Protein 6EFN (pdb70)

Secondary structure (DSSP, 8-state):
--EEEEEETTEEEEEETTT--EEEEPHHHHHHHHHHHHH--HHHHHHHHHHHH-----HHHHHHHHTTSHHHHHTTTTTT-S--EEEE-SSS---SEEEEE--SB-S---TT-TT--BSPPSS---HHHHHHHHHHHHHTT--EEEEESSSGGGSTTHHHHHHHHHHHSSEEEEEE-S-S--HHHHHHHHHH-SEEEEEE--SSHHHHHHHHT-TTHHHHHHHHHHHHHHTT--EEEEEEE-TTTGGGHHHHHHHHHHHT-SEEEEEEPPSSGGGGTT-----HHHHHHHHHHHHHHHHHHTTTSEEPPP----PPBTTTEEEE-TTSEEESSTT----SEETTTS-HHHHT-HHHHHHHHHH-SS-SSGGG--PPPPB-S--

Foldseek 3Di:
DQWAWADEQQFIKIADLQVLDIDTAFQVRVQLLQVCLPPVDLQVSQVVCCVPVVDHGGSVNSQVVLVPDVVSNCSNVCPSPHDYHYAYDSFFFAAQEEEEAQWLAAPFQFLLDQSSGHHTDPDFDALVRVLVLLVVNLVRNRAEYEQHHRQRCVGPCNLVNVLSVLVRHQAYEYEHCQPDDDPVNLVSQLVSPRYAYEHEAAAPQPLRCVRRVHRCSNVNNLVSLLSNQVSVHAYEYEYEDDPSHLQGLLVVLVSNLVSQHAEYEYAYRACHHSCVVVHDGHDPVSVVSNQVSLVVNCVPRVVRYHYDHYDVSDQQFLNHYWYAHRRQFIGRDPSWPPGLGGSPPDDSRSSRHPVVLVVCLVVTDGPPRSVVDDDDGRRYHPD

Radius of gyration: 22.37 Å; Cα contacts (8 Å, |Δi|>4): 843; chains: 1; bounding box: 73×42×47 Å

Solvent-accessible surface area: 17292 Å² total; per-residue (Å²): 92,78,13,3,0,0,35,2,29,12,0,0,0,0,4,15,28,103,67,17,62,16,37,84,2,53,4,83,12,0,18,0,0,36,36,6,9,171,48,110,59,28,132,128,0,2,134,64,4,44,95,96,83,171,67,109,7,48,14,81,104,0,106,92,64,6,49,91,73,106,31,14,68,20,5,31,131,30,47,4,70,62,128,23,88,83,14,27,26,92,115,7,6,11,0,0,14,1,27,0,2,0,6,5,20,27,85,13,81,13,87,38,24,63,17,52,5,21,100,73,53,150,100,41,11,45,10,120,63,0,38,116,3,0,96,80,0,24,90,61,5,0,1,27,0,24,0,11,4,21,10,0,24,79,20,113,20,12,68,110,0,0,55,32,0,12,82,63,8,22,36,3,20,0,46,4,14,0,4,80,29,147,112,69,15,15,96,43,2,34,137,47,61,43,3,27,0,19,0,13,0,0,0,46,52,128,26,3,22,123,25,25,66,75,201,36,2,9,144,67,1,21,71,5,0,36,82,0,21,134,24,136,5,51,0,22,0,7,2,37,1,31,75,61,0,0,95,32,0,41,72,0,0,67,57,0,16,105,14,43,4,116,32,0,88,6,30,84,31,86,48,15,29,74,8,72,161,77,78,126,66,28,56,116,103,50,28,83,66,0,45,98,22,2,132,55,3,72,95,104,51,35,112,73,6,76,8,60,107,27,128,88,101,102,19,26,8,0,5,2,20,2,10,0,42,0,40,0,90,0,0,3,25,74,29,6,99,41,45,11,12,13,2,75,131,51,56,8,56,101,0,0,33,51,76,60,0,97,94,0,46,115,87,20,119,49,5,161,60,0,45,84,33,94,73,53,107,98,65,55,10,128,199

Sequence (383 aa):
PELAVHLQQPHGAVMMIDRKSMFFYFFRLSGRGAQLAFLLSSKNKNLLHKKTARIWEIMMMKKEEEMSADDQLKEEELSAHPFTEAWTEGLLDQPLHVSGSSLDSSYLPISSSCCTLQLTNACNNLSSCSFCYASSGKKPYPEELSSEQWILVMQKLAAHGVADIITLTGGEAKKLIKKGFKKEELVVVASSLFTNVNVFFSNGLNWRDEEVELLLSSHLGNVSSVQQISIDGMDNTHDQLRGRKGGFKESMNTIKKLSSEANIPVIIVAMTINESNADEVSSDVVEQCANAGAFIFRAGKTLSVGRATEEGFKALDIDFEEMVQQIQLREARHKWGDRLNIIDWETDFCTTPGYLAWYIRADGYVTPCQLEDDLLPLGHILEDSSMMADIGSPARLLQLKCCEEAKNCKCIGKIELSEPDLPFQ

Organism: Bacillus subtilis (strain 168) (NCBI:txid224308)

InterPro domains:
  IPR000385 MoaA/NifB/PqqE, iron-sulphur binding, conserved site [PS01305] (113-124)
  IPR006638 Elp3/MiaA/NifB-like, radical SAM core domain [SM00729] (107-311)
  IPR007197 Radical SAM [PF04055] (112-265)
  IPR007197 Radical SAM [PS51918] (103-314)
  IPR007197 Radical SAM [SFLDS00029] (1-410)
  IPR013785 Aldolase-type TIM barrel [G3DSA:3.20.20.70] (107-382)
  IPR023885 4Fe4S-binding SPASM domain [PF13186] (333-379)
  IPR030915 Sporulation killing factor system, radical SAM maturase SkfB [SFLDF00515] (1-410)
  IPR030915 Sporulation killing factor system, radical SAM maturase SkfB [TIGR04403] (4-405)
  IPR050377 Radical SAM PqqA peptide cyclase/Mycofactocin maturase MftC-like [PTHR11228] (100-387)
  IPR058240 Radical SAM superfamily [SSF102114] (106-372)

Structure (mmCIF, N/CA/C/O backbone):
data_6EFN
#
_entry.id   6EFN
#
_cell.length_a   76.462
_cell.length_b   83.110
_cell.length_c   61.299
_cell.angle_alpha   90.00
_cell.angle_beta   94.38
_cell.angle_gamma   90.00
#
_symmetry.space_group_name_H-M   'C 1 2 1'
#
loop_
_entity.id
_entity.type
_entity.pdbx_description
1 polymer 'Sporulation killing factor maturation protein SkfB'
2 non-polymer S-ADENOSYLMETHIONINE
3 non-polymer 'IRON/SULFUR CLUSTER'
4 non-polymer 'FE2/S2 (INORGANIC) CLUSTER'
5 non-polymer 'MAGNESIUM ION'
6 water water
#
loop_
_atom_site.group_PDB
_atom_site.id
_atom_site.type_symbol
_atom_si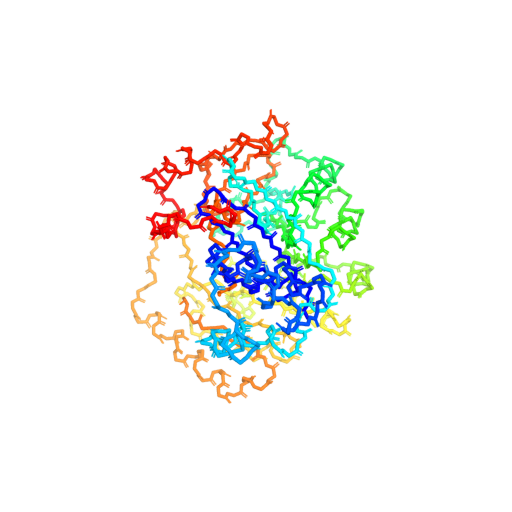te.label_atom_id
_atom_site.label_alt_id
_atom_site.label_comp_id
_atom_site.label_asym_id
_atom_site.label_entity_id
_atom_site.label_seq_id
_atom_site.pdbx_PDB_ins_code
_atom_site.Cartn_x
_atom_site.Cartn_y
_atom_site.Cartn_z
_atom_site.occupancy
_atom_site.B_iso_or_equiv
_atom_site.auth_seq_id
_atom_site.auth_comp_id
_atom_site.auth_asym_id
_atom_site.auth_atom_id
_atom_site.pdbx_PDB_model_num
ATOM 1 N N . PRO A 1 14 ? 0.974 25.963 21.812 1.00 34.55 12 PRO A N 1
ATOM 2 C CA . PRO A 1 14 ? 0.980 27.434 21.746 1.00 33.10 12 PRO A CA 1
ATOM 3 C C . PRO A 1 14 ? 0.501 28.107 23.033 1.00 30.98 12 PRO A C 1
ATOM 4 O O . PRO A 1 14 ? -0.225 27.520 23.840 1.00 32.37 12 PRO A O 1
ATOM 8 N N . GLU A 1 15 ? 0.914 29.358 23.203 1.00 26.49 13 GLU A N 1
ATOM 9 C CA . GLU A 1 15 ? 0.540 30.195 24.338 1.00 22.88 13 GLU A CA 1
ATOM 10 C C . GLU A 1 15 ? -0.186 31.373 23.703 1.00 19.74 13 GLU A C 1
ATOM 11 O O . GLU A 1 15 ? 0.444 32.322 23.229 1.00 19.27 13 GLU A O 1
ATOM 17 N N . LEU A 1 16 ? -1.506 31.318 23.663 1.00 19.35 14 LEU A N 1
ATOM 18 C CA . LEU A 1 16 ? -2.242 32.233 22.806 1.00 18.59 14 LEU A CA 1
ATOM 19 C C . LEU A 1 16 ? -2.681 33.484 23.552 1.00 17.32 14 LEU A C 1
ATOM 20 O O . LEU A 1 16 ? -2.981 33.463 24.750 1.00 18.19 14 LEU A O 1
ATOM 25 N N . ALA A 1 17 ? -2.735 34.583 22.814 1.00 15.82 15 ALA A N 1
ATOM 26 C CA . ALA A 1 17 ? -3.177 35.851 23.358 1.00 16.34 15 ALA A CA 1
ATOM 27 C C . ALA A 1 17 ? -3.972 36.581 22.293 1.00 14.80 15 ALA A C 1
ATOM 28 O O . ALA A 1 17 ? -3.753 36.388 21.096 1.00 15.00 15 ALA A O 1
ATOM 30 N N . VAL A 1 18 ? -4.904 37.414 22.731 1.00 15.09 16 VAL A N 1
ATOM 31 C CA . VAL A 1 18 ? -5.628 38.312 21.838 1.00 14.43 16 VAL A CA 1
ATOM 32 C C . VAL A 1 18 ? -5.216 39.727 22.202 1.00 14.76 16 VAL A C 1
ATOM 33 O O . VAL A 1 18 ? -5.349 40.140 23.364 1.00 15.94 16 VAL A O 1
ATOM 37 N N . HIS A 1 19 ? -4.710 40.465 21.219 1.00 13.43 17 HIS A N 1
ATOM 38 C CA . HIS A 1 19 ? -4.218 41.819 21.424 1.00 12.93 17 HIS A CA 1
ATOM 39 C C . HIS A 1 19 ? -5.117 42.780 20.662 1.00 13.28 17 HIS A C 1
ATOM 40 O O . HIS A 1 19 ? -5.197 42.717 19.429 1.00 14.12 17 HIS A O 1
ATOM 47 N N . LEU A 1 20 ? -5.788 43.658 21.393 1.00 13.87 18 LEU A N 1
ATOM 48 C CA . LEU A 1 20 ? -6.688 44.635 20.790 1.00 13.36 18 LEU A CA 1
ATOM 49 C C . LEU A 1 20 ? -5.918 45.825 20.239 1.00 13.35 18 LEU A C 1
ATOM 50 O O . LEU A 1 20 ? -4.951 46.290 20.847 1.00 13.20 18 LEU A O 1
ATOM 55 N N A GLN A 1 21 ? -6.365 46.320 19.091 0.54 13.38 19 GLN A N 1
ATOM 56 N N B GLN A 1 21 ? -6.378 46.352 19.114 0.46 13.37 19 GLN A N 1
ATOM 57 C CA A GLN A 1 21 ? -5.834 47.511 18.443 0.54 13.90 19 GLN A CA 1
ATOM 58 C CA B GLN A 1 21 ? -5.784 47.534 18.510 0.46 13.87 19 GLN A CA 1
ATOM 59 C C A GLN A 1 21 ? -6.976 48.443 18.096 0.54 14.17 19 GLN A C 1
ATOM 60 C C B GLN A 1 21 ? -6.889 48.376 17.893 0.46 13.73 19 GLN A C 1
ATOM 61 O O A GLN A 1 21 ? -8.148 48.051 18.112 0.54 14.43 19 GLN A O 1
ATOM 62 O O B GLN A 1 21 ? -7.960 47.855 17.559 0.46 12.95 19 GLN A O 1
ATOM 73 N N . PRO A 1 22 ? -6.668 49.694 17.748 1.00 14.76 20 PRO A N 1
ATOM 74 C CA . PRO A 1 22 ? -7.748 50.592 17.302 1.00 16.23 20 PRO A CA 1
ATOM 75 C C . PRO A 1 22 ? -8.534 50.139 16.078 1.00 17.63 20 PRO A C 1
ATOM 76 O O . PRO A 1 22 ? -9.711 50.497 15.969 1.00 19.42 20 PRO A O 1
ATOM 80 N N . HIS A 1 23 ? -7.954 49.364 15.164 1.00 17.95 21 HIS A N 1
ATOM 81 C CA . HIS A 1 23 ? -8.689 48.964 13.969 1.00 19.19 21 HIS A CA 1
ATOM 82 C C . HIS A 1 23 ? -9.046 47.486 13.935 1.00 19.11 21 HIS A C 1
ATOM 83 O O . HIS A 1 23 ? -9.653 47.033 12.960 1.00 19.68 21 HIS A O 1
ATOM 90 N N . GLY A 1 24 ? -8.722 46.733 14.973 1.00 18.22 22 GLY A N 1
ATOM 91 C CA . GLY A 1 24 ? -9.022 45.315 15.000 1.00 18.28 22 GLY A CA 1
ATOM 92 C C . GLY A 1 24 ? -8.084 44.601 15.943 1.00 18.69 22 GLY A C 1
ATOM 93 O O . GLY A 1 24 ? -7.137 45.170 16.474 1.00 20.89 22 GLY A O 1
ATOM 94 N N . ALA A 1 25 ? -8.354 43.330 16.139 1.00 17.20 23 ALA A N 1
ATOM 95 C CA . ALA A 1 25 ? -7.583 42.536 17.072 1.00 16.91 23 ALA A CA 1
ATOM 96 C C . ALA A 1 25 ? -6.713 41.541 16.315 1.00 17.51 23 ALA A C 1
ATOM 97 O O . ALA A 1 25 ? -7.001 41.169 15.173 1.00 18.44 23 ALA A O 1
ATOM 99 N N . VAL A 1 26 ? -5.625 41.122 16.962 1.00 17.38 24 VAL A N 1
ATOM 100 C CA . VAL A 1 26 ? -4.793 40.054 16.426 1.00 17.47 24 VAL A CA 1
ATOM 101 C C . VAL A 1 26 ? -4.730 38.935 17.450 1.00 15.90 24 VAL A C 1
ATOM 102 O O . VAL A 1 26 ? -4.736 39.178 18.663 1.00 16.16 24 VAL A O 1
ATOM 106 N N A MET A 1 27 ? -4.760 37.695 16.976 0.67 15.97 25 MET A N 1
ATOM 107 N N B MET A 1 27 ? -4.587 37.715 16.935 0.33 15.95 25 MET A N 1
ATOM 108 C CA A MET A 1 27 ? -4.420 36.571 17.836 0.67 15.53 25 MET A CA 1
ATOM 109 C CA B MET A 1 27 ? -4.412 36.492 17.706 0.33 15.45 25 MET A CA 1
ATOM 110 C C A MET A 1 27 ? -2.951 36.245 17.623 0.67 14.97 25 MET A C 1
ATOM 111 C C B MET A 1 27 ? -2.950 36.071 17.594 0.33 14.79 25 MET A C 1
ATOM 112 O O A MET A 1 27 ? -2.479 36.214 16.484 0.67 15.48 25 MET A O 1
ATOM 113 O O B MET A 1 27 ? -2.482 35.761 16.494 0.33 14.79 25 MET A O 1
ATOM 122 N N . ILE A 1 28 ? -2.233 36.041 18.721 1.00 14.43 26 ILE A N 1
ATOM 123 C CA . ILE A 1 28 ? -0.792 35.797 18.724 1.00 14.63 26 ILE A CA 1
ATOM 124 C C . ILE A 1 28 ? -0.517 34.471 19.410 1.00 14.65 26 ILE A C 1
ATOM 125 O O . ILE A 1 28 ? -1.067 34.195 20.479 1.00 16.74 26 ILE A O 1
ATOM 130 N N . ASP A 1 29 ? 0.354 33.663 18.816 1.00 12.92 27 ASP A N 1
ATOM 131 C CA . ASP A 1 29 ? 0.998 32.584 19.550 1.00 14.37 27 ASP A CA 1
ATOM 132 C C . ASP A 1 29 ? 2.256 33.193 20.141 1.00 14.73 27 ASP A C 1
ATOM 133 O O . ASP A 1 29 ? 3.197 33.496 19.404 1.00 14.72 27 ASP A O 1
ATOM 138 N N . ARG A 1 30 ? 2.258 33.411 21.460 1.00 14.05 28 ARG A N 1
ATOM 139 C CA . ARG A 1 30 ? 3.380 34.104 22.086 1.00 14.07 28 ARG A CA 1
ATOM 140 C C . ARG A 1 30 ? 4.681 33.321 21.968 1.00 14.96 28 ARG A C 1
ATOM 141 O O . ARG A 1 30 ? 5.762 33.912 22.015 1.00 16.34 28 ARG A O 1
ATOM 149 N N . LYS A 1 31 ? 4.608 32.002 21.827 1.00 15.71 29 LYS A N 1
ATOM 150 C CA . LYS A 1 31 ? 5.830 31.212 21.724 1.00 18.08 29 LYS A CA 1
ATOM 151 C C . LYS A 1 31 ? 6.499 31.394 20.364 1.00 18.39 29 LYS A C 1
ATOM 152 O O . LYS A 1 31 ? 7.686 31.732 20.289 1.00 20.43 29 LYS A O 1
ATOM 157 N N . SER A 1 32 ? 5.757 31.183 19.275 1.00 17.44 30 SER A N 1
ATOM 158 C CA . SER A 1 32 ? 6.344 31.305 17.942 1.00 17.31 30 SER A CA 1
ATOM 159 C C . SER A 1 32 ? 6.319 32.729 17.406 1.00 16.90 30 SER A C 1
ATOM 160 O O . SER A 1 32 ? 7.017 33.022 16.424 1.00 18.28 30 SER A O 1
ATOM 163 N N . MET A 1 33 ? 5.515 33.603 18.008 1.00 15.67 31 MET A N 1
ATOM 164 C CA . MET A 1 33 ? 5.292 34.980 17.567 1.00 15.24 31 MET A CA 1
ATOM 165 C C . MET A 1 33 ? 4.587 35.068 16.223 1.00 16.21 31 MET A C 1
ATOM 166 O O . MET A 1 33 ? 4.577 36.126 15.589 1.00 17.84 31 MET A O 1
ATOM 171 N N A PHE A 1 34 ? 3.983 33.957 15.799 0.51 15.67 32 PHE A N 1
ATOM 172 N N B PHE A 1 34 ? 3.973 33.992 15.762 0.49 16.00 32 PHE A N 1
ATOM 173 C CA A PHE A 1 34 ? 3.011 33.976 14.719 0.51 16.66 32 PHE A CA 1
ATOM 174 C CA B PHE A 1 34 ? 3.134 34.107 14.586 0.49 17.21 32 PHE A CA 1
ATOM 175 C C A PHE A 1 34 ? 1.807 34.781 15.168 0.51 14.94 32 PHE A C 1
ATOM 176 C C B PHE A 1 34 ? 1.763 34.605 15.011 0.49 15.73 32 PHE A C 1
ATOM 177 O O A PHE A 1 34 ? 1.387 34.704 16.327 0.51 14.31 32 PHE A O 1
ATOM 178 O O B PHE A 1 34 ? 1.211 34.175 16.028 0.49 15.46 32 PHE A O 1
ATOM 193 N N . TYR A 1 35 ? 1.234 35.551 14.251 1.00 15.67 33 TYR A N 1
ATOM 194 C CA . TYR A 1 35 ? -0.015 36.199 14.588 1.00 17.68 33 TYR A CA 1
ATOM 195 C C . TYR A 1 35 ? -0.884 36.286 13.358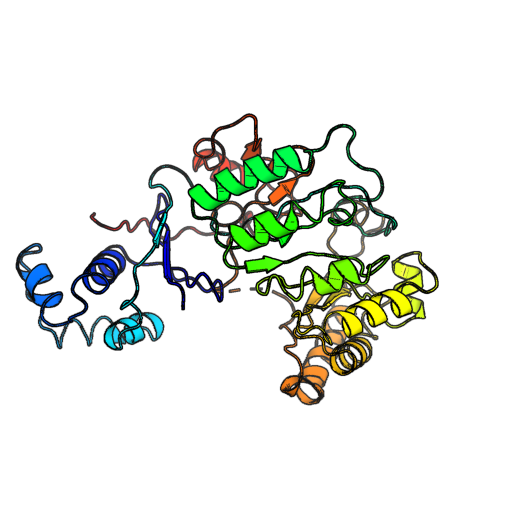 1.00 20.04 33 TYR A C 1
ATOM 196 O O . TYR A 1 35 ? -0.422 36.146 12.228 1.00 19.18 33 TYR A O 1
ATOM 205 N N A PHE A 1 36 ? -2.152 36.642 13.610 0.63 21.27 34 PHE A N 1
ATOM 206 N N B PHE A 1 36 ? -2.167 36.441 13.578 0.37 21.80 34 PHE A N 1
ATOM 207 C CA A PHE A 1 36 ? -3.275 36.427 12.700 0.63 22.50 34 PHE A CA 1
ATOM 208 C CA B PHE A 1 36 ? -2.982 36.757 12.439 0.37 23.54 34 PHE A CA 1
ATOM 209 C C A PHE A 1 36 ? -4.289 37.543 12.935 0.63 21.59 34 PHE A C 1
ATOM 210 C C B PHE A 1 36 ? -4.066 37.702 12.888 0.37 22.63 34 PHE A C 1
ATOM 211 O O A PHE A 1 36 ? -4.755 37.697 14.069 0.63 20.44 34 PHE A O 1
ATOM 212 O O B PHE A 1 36 ? -4.357 37.865 14.076 0.37 22.02 34 PHE A O 1
ATOM 227 N N . ARG A 1 37 ? -4.628 38.329 11.893 1.00 22.65 35 ARG A N 1
ATOM 228 C CA . ARG A 1 37 ? -5.606 39.388 12.052 1.00 23.18 35 ARG A CA 1
ATOM 229 C C . ARG A 1 37 ? -6.973 38.743 12.205 1.00 20.53 35 ARG A C 1
ATOM 230 O O . ARG A 1 37 ? -7.405 37.981 11.332 1.00 21.30 35 ARG A O 1
ATOM 238 N N . LEU A 1 38 ? -7.633 39.019 13.320 1.00 17.68 36 LEU A N 1
ATOM 239 C CA . LEU A 1 38 ? -8.943 38.448 13.591 1.00 16.30 36 LEU A CA 1
ATOM 240 C C . LEU A 1 38 ? -10.010 39.348 13.003 1.00 16.72 36 LEU A C 1
ATOM 241 O O . LEU A 1 38 ? -9.938 40.574 13.131 1.00 17.81 36 LEU A O 1
ATOM 246 N N . SER A 1 39 ? -11.000 38.741 12.363 1.00 16.17 37 SER A N 1
ATOM 247 C CA . SER A 1 39 ? -12.209 39.495 12.112 1.00 16.61 37 SER A CA 1
ATOM 248 C C . SER A 1 39 ? -12.925 39.707 13.443 1.00 15.75 37 SER A C 1
ATOM 249 O O . SER A 1 39 ? -12.687 38.991 14.426 1.00 14.70 37 SER A O 1
ATOM 252 N N . GLY A 1 40 ? -13.811 40.704 13.481 1.00 16.34 38 GLY A N 1
ATOM 253 C CA . GLY A 1 40 ? -14.549 40.946 14.711 1.00 16.84 38 GLY A CA 1
ATOM 254 C C . GLY A 1 40 ? -15.355 39.731 15.136 1.00 16.17 38 GLY A C 1
ATOM 255 O O . GLY A 1 40 ? -15.376 39.354 16.315 1.00 16.49 38 GLY A O 1
ATOM 256 N N . ARG A 1 41 ? -15.997 39.081 14.169 1.00 16.05 39 ARG A N 1
ATOM 257 C CA . ARG A 1 41 ? -16.746 37.865 14.433 1.00 15.55 39 ARG A CA 1
ATOM 258 C C . ARG A 1 41 ? -15.820 36.752 14.911 1.00 14.23 39 ARG A C 1
ATOM 259 O O . ARG A 1 41 ? -16.108 36.061 15.900 1.00 14.23 39 ARG A O 1
ATOM 267 N N . GLY A 1 42 ? -14.688 36.569 14.228 1.00 13.96 40 GLY A N 1
ATOM 268 C CA . GLY A 1 42 ? -13.771 35.512 14.620 1.00 13.71 40 GLY A CA 1
ATOM 269 C C . GLY A 1 42 ? -13.239 35.696 16.027 1.00 12.93 40 GLY A C 1
ATOM 270 O O . GLY A 1 42 ? -13.073 34.727 16.771 1.00 12.51 40 GLY A O 1
ATOM 271 N N . ALA A 1 43 ? -12.938 36.942 16.404 1.00 12.32 41 ALA A N 1
ATOM 272 C CA . ALA A 1 43 ? -12.481 37.219 17.761 1.00 12.01 41 ALA A CA 1
ATOM 273 C C . ALA A 1 43 ? -13.534 36.818 18.783 1.00 11.77 41 ALA A C 1
ATOM 274 O O . ALA A 1 43 ? -13.224 36.178 19.800 1.00 11.17 41 ALA A O 1
ATOM 276 N N . GLN A 1 44 ? -14.792 37.164 18.519 1.00 11.51 42 GLN A N 1
ATOM 277 C CA . GLN A 1 44 ? -15.854 36.797 19.450 1.00 11.84 42 GLN A CA 1
ATOM 278 C C . GLN A 1 44 ? -15.975 35.290 19.594 1.00 11.00 42 GLN A C 1
ATOM 279 O O . GLN A 1 44 ? -16.146 34.776 20.709 1.00 10.86 42 GLN A O 1
ATOM 285 N N . LEU A 1 45 ? -15.898 34.564 18.474 1.00 10.99 43 LEU A N 1
ATOM 286 C CA . LEU A 1 45 ? -16.002 33.115 18.529 1.00 11.42 43 LEU A CA 1
ATOM 287 C C . LEU A 1 45 ? -14.809 32.491 19.240 1.00 11.68 43 LEU A C 1
ATOM 288 O O . LEU A 1 45 ? -14.966 31.515 19.987 1.00 12.12 43 LEU A O 1
ATOM 293 N N . ALA A 1 46 ? -13.614 33.036 19.020 1.00 11.79 44 ALA A N 1
ATOM 294 C CA . ALA A 1 46 ? -12.427 32.550 19.716 1.00 11.66 44 ALA A CA 1
ATOM 295 C C . ALA A 1 46 ? -12.573 32.684 21.224 1.00 10.72 44 ALA A C 1
ATOM 296 O O . ALA A 1 46 ? -12.255 31.749 21.975 1.00 10.42 44 ALA A O 1
ATOM 298 N N . PHE A 1 47 ? -13.002 33.860 21.700 1.00 11.31 45 PHE A N 1
ATOM 299 C CA . PHE A 1 47 ? -13.169 34.023 23.139 1.00 11.32 45 PHE A CA 1
ATOM 300 C C . PHE A 1 47 ? -14.171 33.011 23.677 1.00 10.70 45 PHE A C 1
ATOM 301 O O . PHE A 1 47 ? -13.938 32.384 24.717 1.00 10.85 45 PHE A O 1
ATOM 309 N N . LEU A 1 48 ? -15.314 32.856 22.994 1.00 10.57 46 LEU A N 1
ATOM 310 C CA . LEU A 1 48 ? -16.321 31.896 23.445 1.00 11.05 46 LEU A CA 1
ATOM 311 C C . LEU A 1 48 ? -15.744 30.491 23.510 1.00 10.62 46 LEU A C 1
ATOM 312 O O . LEU A 1 48 ? -15.911 29.786 24.513 1.00 11.30 46 LEU A O 1
ATOM 317 N N . LEU A 1 49 ? -15.068 30.059 22.441 1.00 10.99 47 LEU A N 1
ATOM 318 C CA . LEU A 1 49 ? -14.516 28.710 22.443 1.00 11.69 47 LEU A CA 1
ATOM 319 C C . LEU A 1 49 ? -13.484 28.535 23.549 1.00 11.77 47 LEU A C 1
ATOM 320 O O . LEU A 1 49 ? -13.384 27.455 24.132 1.00 12.59 47 LEU A O 1
ATOM 325 N N A SER A 1 50 ? -12.707 29.577 23.856 0.81 11.66 48 SER A N 1
ATOM 326 N N B SER A 1 50 ? -12.722 29.581 23.864 0.19 11.41 48 SER A N 1
ATOM 327 C CA A SER A 1 50 ? -11.723 29.449 24.925 0.81 12.65 48 SER A CA 1
ATOM 328 C CA B SER A 1 50 ? -11.722 29.454 24.914 0.19 11.30 48 SER A CA 1
ATOM 329 C C A SER A 1 50 ? -12.377 29.286 26.287 0.81 12.66 48 SER A C 1
ATOM 330 C C B SER A 1 50 ? -12.342 29.382 26.303 0.19 11.41 48 SER A C 1
ATOM 331 O O A SER A 1 50 ? -11.745 28.755 27.209 0.81 14.25 48 SER A O 1
ATOM 332 O O B SER A 1 50 ? -11.649 29.020 27.260 0.19 11.68 48 SER A O 1
ATOM 337 N N . LYS A 1 51 ? -13.622 29.728 26.436 1.00 11.19 49 LYS A N 1
ATOM 338 C CA . LYS A 1 51 ? -14.303 29.654 27.725 1.00 10.85 49 LYS A CA 1
ATOM 339 C C . LYS A 1 51 ? -15.086 28.353 27.844 1.00 11.26 49 LYS A C 1
ATOM 340 O O . LYS A 1 51 ? -14.726 27.486 28.644 1.00 12.81 49 LYS A O 1
ATOM 346 N N . ASN A 1 52 ? -16.123 28.172 27.030 1.00 11.33 50 ASN A N 1
ATOM 347 C CA . ASN A 1 52 ? -16.943 26.975 27.166 1.00 12.20 50 ASN A CA 1
ATOM 348 C C . ASN A 1 52 ? -16.346 25.759 26.471 1.00 12.63 50 ASN A C 1
ATOM 349 O O . ASN A 1 52 ? -16.782 24.631 26.744 1.00 13.34 50 ASN A O 1
ATOM 354 N N . LYS A 1 53 ? -15.361 25.961 25.596 1.00 12.05 51 LYS A N 1
ATOM 355 C CA . LYS A 1 53 ? -14.592 24.860 25.015 1.00 13.52 51 LYS A CA 1
ATOM 356 C C . LYS A 1 53 ? -15.462 23.843 24.288 1.00 13.94 51 LYS A C 1
ATOM 357 O O . LYS A 1 53 ? -15.122 22.662 24.207 1.00 15.78 51 LYS A O 1
ATOM 363 N N . ASN A 1 54 ? -16.572 24.284 23.714 1.00 12.27 52 ASN A N 1
ATOM 364 C CA . ASN A 1 54 ? -17.506 23.345 23.115 1.00 13.28 52 ASN A CA 1
ATOM 365 C C . ASN A 1 54 ? -18.201 24.009 21.938 1.00 13.63 52 ASN A C 1
ATOM 366 O O . ASN A 1 54 ? -18.847 25.048 22.100 1.00 12.08 52 ASN A O 1
ATOM 371 N N A LEU A 1 55 ? -18.088 23.392 20.760 0.50 15.11 53 LEU A N 1
ATOM 372 N N B LEU A 1 55 ? -18.075 23.403 20.754 0.50 14.91 53 LEU A N 1
ATOM 373 C CA A LEU A 1 55 ? -18.646 23.985 19.548 0.50 16.09 53 LEU A CA 1
ATOM 374 C CA B LEU A 1 55 ? -18.649 23.998 19.551 0.50 15.64 53 LEU A CA 1
ATOM 375 C C A LEU A 1 55 ? -20.161 24.096 19.633 0.50 14.82 53 LEU A C 1
ATOM 376 C C B LEU A 1 55 ? -20.163 24.109 19.654 0.50 14.75 53 LEU A C 1
ATOM 377 O O A LEU A 1 55 ? -20.745 25.086 19.174 0.50 14.08 53 LEU A O 1
ATOM 378 O O B LEU A 1 55 ? -20.748 25.115 19.231 0.50 14.29 53 LEU A O 1
ATOM 387 N N . HIS A 1 56 ? -20.817 23.083 20.209 1.00 14.19 54 HIS A N 1
ATOM 388 C CA . HIS A 1 56 ? -22.269 23.122 20.344 1.00 13.35 54 HIS A CA 1
ATOM 389 C C . HIS A 1 56 ? -22.713 24.241 21.284 1.00 13.07 54 HIS A C 1
ATOM 390 O O . HIS A 1 56 ? -23.679 24.961 20.993 1.00 12.93 54 HIS A O 1
ATOM 397 N N A LYS A 1 57 ? -22.026 24.393 22.420 0.57 12.37 55 LYS A N 1
ATOM 398 N N B LYS A 1 57 ? -22.030 24.404 22.419 0.43 12.76 55 LYS A N 1
ATOM 399 C CA A LYS A 1 57 ? -22.362 25.463 23.355 0.57 12.00 55 LYS A CA 1
ATOM 400 C CA B LYS A 1 57 ? -22.409 25.481 23.330 0.43 12.68 55 LYS A CA 1
ATOM 401 C C A LYS A 1 57 ? -22.126 26.825 22.720 0.57 11.36 55 LYS A C 1
ATOM 402 C C B LYS A 1 57 ? -22.129 26.843 22.718 0.43 11.80 55 LYS A C 1
ATOM 403 O O A LYS A 1 57 ? -22.968 27.724 22.819 0.57 11.04 55 LYS A O 1
ATOM 404 O O B LYS A 1 57 ? -22.945 27.763 22.840 0.43 11.58 55 LYS A O 1
ATOM 415 N N . THR A 1 58 ? -20.972 26.999 22.071 1.00 11.09 56 THR A N 1
ATOM 416 C CA . THR A 1 58 ? -20.651 28.283 21.452 1.00 11.37 56 THR A CA 1
ATOM 417 C C . THR A 1 58 ? -21.655 28.637 20.367 1.00 11.68 56 THR A C 1
ATOM 418 O O . THR A 1 58 ? -22.128 29.777 20.304 1.00 11.54 56 THR A O 1
ATOM 422 N N . ALA A 1 59 ? -22.023 27.666 19.526 1.00 11.46 57 ALA A N 1
ATOM 423 C CA . ALA A 1 59 ? -23.021 27.934 18.494 1.00 12.43 57 ALA A CA 1
ATOM 424 C C . ALA A 1 59 ? -24.363 28.348 19.099 1.00 12.90 57 ALA A C 1
ATOM 425 O O . ALA A 1 59 ? -25.038 29.254 18.589 1.00 13.18 57 ALA A O 1
ATOM 427 N N . ARG A 1 60 ? -24.778 27.683 20.175 1.00 12.62 58 ARG A N 1
ATOM 428 C CA . ARG A 1 60 ? -26.062 28.006 20.777 1.00 12.75 58 ARG A CA 1
ATOM 429 C C . ARG A 1 60 ? -26.036 29.385 21.434 1.00 12.73 58 ARG A C 1
ATOM 430 O O . ARG A 1 60 ? -27.004 30.152 21.319 1.00 13.11 58 ARG A O 1
ATOM 438 N N . ILE A 1 61 ? -24.940 29.721 22.123 1.00 12.34 59 ILE A N 1
ATOM 439 C CA . ILE A 1 61 ? -24.774 31.073 22.652 1.00 11.94 59 ILE A CA 1
ATOM 440 C C . ILE A 1 61 ? -24.908 32.093 21.532 1.00 13.05 59 ILE A C 1
ATOM 441 O O . ILE A 1 61 ? -25.607 33.107 21.663 1.00 13.13 59 ILE A O 1
ATOM 446 N N . TRP A 1 62 ? -24.229 31.841 20.411 1.00 12.62 60 TRP A N 1
ATOM 447 C CA . TRP A 1 62 ? -24.320 32.746 19.272 1.00 14.09 60 TRP A CA 1
ATOM 448 C C . TRP A 1 62 ? -25.770 32.922 18.826 1.00 14.95 60 TRP A C 1
ATOM 449 O O . TRP A 1 62 ? -26.227 34.046 18.592 1.00 16.01 60 TRP A O 1
ATOM 460 N N . GLU A 1 63 ? -26.513 31.820 18.718 1.00 15.07 61 GLU A N 1
ATOM 461 C CA . GLU A 1 63 ? -27.914 31.911 18.314 1.00 15.92 61 GLU A CA 1
ATOM 462 C C . GLU A 1 63 ? -28.706 32.812 19.252 1.00 16.50 61 GLU A C 1
ATOM 463 O O . GLU A 1 63 ? -29.495 33.656 18.803 1.00 17.08 61 GLU A O 1
ATOM 469 N N . ILE A 1 64 ? -28.514 32.641 20.564 1.00 15.26 62 ILE A N 1
ATOM 470 C CA . ILE A 1 64 ? -29.282 33.407 21.547 1.00 16.68 62 ILE A CA 1
ATOM 471 C C . ILE A 1 64 ? -28.931 34.890 21.496 1.00 17.96 62 ILE A C 1
ATOM 472 O O . ILE A 1 64 ? -29.812 35.756 21.462 1.00 18.80 62 ILE A O 1
ATOM 477 N N A MET A 1 65 ? -27.634 35.198 21.509 0.32 16.52 63 MET A N 1
ATOM 478 N N B MET A 1 65 ? -27.636 35.210 21.501 0.35 18.66 63 MET A N 1
ATOM 479 N N C MET A 1 65 ? -27.647 35.219 21.491 0.33 18.94 63 MET A N 1
ATOM 480 C CA A MET A 1 65 ? -27.202 36.588 21.580 0.32 16.15 63 MET A CA 1
ATOM 481 C CA B MET A 1 65 ? -27.239 36.612 21.590 0.35 20.52 63 MET A CA 1
ATOM 482 C CA C MET A 1 65 ? -27.316 36.634 21.601 0.33 20.88 63 MET A CA 1
ATOM 483 C C A MET A 1 65 ? -27.431 37.309 20.260 0.32 18.04 63 MET A C 1
ATOM 484 C C B MET A 1 65 ? -27.394 37.337 20.258 0.35 19.95 63 MET A C 1
ATOM 485 C C C MET A 1 65 ? -27.307 37.367 20.265 0.33 20.17 63 MET A C 1
ATOM 486 O O A MET A 1 65 ? -27.913 38.449 20.240 0.32 18.43 63 MET A O 1
ATOM 487 O O B MET A 1 65 ? -27.793 38.508 20.228 0.35 19.96 63 MET A O 1
ATOM 488 O O C MET A 1 65 ? -27.509 38.588 20.242 0.33 20.16 63 MET A O 1
ATOM 501 N N . LYS A 1 66 ? -27.089 36.665 19.152 1.00 18.87 64 LYS A N 1
ATOM 502 C CA . LYS A 1 66 ? -27.088 37.300 17.842 1.00 20.34 64 LYS A CA 1
ATOM 503 C C . LYS A 1 66 ? -28.397 37.143 17.089 1.00 21.75 64 LYS A C 1
ATOM 504 O O . LYS A 1 66 ? -28.584 37.814 16.066 1.00 22.85 64 LYS A O 1
ATOM 510 N N . LYS A 1 67 ? -29.295 36.274 17.549 1.00 22.61 65 LYS A N 1
ATOM 511 C CA . LYS A 1 67 ? -30.568 36.051 16.865 1.00 26.28 65 LYS A CA 1
ATOM 512 C C . LYS A 1 67 ? -30.353 35.609 15.416 1.00 28.62 65 LYS A C 1
ATOM 513 O O . LYS A 1 67 ? -31.061 36.042 14.499 1.00 29.19 65 LYS A O 1
ATOM 519 N N . GLU A 1 68 ? -29.363 34.735 15.223 1.00 30.07 66 GLU A N 1
ATOM 520 C CA . GLU A 1 68 ? -28.944 34.200 13.934 1.00 32.16 66 GLU A CA 1
ATOM 521 C C . GLU A 1 68 ? -28.738 32.704 14.113 1.00 28.47 66 GLU A C 1
ATOM 522 O O . GLU A 1 68 ? -28.174 32.277 15.119 1.00 28.07 66 GLU A O 1
ATOM 528 N N A GLU A 1 69 ? -29.206 31.909 13.151 0.82 26.04 67 GLU A N 1
ATOM 529 N N B GLU A 1 69 ? -29.183 31.918 13.137 0.18 27.00 67 GLU A N 1
ATOM 530 C CA A GLU A 1 69 ? -29.053 30.463 13.262 0.82 26.70 67 GLU A CA 1
ATOM 531 C CA B GLU A 1 69 ? -29.043 30.470 13.227 0.18 26.21 67 GLU A CA 1
ATOM 532 C C A GLU A 1 69 ? -27.593 30.057 13.090 0.82 24.49 67 GLU A C 1
ATOM 533 C C B GLU A 1 69 ? -27.580 30.060 13.082 0.18 23.82 67 GLU A C 1
ATOM 534 O O A GLU A 1 69 ? -26.881 30.584 12.232 0.82 25.62 67 GLU A O 1
ATOM 535 O O B GLU A 1 69 ? -26.855 30.581 12.230 0.18 24.04 67 GLU A O 1
ATOM 540 N N . MET A 1 70 ? -27.142 29.122 13.925 1.00 21.33 68 MET A N 1
ATOM 541 C CA . MET A 1 70 ? -25.774 28.608 13.836 1.00 19.02 68 MET A CA 1
ATOM 542 C C . MET A 1 70 ? -25.730 27.249 14.510 1.00 18.54 68 MET A C 1
ATOM 543 O O . MET A 1 70 ? -25.955 27.157 15.716 1.00 18.19 68 MET A O 1
ATOM 548 N N . SER A 1 71 ? -25.428 26.209 13.749 1.00 18.36 69 SER A N 1
ATOM 549 C CA . SER A 1 71 ? -25.249 24.875 14.296 1.00 18.80 69 SER A CA 1
ATOM 550 C C . SER A 1 71 ? -23.765 24.616 14.507 1.00 18.76 69 SER A C 1
ATOM 551 O O . SER A 1 71 ? -22.905 25.332 13.985 1.00 18.11 69 SER A O 1
ATOM 554 N N . ALA A 1 72 ? -23.467 23.567 15.274 1.00 18.89 70 ALA A N 1
ATOM 555 C CA . ALA A 1 72 ? -22.077 23.162 15.449 1.00 19.74 70 ALA A CA 1
ATOM 556 C C . ALA A 1 72 ? -21.422 22.845 14.111 1.00 21.21 70 ALA A C 1
ATOM 557 O O . ALA A 1 72 ? -20.241 23.136 13.910 1.00 21.25 70 ALA A O 1
ATOM 559 N N A ASP A 1 73 ? -22.170 22.262 13.173 0.61 22.90 71 ASP A N 1
ATOM 560 N N B ASP A 1 73 ? -22.171 22.226 13.196 0.39 21.67 71 ASP A N 1
ATOM 561 C CA A ASP A 1 73 ? -21.576 21.967 11.870 0.61 25.67 71 ASP A CA 1
ATOM 562 C CA B ASP A 1 73 ? -21.653 21.964 11.856 0.39 22.74 71 ASP A CA 1
ATOM 563 C C A ASP A 1 73 ? -21.291 23.244 11.083 0.61 23.19 71 ASP A C 1
ATOM 564 C C B ASP A 1 73 ? -21.272 23.262 11.160 0.39 21.82 71 ASP A C 1
ATOM 565 O O A ASP A 1 73 ? -20.256 23.345 10.413 0.61 23.72 71 ASP A O 1
ATOM 566 O O B ASP A 1 73 ? -20.161 23.397 10.632 0.39 22.30 71 ASP A O 1
ATOM 571 N N . GLN A 1 74 ? -22.186 24.235 11.160 1.00 20.59 72 GLN A N 1
ATOM 572 C CA . GLN A 1 74 ? -21.935 25.502 10.482 1.00 19.94 72 GLN A CA 1
ATOM 573 C C . GLN A 1 74 ? -20.750 26.233 11.096 1.00 18.59 72 GLN A C 1
ATOM 574 O O . GLN A 1 74 ? -19.925 26.810 10.373 1.00 19.91 72 GLN A O 1
ATOM 580 N N . LEU A 1 75 ? -20.650 26.219 12.428 1.00 17.38 73 LEU A N 1
ATOM 581 C CA . LEU A 1 75 ? -19.510 26.831 13.099 1.00 17.59 73 LEU A CA 1
ATOM 582 C C . LEU A 1 75 ? -18.217 26.125 12.714 1.00 18.56 73 LEU A C 1
ATOM 583 O O . LEU A 1 75 ? -17.223 26.770 12.358 1.00 19.84 73 LEU A O 1
ATOM 588 N N . LYS A 1 76 ? -18.227 24.791 12.742 1.00 20.07 74 LYS A N 1
ATOM 589 C CA . LYS A 1 76 ? -17.047 24.035 12.342 1.00 21.69 74 LYS A CA 1
ATOM 590 C C . LYS A 1 76 ? -16.648 24.352 10.902 1.00 23.13 74 LYS A C 1
ATOM 591 O O . LYS A 1 76 ? -15.470 24.598 10.612 1.00 23.80 74 LYS A O 1
ATOM 597 N N A GLU A 1 77 ? -17.623 24.353 9.985 0.56 24.17 75 GLU A N 1
ATOM 598 N N B GLU A 1 77 ? -17.620 24.365 9.987 0.44 23.87 75 GLU A N 1
ATOM 599 C CA A GLU A 1 77 ? -17.325 24.659 8.587 0.56 25.99 75 GLU A CA 1
ATOM 600 C CA B GLU A 1 77 ? -17.305 24.654 8.591 0.44 25.17 75 GLU A CA 1
ATOM 601 C C A GLU A 1 77 ? -16.787 26.077 8.431 0.56 24.48 75 GLU A C 1
ATOM 602 C C B GLU A 1 77 ? -16.801 26.083 8.413 0.44 24.23 75 GLU A C 1
ATOM 603 O O A GLU A 1 77 ? -15.846 26.312 7.662 0.56 24.87 75 GLU A O 1
ATOM 604 O O B GLU A 1 77 ? -15.893 26.329 7.608 0.44 24.71 75 GLU A O 1
ATOM 609 N N . GLU A 1 78 ? -17.365 27.037 9.157 1.00 23.33 76 GLU A N 1
ATOM 610 C CA . GLU A 1 78 ? -16.868 28.410 9.096 1.00 22.97 76 GLU A CA 1
ATOM 611 C C . GLU A 1 78 ? -15.407 28.488 9.540 1.00 22.59 76 GLU A C 1
ATOM 612 O O . GLU A 1 78 ? -14.558 29.072 8.852 1.00 22.83 76 GLU A O 1
ATOM 618 N N . LEU A 1 79 ? -15.091 27.900 10.689 1.00 22.28 77 LEU A N 1
ATOM 619 C CA . LEU A 1 79 ? -13.717 27.949 11.175 1.00 24.06 77 LEU A CA 1
ATOM 620 C C . LEU A 1 79 ? -12.772 27.094 10.337 1.00 25.36 77 LEU A C 1
ATOM 621 O O . LEU A 1 79 ? -11.564 27.348 10.326 1.00 25.04 77 LEU A O 1
ATOM 626 N N . SER A 1 80 ? -13.285 26.089 9.629 1.00 28.79 78 SER A N 1
ATOM 627 C CA . SER A 1 80 ? -12.418 25.300 8.759 1.00 32.42 78 SER A CA 1
ATOM 628 C C . SER A 1 80 ? -11.947 26.067 7.525 1.00 34.86 78 SER A C 1
ATOM 629 O O . SER A 1 80 ? -11.161 25.515 6.743 1.00 35.67 78 SER A O 1
ATOM 632 N N . ALA A 1 81 ? -12.376 27.324 7.356 1.00 36.52 79 ALA A N 1
ATOM 633 C CA . ALA A 1 81 ? -12.035 28.112 6.173 1.00 38.28 79 ALA A CA 1
ATOM 634 C C . ALA A 1 81 ? -10.568 28.523 6.130 1.00 39.05 79 ALA A C 1
ATOM 635 O O . ALA A 1 81 ? -10.079 28.909 5.061 1.00 40.17 79 ALA A O 1
ATOM 637 N N . HIS A 1 82 ? -9.860 28.466 7.259 1.00 38.26 80 HIS A N 1
ATOM 638 C CA . HIS A 1 82 ? -8.451 28.823 7.338 1.00 37.84 80 HIS A CA 1
ATOM 639 C C . HIS A 1 82 ? -7.790 27.812 8.266 1.00 36.09 80 HIS A C 1
ATOM 640 O O . HIS A 1 82 ? -8.378 27.440 9.292 1.00 34.13 80 HIS A O 1
ATOM 647 N N . PRO A 1 83 ? -6.578 27.349 7.939 1.00 35.36 81 PRO A N 1
ATOM 648 C CA . PRO A 1 83 ? -5.947 26.307 8.774 1.00 35.11 81 PRO A CA 1
ATOM 649 C C . PRO A 1 83 ? -5.731 26.713 10.227 1.00 34.30 81 PRO A C 1
ATOM 650 O O . PRO A 1 83 ? -5.763 25.851 11.117 1.00 34.20 81 PRO A O 1
ATOM 654 N N . PHE A 1 84 ? -5.527 27.999 10.507 1.00 32.88 82 PHE A N 1
ATOM 655 C CA . PHE A 1 84 ? -5.330 28.382 11.900 1.00 31.77 82 PHE A CA 1
ATOM 656 C C . PHE A 1 84 ? -6.642 28.370 12.671 1.00 29.37 82 PHE A C 1
ATOM 657 O O . PHE A 1 84 ? -6.711 27.821 13.779 1.00 29.94 82 PHE A O 1
ATOM 665 N N . THR A 1 85 ? -7.694 28.979 12.115 1.00 25.46 83 THR A N 1
ATOM 666 C CA . THR A 1 85 ? -8.985 28.884 12.787 1.00 24.00 83 THR A CA 1
ATOM 667 C C . THR A 1 85 ? -9.491 27.448 12.814 1.00 23.26 83 THR A C 1
ATOM 668 O O . THR A 1 85 ? -10.254 27.084 13.712 1.00 22.70 83 THR A O 1
ATOM 672 N N . GLU A 1 86 ? -9.072 26.615 11.857 1.00 23.63 84 GLU A N 1
ATOM 673 C CA . GLU A 1 86 ? -9.491 25.218 11.875 1.00 24.13 84 GLU A CA 1
ATOM 674 C C . GLU A 1 86 ? -9.035 24.531 13.156 1.00 25.10 84 GLU A C 1
ATOM 675 O O . GLU A 1 86 ? -9.777 23.733 13.741 1.00 25.80 84 GLU A O 1
ATOM 681 N N . ALA A 1 87 ? -7.832 24.860 13.631 1.00 24.55 85 ALA A N 1
ATOM 682 C CA . ALA A 1 87 ? -7.345 24.295 14.884 1.00 24.14 85 ALA A CA 1
ATOM 683 C C . ALA A 1 87 ? -8.228 24.661 16.077 1.00 23.33 85 ALA A C 1
ATOM 684 O O . ALA A 1 87 ? -8.211 23.948 17.089 1.00 23.25 85 ALA A O 1
ATOM 686 N N . TRP A 1 88 ? -9.004 25.748 15.988 1.00 22.65 86 TRP A N 1
ATOM 687 C CA . TRP A 1 88 ? -9.891 26.097 17.092 1.00 22.74 86 TRP A CA 1
ATOM 688 C C . TRP A 1 88 ? -10.999 25.072 17.269 1.00 24.17 86 TRP A C 1
ATOM 689 O O . TRP A 1 88 ? -11.635 25.036 18.331 1.00 24.75 86 TRP A O 1
ATOM 700 N N . THR A 1 89 ? -11.271 24.266 16.246 1.00 25.31 87 THR A N 1
ATOM 701 C CA . THR A 1 89 ? -12.194 23.142 16.369 1.00 27.12 87 THR A CA 1
ATOM 702 C C . THR A 1 89 ? -11.506 21.877 16.871 1.00 29.02 87 THR A C 1
ATOM 703 O O . THR A 1 89 ? -12.167 20.843 17.021 1.00 31.27 87 THR A O 1
ATOM 707 N N . GLU A 1 90 ? -10.200 21.936 17.130 1.00 29.09 88 GLU A N 1
ATOM 708 C CA . GLU A 1 90 ? -9.431 20.797 17.617 1.00 29.88 88 GLU A CA 1
ATOM 709 C C . GLU A 1 90 ? -8.843 21.053 18.999 1.00 30.38 88 GLU A C 1
ATOM 710 O O . GLU A 1 90 ? -7.933 20.327 19.419 1.00 32.02 88 GLU A O 1
ATOM 716 N N . GLY A 1 91 ? -9.318 22.081 19.703 1.00 29.06 89 GLY A N 1
ATOM 717 C CA . GLY A 1 91 ? -8.876 22.354 21.054 1.00 28.22 89 GLY A CA 1
ATOM 718 C C . GLY A 1 91 ? -7.692 23.289 21.202 1.00 26.53 89 GLY A C 1
ATOM 719 O O . GLY A 1 91 ? -7.119 23.359 22.295 1.00 26.83 89 GLY A O 1
ATOM 720 N N . LEU A 1 92 ? -7.302 24.009 20.149 1.00 24.76 90 LEU A N 1
ATOM 721 C CA . LEU A 1 92 ? -6.190 24.948 20.284 1.00 23.28 90 LEU A CA 1
ATOM 722 C C . LEU A 1 92 ? -6.452 25.979 21.383 1.00 22.65 90 LEU A C 1
ATOM 723 O O . LEU A 1 92 ? -5.527 26.405 22.083 1.00 22.25 90 LEU A O 1
ATOM 728 N N . LEU A 1 93 ? -7.704 26.404 21.536 1.00 21.06 91 LEU A N 1
ATOM 729 C CA . LEU A 1 93 ? -8.079 27.461 22.462 1.00 19.72 91 LEU A CA 1
ATOM 730 C C . LEU A 1 93 ? -8.434 26.937 23.856 1.00 21.45 91 LEU A C 1
ATOM 731 O O . LEU A 1 93 ? -9.078 27.650 24.630 1.00 21.35 91 LEU A O 1
ATOM 736 N N . ASP A 1 94 ? -8.011 25.720 24.203 1.00 23.50 92 ASP A N 1
ATOM 737 C CA . ASP A 1 94 ? -8.406 25.104 25.472 1.00 26.84 92 ASP A CA 1
ATOM 738 C C . ASP A 1 94 ? -7.673 25.644 26.704 1.00 28.42 92 ASP A C 1
ATOM 739 O O . ASP A 1 94 ? -8.083 25.316 27.823 1.00 30.97 92 ASP A O 1
ATOM 744 N N . GLN A 1 95 ? -6.592 26.415 26.552 1.00 26.12 93 GLN A N 1
ATOM 745 C CA . GLN A 1 95 ? -5.917 27.058 27.679 1.00 25.66 93 GLN A CA 1
ATOM 746 C C . GLN A 1 95 ? -6.382 28.509 27.790 1.00 25.33 93 GLN A C 1
ATOM 747 O O . GLN A 1 95 ? -6.977 29.045 26.852 1.00 26.03 93 GLN A O 1
ATOM 749 N N . PRO A 1 96 ? -6.158 29.178 28.928 1.00 24.47 94 PRO A N 1
ATOM 750 C CA . PRO A 1 96 ? -6.622 30.567 29.054 1.00 24.48 94 PRO A CA 1
ATOM 751 C C . PRO A 1 96 ? -5.979 31.477 28.016 1.00 24.92 94 PRO A C 1
ATOM 752 O O . PRO A 1 96 ? -4.782 31.389 27.737 1.00 26.27 94 PRO A O 1
ATOM 756 N N . LEU A 1 97 ? -6.795 32.368 27.463 1.00 24.11 95 LEU A N 1
ATOM 757 C CA . LEU A 1 97 ? -6.409 33.266 26.381 1.00 24.53 95 LEU A CA 1
ATOM 758 C C . LEU A 1 97 ? -6.091 34.636 26.987 1.00 25.63 95 LEU A C 1
ATOM 759 O O . LEU A 1 97 ? -6.982 35.301 27.512 1.00 29.72 95 LEU A O 1
ATOM 764 N N . HIS A 1 98 ? -4.823 35.052 26.920 0.72 22.71 96 HIS A N 1
ATOM 765 C CA . HIS A 1 98 ? -4.387 36.307 27.531 0.72 21.44 96 HIS A CA 1
ATOM 766 C C . HIS A 1 98 ? -4.910 37.492 26.719 0.72 21.55 96 HIS A C 1
ATOM 767 O O . HIS A 1 98 ? -4.816 37.495 25.494 0.72 23.46 96 HIS A O 1
ATOM 774 N N . VAL A 1 99 ? -5.466 38.500 27.391 1.00 20.56 97 VAL A N 1
ATOM 775 C CA . VAL A 1 99 ? -6.024 39.680 26.723 1.00 19.47 97 VAL A CA 1
ATOM 776 C C . VAL A 1 99 ? -5.160 40.898 27.014 1.00 18.55 97 VAL A C 1
ATOM 777 O O . VAL A 1 99 ? -4.798 41.148 28.172 1.00 19.43 97 VAL A O 1
ATOM 781 N N . SER A 1 100 ? -4.845 41.664 25.966 1.00 15.99 98 SER A N 1
ATOM 782 C CA . SER A 1 100 ? -4.052 42.876 26.121 1.00 15.20 98 SER A CA 1
ATOM 783 C C . SER A 1 100 ? -4.426 43.869 25.030 1.00 14.13 98 SER A C 1
ATOM 784 O O . SER A 1 100 ? -5.226 43.574 24.136 1.00 14.52 98 SER A O 1
ATOM 787 N N . GLY A 1 101 ? -3.817 45.051 25.100 1.00 13.47 99 GLY A N 1
ATOM 788 C CA . GLY A 1 101 ? -3.968 46.039 24.052 1.00 13.38 99 GLY A CA 1
ATOM 789 C C . GLY A 1 101 ? -4.942 47.142 24.417 1.00 13.87 99 GLY A C 1
ATOM 790 O O . GLY A 1 101 ? -5.345 47.318 25.571 1.00 15.89 99 GLY A O 1
ATOM 791 N N A SER A 1 102 ? -5.342 47.885 23.388 0.85 12.42 100 SER A N 1
ATOM 792 N N B SER A 1 102 ? -5.303 47.923 23.400 0.15 13.71 100 SER A N 1
ATOM 793 C CA A SER A 1 102 ? -6.145 49.081 23.582 0.85 12.58 100 SER A CA 1
ATOM 794 C CA B SER A 1 102 ? -6.147 49.092 23.601 0.15 13.85 100 SER A CA 1
ATOM 795 C C A SER A 1 102 ? -6.907 49.382 22.304 0.85 13.30 100 SER A C 1
ATOM 796 C C B SER A 1 102 ? -6.897 49.404 22.317 0.15 13.84 100 SER A C 1
ATOM 797 O O A SER A 1 102 ? -6.385 49.185 21.200 0.85 12.67 100 SER A O 1
ATOM 798 O O B SER A 1 102 ? -6.360 49.235 21.219 0.15 13.65 100 SER A O 1
ATOM 803 N N . LEU A 1 103 ? -8.140 49.865 22.466 1.00 13.89 101 LEU A N 1
ATOM 804 C CA . LEU A 1 103 ? -8.910 50.339 21.330 1.00 14.24 101 LEU A CA 1
ATOM 805 C C . LEU A 1 103 ? -8.551 51.770 20.954 1.00 14.75 101 LEU A C 1
ATOM 806 O O . LEU A 1 103 ? -9.022 52.269 19.923 1.00 16.98 101 LEU A O 1
ATOM 811 N N . ASP A 1 104 ? -7.742 52.448 21.766 1.00 14.20 102 ASP A N 1
ATOM 812 C CA . ASP A 1 104 ? -7.472 53.860 21.565 1.00 16.55 102 ASP A CA 1
ATOM 813 C C . ASP A 1 104 ? -6.045 54.164 21.157 1.00 15.48 102 ASP A C 1
ATOM 814 O O . ASP A 1 104 ? -5.789 55.251 20.642 1.00 18.27 102 ASP A O 1
ATOM 819 N N . SER A 1 105 ? -5.122 53.236 21.366 1.00 12.86 103 SER A N 1
ATOM 820 C CA A SER A 1 105 ? -3.718 53.436 21.045 0.41 13.23 103 SER A CA 1
ATOM 821 C CA B SER A 1 105 ? -3.748 53.456 20.963 0.59 13.23 103 SER A CA 1
ATOM 822 C C . SER A 1 105 ? -3.148 52.134 20.511 1.00 12.58 103 SER A C 1
ATOM 823 O O . SER A 1 105 ? -3.663 51.054 20.812 1.00 12.88 103 SER A O 1
ATOM 828 N N . TYR A 1 106 ? -2.053 52.243 19.748 1.00 12.35 104 TYR A N 1
ATOM 829 C CA . TYR A 1 106 ? -1.337 51.073 19.254 1.00 12.14 104 TYR A CA 1
ATOM 830 C C . TYR A 1 106 ? -0.261 50.719 20.267 1.00 12.58 104 TYR A C 1
ATOM 831 O O . TYR A 1 106 ? 0.697 51.475 20.449 1.00 14.27 104 TYR A O 1
ATOM 840 N N . LEU A 1 107 ? -0.431 49.587 20.935 1.00 11.86 105 LEU A N 1
ATOM 841 C CA . LEU A 1 107 ? 0.528 49.064 21.886 1.00 11.38 105 LEU A CA 1
ATOM 842 C C . LEU A 1 107 ? 1.240 47.865 21.265 1.00 11.08 105 LEU A C 1
ATOM 843 O O . LEU A 1 107 ? 0.616 47.085 20.533 1.00 11.55 105 LEU A O 1
ATOM 848 N N . PRO A 1 108 ? 2.539 47.715 21.494 1.00 10.70 106 PRO A N 1
ATOM 849 C CA . PRO A 1 108 ? 3.303 46.702 20.764 1.00 10.89 106 PRO A CA 1
ATOM 850 C C . PRO A 1 108 ? 3.157 45.323 21.391 1.00 10.73 106 PRO A C 1
ATOM 851 O O . PRO A 1 108 ? 2.843 45.173 22.573 1.00 11.69 106 PRO A O 1
ATOM 855 N N . ILE A 1 109 ? 3.409 44.296 20.570 1.00 11.33 107 ILE A N 1
ATOM 856 C CA . ILE A 1 109 ? 3.536 42.928 21.077 1.00 11.08 107 ILE A CA 1
ATOM 857 C C . ILE A 1 109 ? 4.997 42.481 21.161 1.00 10.58 107 ILE A C 1
ATOM 858 O O . ILE A 1 109 ? 5.296 41.471 21.825 1.00 11.09 107 ILE A O 1
ATOM 863 N N A SER A 1 110 ? 5.910 43.238 20.567 0.62 9.87 108 SER A N 1
ATOM 864 N N B SER A 1 110 ? 5.902 43.145 20.455 0.22 11.25 108 SER A N 1
ATOM 865 N N C SER A 1 110 ? 5.912 43.205 20.521 0.16 10.71 108 SER A N 1
ATOM 866 C CA A SER A 1 110 ? 7.324 42.936 20.570 0.62 10.79 108 SER A CA 1
ATOM 867 C CA B SER A 1 110 ? 7.317 42.831 20.547 0.22 12.30 108 SER A CA 1
ATOM 868 C CA C SER A 1 110 ? 7.339 42.932 20.622 0.16 11.08 108 SER A CA 1
ATOM 869 C C A SER A 1 110 ? 8.058 44.250 20.730 0.62 9.89 108 SER A C 1
ATOM 870 C C B SER A 1 110 ? 8.073 44.139 20.652 0.22 13.22 108 SER A C 1
ATOM 871 C C C SER A 1 110 ? 8.097 44.200 20.992 0.16 11.14 108 SER A C 1
ATOM 872 O O A SER A 1 110 ? 7.659 45.254 20.135 0.62 10.26 108 SER A O 1
ATOM 873 O O B SER A 1 110 ? 7.609 45.177 20.174 0.22 13.35 108 SER A O 1
ATOM 874 O O C SER A 1 110 ? 7.869 45.261 20.413 0.16 11.33 108 SER A O 1
ATOM 881 N N A CYS A 1 111 ? 9.113 44.253 21.546 0.67 9.22 109 CYS A N 1
ATOM 882 N N B CYS A 1 111 ? 9.235 44.090 21.293 0.33 14.29 109 CYS A N 1
ATOM 883 C CA A CYS A 1 111 ? 9.971 45.421 21.662 0.67 8.99 109 CYS A CA 1
ATOM 884 C CA B CYS A 1 111 ? 9.958 45.320 21.564 0.33 15.11 109 CYS A CA 1
ATOM 885 C C A CYS A 1 111 ? 11.428 45.002 21.538 0.67 10.05 109 CYS A C 1
ATOM 886 C C B CYS A 1 111 ? 11.450 45.038 21.632 0.33 12.35 109 CYS A C 1
ATOM 887 O O A CYS A 1 111 ? 11.804 43.870 21.861 0.67 10.50 109 CYS A O 1
ATOM 888 O O B CYS A 1 111 ? 11.877 44.036 22.214 0.33 11.73 109 CYS A O 1
ATOM 893 N N . THR A 1 112 ? 12.232 45.937 21.043 1.00 9.64 110 THR A N 1
ATOM 894 C CA . THR A 1 112 ? 13.678 45.812 20.987 1.00 10.27 110 THR A CA 1
ATOM 895 C C . THR A 1 112 ? 14.241 46.931 21.846 1.00 10.54 110 THR A C 1
ATOM 896 O O . THR A 1 112 ? 13.931 48.107 21.621 1.00 11.64 110 THR A O 1
ATOM 900 N N . LEU A 1 113 ? 15.032 46.565 22.845 1.00 9.90 111 LEU A N 1
ATOM 901 C CA . LEU A 1 113 ? 15.583 47.510 23.812 1.00 9.79 111 LEU A CA 1
ATOM 902 C C . LEU A 1 113 ? 17.071 47.676 23.544 1.00 9.15 111 LEU A C 1
ATOM 903 O O . LEU A 1 113 ? 17.836 46.711 23.659 1.00 10.41 111 LEU A O 1
ATOM 908 N N . GLN A 1 114 ? 17.477 48.891 23.188 1.00 9.87 112 GLN A N 1
ATOM 909 C CA . GLN A 1 114 ? 18.889 49.227 23.017 1.00 10.14 112 GLN A CA 1
ATOM 910 C C . GLN A 1 114 ? 19.449 49.575 24.391 1.00 10.74 112 GLN A C 1
ATOM 911 O O . GLN A 1 114 ? 19.299 50.700 24.873 1.00 11.77 112 GLN A O 1
ATOM 917 N N . LEU A 1 115 ? 20.080 48.601 25.050 1.00 10.65 113 LEU A N 1
ATOM 918 C CA . LEU A 1 115 ? 20.413 48.795 26.458 1.00 11.65 113 LEU A CA 1
ATOM 919 C C . LEU A 1 115 ? 21.499 49.840 26.632 1.00 13.03 113 LEU A C 1
ATOM 920 O O . LEU A 1 115 ? 21.488 50.589 27.613 1.00 15.54 113 LEU A O 1
ATOM 925 N N . THR A 1 116 ? 22.444 49.890 25.697 1.00 11.65 114 THR A N 1
ATOM 926 C CA . THR A 1 116 ? 23.525 50.862 25.707 1.00 12.11 114 THR A CA 1
ATOM 927 C C . THR A 1 116 ? 23.986 51.046 24.270 1.00 11.90 114 THR A C 1
ATOM 928 O O . THR A 1 116 ? 23.836 50.139 23.442 1.00 12.22 114 THR A O 1
ATOM 932 N N . ASN A 1 117 ? 24.560 52.214 23.971 1.00 11.85 115 ASN A N 1
ATOM 933 C CA . ASN A 1 117 ? 25.254 52.365 22.697 1.00 11.85 115 ASN A CA 1
ATOM 934 C C . ASN A 1 117 ? 26.745 52.080 22.811 1.00 12.13 115 ASN A C 1
ATOM 935 O O . ASN A 1 117 ? 27.452 52.144 21.800 1.00 13.06 115 ASN A O 1
ATOM 940 N N . ALA A 1 118 ? 27.231 51.757 24.006 1.00 12.26 116 ALA A N 1
ATOM 941 C CA . ALA A 1 118 ? 28.622 51.350 24.164 1.00 12.56 116 ALA A CA 1
ATOM 942 C C . ALA A 1 118 ? 28.875 50.046 23.419 1.00 12.54 116 ALA A C 1
ATOM 943 O O . ALA A 1 118 ? 28.008 49.172 23.344 1.00 12.68 116 ALA A O 1
ATOM 945 N N . CYS A 1 119 ? 30.093 49.901 22.900 1.00 12.72 117 CYS A N 1
ATOM 946 C CA . CYS A 1 119 ? 30.496 48.660 22.255 1.00 13.10 117 CYS A CA 1
ATOM 947 C C . CYS A 1 119 ? 32.013 48.590 22.313 1.00 14.20 117 CYS A C 1
ATOM 948 O O . CYS A 1 119 ? 32.687 49.625 22.344 1.00 14.83 117 CYS A O 1
ATOM 951 N N A ASN A 1 120 ? 32.558 47.372 22.341 0.47 14.00 118 ASN A N 1
ATOM 952 N N B ASN A 1 120 ? 32.531 47.357 22.325 0.53 14.50 118 ASN A N 1
ATOM 953 C CA A ASN A 1 120 ? 34.007 47.226 22.266 0.47 15.49 118 ASN A CA 1
ATOM 954 C CA B ASN A 1 120 ? 33.968 47.135 22.269 0.53 16.46 118 ASN A CA 1
ATOM 955 C C A ASN A 1 120 ? 34.533 47.218 20.835 0.47 15.39 118 ASN A C 1
ATOM 956 C C B ASN A 1 120 ? 34.517 47.229 20.849 0.53 15.95 118 ASN A C 1
ATOM 957 O O A ASN A 1 120 ? 35.756 47.250 20.633 0.47 16.81 118 ASN A O 1
ATOM 958 O O B ASN A 1 120 ? 35.736 47.361 20.669 0.53 17.60 118 ASN A O 1
ATOM 967 N N . LEU A 1 121 ? 33.652 47.183 19.843 1.00 14.24 119 LEU A N 1
ATOM 968 C CA . LEU A 1 121 ? 34.033 47.397 18.458 1.00 13.47 119 LEU A CA 1
ATOM 969 C C . LEU A 1 121 ? 33.535 48.773 18.009 1.00 14.69 119 LEU A C 1
ATOM 970 O O . LEU A 1 121 ? 32.878 49.512 18.751 1.00 16.45 119 LEU A O 1
ATOM 975 N N A SER A 1 122 ? 33.844 49.118 16.767 0.64 15.61 120 SER A N 1
ATOM 976 N N B SER A 1 122 ? 33.890 49.131 16.784 0.36 15.65 120 SER A N 1
ATOM 977 C CA A SER A 1 122 ? 33.363 50.375 16.196 0.64 16.70 120 SER A CA 1
ATOM 978 C CA B SER A 1 122 ? 33.415 50.365 16.177 0.36 16.58 120 SER A CA 1
ATOM 979 C C A SER A 1 122 ? 33.260 50.207 14.682 0.64 16.13 120 SER A C 1
ATOM 980 C C B SER A 1 122 ? 33.350 50.131 14.671 0.36 16.17 120 SER A C 1
ATOM 981 O O A SER A 1 122 ? 33.839 50.965 13.900 0.64 17.03 120 SER A O 1
ATOM 982 O O B SER A 1 122 ? 34.057 50.754 13.879 0.36 17.22 120 SER A O 1
ATOM 987 N N . CYS A 1 123 ? 32.487 49.197 14.274 1.00 14.41 121 CYS A N 1
ATOM 988 C CA . CYS A 1 123 ? 32.398 48.812 12.869 1.00 15.14 121 CYS A CA 1
ATOM 989 C C . CYS A 1 123 ? 32.017 50.002 12.002 1.00 14.80 121 CYS A C 1
ATOM 990 O O . CYS A 1 123 ? 31.135 50.799 12.352 1.00 14.70 121 CYS A O 1
ATOM 993 N N . SER A 1 124 ? 32.693 50.119 10.854 1.00 15.08 122 SER A N 1
ATOM 994 C CA . SER A 1 124 ? 32.507 51.291 10.006 1.00 15.87 122 SER A CA 1
ATOM 995 C C . SER A 1 124 ? 31.124 51.354 9.365 1.00 15.97 122 SER A C 1
ATOM 996 O O . SER A 1 124 ? 30.769 52.399 8.802 1.00 16.20 122 SER A O 1
ATOM 999 N N . PHE A 1 125 ? 30.345 50.276 9.435 1.00 15.72 123 PHE A N 1
ATOM 1000 C CA . PHE A 1 125 ? 29.012 50.218 8.849 1.00 14.87 123 PHE A CA 1
ATOM 1001 C C . PHE A 1 125 ? 27.902 50.392 9.879 1.00 14.50 123 PHE A C 1
ATOM 1002 O O . PHE A 1 125 ? 26.731 50.434 9.494 1.00 14.60 123 PHE A O 1
ATOM 1010 N N . CYS A 1 126 ? 28.235 50.498 11.169 1.00 13.39 124 CYS A N 1
ATOM 1011 C CA . CYS A 1 126 ? 27.248 50.326 12.238 1.00 13.24 124 CYS A CA 1
ATOM 1012 C C . CYS A 1 126 ? 26.086 51.310 12.124 1.00 13.56 124 CYS A C 1
ATOM 1013 O O . CYS A 1 126 ? 26.289 52.526 12.206 1.00 14.21 124 CYS A O 1
ATOM 1016 N N . TYR A 1 127 ? 24.860 50.784 11.970 1.00 13.53 125 TYR A N 1
ATOM 1017 C CA . TYR A 1 127 ? 23.703 51.664 11.822 1.00 14.19 125 TYR A CA 1
ATOM 1018 C C . TYR A 1 127 ? 23.461 52.487 13.076 1.00 15.05 125 TYR A C 1
ATOM 1019 O O . TYR A 1 127 ? 22.840 53.554 12.994 1.00 15.66 125 TYR A O 1
ATOM 1028 N N . ALA A 1 128 ? 23.913 52.002 14.233 1.00 13.73 126 ALA A N 1
ATOM 1029 C CA . ALA A 1 128 ? 23.694 52.667 15.508 1.00 14.60 126 ALA A CA 1
ATOM 1030 C C . ALA A 1 128 ? 24.851 53.570 15.886 1.00 14.52 126 ALA A C 1
ATOM 1031 O O . ALA A 1 128 ? 24.791 54.237 16.928 1.00 14.81 126 ALA A O 1
ATOM 1033 N N . SER A 1 129 ? 25.891 53.616 15.056 1.00 13.66 127 SER A N 1
ATOM 1034 C CA . SER A 1 129 ? 27.086 54.401 15.348 1.00 14.82 127 SER A CA 1
ATOM 1035 C C . SER A 1 129 ? 27.619 54.092 16.745 1.00 14.89 127 SER A C 1
ATOM 1036 O O . SER A 1 129 ? 28.011 54.988 17.495 1.00 15.81 127 SER A O 1
ATOM 1039 N N . SER A 1 130 ? 27.638 52.806 17.092 1.00 13.18 128 SER A N 1
ATOM 1040 C CA . SER A 1 130 ? 27.940 52.393 18.453 1.00 13.51 128 SER A CA 1
ATOM 1041 C C . SER A 1 130 ? 29.438 52.454 18.740 1.00 13.74 128 SER A C 1
ATOM 1042 O O . SER A 1 130 ? 30.278 52.586 17.844 1.00 14.37 128 SER A O 1
ATOM 1045 N N . GLY A 1 131 ? 29.765 52.329 20.028 1.00 13.18 129 GLY A N 1
ATOM 1046 C CA . GLY A 1 131 ? 31.126 52.378 20.520 1.00 15.11 129 GLY A CA 1
ATOM 1047 C C . GLY A 1 131 ? 31.138 53.170 21.810 1.00 16.39 129 GLY A C 1
ATOM 1048 O O . GLY A 1 131 ? 31.455 52.639 22.879 1.00 15.94 129 GLY A O 1
ATOM 1049 N N A LYS A 1 132 ? 30.779 54.452 21.726 0.76 16.28 130 LYS A N 1
ATOM 1050 N N B LYS A 1 132 ? 30.807 54.451 21.719 0.24 18.14 130 LYS A N 1
ATOM 1051 C CA A LYS A 1 132 ? 30.659 55.256 22.929 0.76 16.84 130 LYS A CA 1
ATOM 1052 C CA B LYS A 1 132 ? 30.674 55.160 22.976 0.24 20.17 130 LYS A CA 1
ATOM 1053 C C A LYS A 1 132 ? 29.205 55.283 23.394 0.76 16.40 130 LYS A C 1
ATOM 1054 C C B LYS A 1 132 ? 29.208 55.214 23.391 0.24 17.94 130 LYS A C 1
ATOM 1055 O O A LYS A 1 132 ? 28.291 55.389 22.570 0.76 16.43 130 LYS A O 1
ATOM 1056 O O B LYS A 1 132 ? 28.313 55.263 22.541 0.24 17.79 130 LYS A O 1
ATOM 1061 N N . PRO A 1 133 ? 28.929 55.176 24.689 1.00 15.90 131 PRO A N 1
ATOM 1062 C CA . PRO A 1 133 ? 27.545 55.299 25.145 1.00 15.67 131 PRO A CA 1
ATOM 1063 C C . PRO A 1 133 ? 27.058 56.723 24.949 1.00 15.51 131 PRO A C 1
ATOM 1064 O O . PRO A 1 133 ? 27.839 57.676 24.863 1.00 16.11 131 PRO A O 1
ATOM 1068 N N . TYR A 1 134 ? 25.743 56.868 24.872 1.00 14.91 132 TYR A N 1
ATOM 1069 C CA . TYR A 1 134 ? 25.180 58.203 24.935 1.00 15.22 132 TYR A CA 1
ATOM 1070 C C . TYR A 1 134 ? 25.520 58.811 26.295 1.00 16.15 132 TYR A C 1
ATOM 1071 O O . TYR A 1 134 ? 25.720 58.089 27.273 1.00 16.37 132 TYR A O 1
ATOM 1080 N N . PRO A 1 135 ? 25.581 60.137 26.397 1.00 17.06 133 PRO A N 1
ATOM 1081 C CA . PRO A 1 135 ? 25.949 60.740 27.691 1.00 18.05 133 PRO A CA 1
ATOM 1082 C C . PRO A 1 135 ? 25.011 60.385 28.818 1.00 18.58 133 PRO A C 1
ATOM 1083 O O . PRO A 1 135 ? 25.450 60.288 29.970 1.00 20.73 133 PRO A O 1
ATOM 1087 N N . GLU A 1 136 ? 23.734 60.179 28.525 1.00 17.39 134 GLU A N 1
ATOM 1088 C CA . GLU A 1 136 ? 22.762 59.726 29.509 1.00 17.54 134 GLU A CA 1
ATOM 1089 C C . GLU A 1 136 ? 22.016 58.560 28.887 1.00 17.37 134 GLU A C 1
ATOM 1090 O O . GLU A 1 136 ? 21.392 58.714 27.832 1.00 18.84 134 GLU A O 1
ATOM 1093 N N . GLU A 1 137 ? 22.110 57.399 29.517 1.00 14.27 135 GLU A N 1
ATOM 1094 C CA . GLU A 1 137 ? 21.405 56.205 29.083 1.00 12.71 135 GLU A CA 1
ATOM 1095 C C . GLU A 1 137 ? 20.611 55.677 30.263 1.00 13.73 135 GLU A C 1
ATOM 1096 O O . GLU A 1 137 ? 20.956 55.933 31.422 1.00 16.03 135 GLU A O 1
ATOM 1102 N N . LEU A 1 138 ? 19.543 54.944 29.963 1.00 13.04 136 LEU A N 1
ATOM 1103 C CA . LEU A 1 138 ? 18.798 54.276 31.020 1.00 13.21 136 LEU A CA 1
ATOM 1104 C C . LEU A 1 138 ? 19.709 53.306 31.764 1.00 13.28 136 LEU A C 1
ATOM 1105 O O . LEU A 1 138 ? 20.474 52.551 31.148 1.00 14.71 136 LEU A O 1
ATOM 1110 N N . SER A 1 139 ? 19.627 53.334 33.093 1.00 13.64 137 SER A N 1
ATOM 1111 C CA . SER A 1 139 ? 20.323 52.346 33.902 1.00 13.87 137 SER A CA 1
ATOM 1112 C C . SER A 1 139 ? 19.595 51.007 33.824 1.00 14.10 137 SER A C 1
ATOM 1113 O O . SER A 1 139 ? 18.442 50.917 33.395 1.00 12.62 137 SER A O 1
ATOM 1116 N N . SER A 1 140 ? 20.269 49.949 34.275 1.00 13.39 138 SER A N 1
ATOM 1117 C CA . SER A 1 140 ? 19.600 48.653 34.308 1.00 14.56 138 SER A CA 1
ATOM 1118 C C . SER A 1 140 ? 18.365 48.702 35.201 1.00 14.00 138 SER A C 1
ATOM 1119 O O . SER A 1 140 ? 17.344 48.082 34.886 1.00 12.88 138 SER A O 1
ATOM 1122 N N . GLU A 1 141 ? 18.418 49.478 36.285 1.00 14.59 139 GLU A N 1
ATOM 1123 C CA . GLU A 1 141 ? 17.246 49.615 37.140 1.00 15.27 139 GLU A CA 1
ATOM 1124 C C . GLU A 1 141 ? 16.083 50.250 36.382 1.00 13.45 139 GLU A C 1
ATOM 1125 O O . GLU A 1 141 ? 14.934 49.809 36.501 1.00 13.25 139 GLU A O 1
ATOM 1131 N N . GLN A 1 142 ? 16.365 51.282 35.583 1.00 13.46 140 GLN A N 1
ATOM 1132 C CA . GLN A 1 142 ? 15.314 51.888 34.773 1.00 12.82 140 GLN A CA 1
ATOM 1133 C C . GLN A 1 142 ? 14.790 50.921 33.722 1.00 11.29 140 GLN A C 1
ATOM 1134 O O . GLN A 1 142 ? 13.581 50.877 33.469 1.00 11.65 140 GLN A O 1
ATOM 1140 N N . TRP A 1 143 ? 15.675 50.142 33.091 1.00 10.87 141 TRP A N 1
ATOM 1141 C CA . TRP A 1 143 ? 15.194 49.158 32.122 1.00 11.14 141 TRP A CA 1
ATOM 1142 C C . TRP A 1 143 ? 14.293 48.123 32.782 1.00 10.98 141 TRP A C 1
ATOM 1143 O O . TRP A 1 143 ? 13.334 47.642 32.168 1.00 10.37 141 TRP A O 1
ATOM 1154 N N . ILE A 1 144 ? 14.581 47.775 34.036 1.00 11.62 142 ILE A N 1
ATOM 1155 C CA . ILE A 1 144 ? 13.731 46.842 34.761 1.00 11.60 142 ILE A CA 1
ATOM 1156 C C . ILE A 1 144 ? 12.354 47.458 35.030 1.00 12.36 142 ILE A C 1
ATOM 1157 O O . ILE A 1 144 ? 11.322 46.776 34.929 1.00 12.67 142 ILE A O 1
ATOM 1162 N N . LEU A 1 145 ? 12.308 48.759 35.349 1.00 12.33 143 LEU A N 1
ATOM 1163 C CA . LEU A 1 145 ? 11.014 49.450 35.436 1.00 13.63 143 LEU A CA 1
ATOM 1164 C C . LEU A 1 145 ? 10.274 49.376 34.103 1.00 12.64 143 LEU A C 1
ATOM 1165 O O . LEU A 1 145 ? 9.077 49.056 34.047 1.00 12.88 143 LEU A O 1
ATOM 1170 N N . VAL A 1 146 ? 10.994 49.645 33.014 1.00 11.23 144 VAL A N 1
ATOM 1171 C CA . VAL A 1 146 ? 10.398 49.634 31.682 1.00 11.13 144 VAL A CA 1
ATOM 1172 C C . VAL A 1 146 ? 9.827 48.262 31.369 1.00 10.53 144 VAL A C 1
ATOM 1173 O O . VAL A 1 146 ? 8.702 48.131 30.869 1.00 10.79 144 VAL A O 1
ATOM 1177 N N . MET A 1 147 ? 10.596 47.213 31.658 1.00 10.24 145 MET A N 1
ATOM 1178 C CA . MET A 1 147 ? 10.141 45.877 31.302 1.00 9.87 145 MET A CA 1
ATOM 1179 C C . MET A 1 147 ? 8.873 45.503 32.053 1.00 9.81 145 MET A C 1
ATOM 1180 O O . MET A 1 147 ? 7.998 44.835 31.499 1.00 10.22 145 MET A O 1
ATOM 1185 N N . GLN A 1 148 ? 8.750 45.918 33.315 1.00 10.37 146 GLN A N 1
ATOM 1186 C CA . GLN A 1 148 ? 7.515 45.643 34.043 1.00 10.97 146 GLN A CA 1
ATOM 1187 C C . GLN A 1 148 ? 6.322 46.324 33.382 1.00 11.40 146 GLN A C 1
ATOM 1188 O O . GLN A 1 148 ? 5.240 45.734 33.273 1.00 11.81 146 GLN A O 1
ATOM 1194 N N . LYS A 1 149 ? 6.502 47.562 32.933 1.00 11.08 147 LYS A N 1
ATOM 1195 C CA . LYS A 1 149 ? 5.442 48.258 32.216 1.00 11.69 147 LYS A CA 1
ATOM 1196 C C . LYS A 1 149 ? 5.100 47.562 30.897 1.00 10.67 147 LYS A C 1
ATOM 1197 O O . LYS A 1 149 ? 3.922 47.346 30.584 1.00 11.79 147 LYS A O 1
ATOM 1203 N N . LEU A 1 150 ? 6.113 47.176 30.120 1.00 9.79 148 LEU A N 1
ATOM 1204 C CA . LEU A 1 150 ? 5.842 46.525 28.840 1.00 9.57 148 LEU A CA 1
ATOM 1205 C C . LEU A 1 150 ? 5.120 45.198 29.043 1.00 9.47 148 LEU A C 1
ATOM 1206 O O . LEU A 1 150 ? 4.151 44.891 28.343 1.00 10.56 148 LEU A O 1
ATOM 1211 N N . ALA A 1 151 ? 5.598 44.376 29.980 1.00 9.71 149 ALA A N 1
ATOM 1212 C CA . ALA A 1 151 ? 4.968 43.075 30.182 1.00 10.67 149 ALA A CA 1
ATOM 1213 C C . ALA A 1 151 ? 3.531 43.229 30.654 1.00 12.02 149 ALA A C 1
ATOM 1214 O O . ALA A 1 151 ? 2.644 42.480 30.222 1.00 12.49 149 ALA A O 1
ATOM 1216 N N . ALA A 1 152 ? 3.270 44.209 31.534 1.00 11.52 150 ALA A N 1
ATOM 1217 C CA . ALA A 1 152 ? 1.911 44.437 32.012 1.00 12.78 150 ALA A CA 1
ATOM 1218 C C . ALA A 1 152 ? 0.996 44.925 30.901 1.00 13.00 150 ALA A C 1
ATOM 1219 O O . ALA A 1 152 ? -0.231 44.855 31.050 1.00 15.83 150 ALA A O 1
ATOM 1221 N N . HIS A 1 153 ? 1.563 45.419 29.803 1.00 11.12 151 HIS A N 1
ATOM 1222 C CA . HIS A 1 153 ? 0.791 45.839 28.646 1.00 11.84 151 HIS A CA 1
ATOM 1223 C C . HIS A 1 153 ? 0.732 44.776 27.558 1.00 12.78 151 HIS A C 1
ATOM 1224 O O . HIS A 1 153 ? 0.214 45.049 26.479 1.00 14.13 151 HIS A O 1
ATOM 1231 N N . GLY A 1 154 ? 1.211 43.566 27.824 1.00 12.80 152 GLY A N 1
ATOM 1232 C CA . GLY A 1 154 ? 1.060 42.497 26.863 1.00 14.24 152 GLY A CA 1
ATOM 1233 C C . GLY A 1 154 ? 2.204 42.297 25.891 1.00 12.74 152 GLY A C 1
ATOM 1234 O O . GLY A 1 154 ? 2.087 41.451 25.001 1.00 14.38 152 GLY A O 1
ATOM 1235 N N . VAL A 1 155 ? 3.308 43.031 26.028 1.00 11.68 153 VAL A N 1
ATOM 1236 C CA . VAL A 1 155 ? 4.477 42.722 25.211 1.00 10.61 153 VAL A CA 1
ATOM 1237 C C . VAL A 1 155 ? 4.940 41.310 25.536 1.00 10.57 153 VAL A C 1
ATOM 1238 O O . VAL A 1 155 ? 5.164 40.972 26.701 1.00 11.58 153 VAL A O 1
ATOM 1242 N N . ALA A 1 156 ? 5.092 40.475 24.504 1.00 10.40 154 ALA A N 1
ATOM 1243 C CA . ALA A 1 156 ? 5.393 39.059 24.693 1.00 11.25 154 ALA A CA 1
ATOM 1244 C C . ALA A 1 156 ? 6.838 38.702 24.387 1.00 10.32 154 ALA A C 1
ATOM 1245 O O . ALA A 1 156 ? 7.328 37.663 24.862 1.00 11.42 154 ALA A O 1
ATOM 1247 N N . ASP A 1 157 ? 7.519 39.532 23.604 1.00 10.05 155 ASP A N 1
ATOM 1248 C CA . ASP A 1 157 ? 8.788 39.173 22.992 1.00 10.51 155 ASP A CA 1
ATOM 1249 C C . ASP A 1 157 ? 9.719 40.358 23.128 1.00 10.60 155 ASP A C 1
ATOM 1250 O O . ASP A 1 157 ? 9.343 41.479 22.779 1.00 11.31 155 ASP A O 1
ATOM 1255 N N A ILE A 1 158 ? 10.932 40.112 23.631 0.72 9.58 156 ILE A N 1
ATOM 1256 N N B ILE A 1 158 ? 10.934 40.110 23.599 0.28 12.13 156 ILE A N 1
ATOM 1257 C CA A ILE A 1 158 ? 11.901 41.172 23.870 0.72 10.52 156 ILE A CA 1
ATOM 1258 C CA B ILE A 1 158 ? 11.887 41.176 23.857 0.28 14.17 156 ILE A CA 1
ATOM 1259 C C A ILE A 1 158 ? 13.228 40.814 23.222 0.72 9.73 156 ILE A C 1
ATOM 1260 C C B ILE A 1 158 ? 13.221 40.818 23.219 0.28 12.02 156 ILE A C 1
ATOM 1261 O O A ILE A 1 158 ? 13.692 39.671 23.315 0.72 10.42 156 ILE A O 1
ATOM 1262 O O B ILE A 1 158 ? 13.653 39.660 23.256 0.28 12.16 156 ILE A O 1
ATOM 1271 N N . THR A 1 159 ? 13.852 41.808 22.595 1.00 10.20 157 THR A N 1
ATOM 1272 C CA . THR A 1 159 ? 15.211 41.691 22.103 1.00 10.60 157 THR A CA 1
ATOM 1273 C C . THR A 1 159 ? 16.061 42.718 22.832 1.00 9.83 157 THR A C 1
ATOM 1274 O O . THR A 1 159 ? 15.651 43.874 22.976 1.00 11.52 157 THR A O 1
ATOM 1278 N N . LEU A 1 160 ? 17.226 42.288 23.314 1.00 9.64 158 LEU A N 1
ATOM 1279 C CA . LEU A 1 160 ? 18.173 43.154 24.002 1.00 9.11 158 LEU A CA 1
ATOM 1280 C C . LEU A 1 160 ? 19.353 43.394 23.067 1.00 9.37 158 LEU A C 1
ATOM 1281 O O . LEU A 1 160 ? 20.047 42.447 22.676 1.00 10.51 158 LEU A O 1
ATOM 1286 N N . THR A 1 161 ? 19.565 44.656 22.695 1.00 8.94 159 THR A N 1
ATOM 1287 C CA . THR A 1 161 ? 20.575 45.004 21.699 1.00 9.03 159 THR A CA 1
ATOM 1288 C C . THR A 1 161 ? 21.362 46.237 22.165 1.00 9.69 159 THR A C 1
ATOM 1289 O O . THR A 1 161 ? 21.326 46.636 23.336 1.00 10.37 159 THR A O 1
ATOM 1293 N N . GLY A 1 162 ? 22.118 46.817 21.251 1.00 10.07 160 GLY A N 1
ATOM 1294 C CA . GLY A 1 162 ? 22.977 47.946 21.573 1.00 11.18 160 GLY A CA 1
ATOM 1295 C C . GLY A 1 162 ? 23.461 48.632 20.314 1.00 12.09 160 GLY A C 1
ATOM 1296 O O . GLY A 1 162 ? 22.634 48.962 19.465 1.00 13.76 160 GLY A O 1
ATOM 1297 N N . GLY A 1 163 ? 24.765 48.849 20.137 1.00 11.60 161 GLY A N 1
ATOM 1298 C CA . GLY A 1 163 ? 25.790 48.524 21.108 1.00 11.13 161 GLY A CA 1
ATOM 1299 C C . GLY A 1 163 ? 25.924 47.042 21.380 1.00 10.69 161 GLY A C 1
ATOM 1300 O O . GLY A 1 163 ? 25.279 46.204 20.730 1.00 11.00 161 GLY A O 1
ATOM 1301 N N . GLU A 1 164 ? 26.755 46.722 22.361 1.00 11.43 162 GLU A N 1
ATOM 1302 C CA . GLU A 1 164 ? 26.852 45.371 22.906 1.00 10.83 162 GLU A CA 1
ATOM 1303 C C . GLU A 1 164 ? 26.053 45.369 24.210 1.00 11.98 162 GLU A C 1
ATOM 1304 O O . GLU A 1 164 ? 26.510 45.884 25.234 1.00 12.53 162 GLU A O 1
ATOM 1310 N N . ALA A 1 165 ? 24.835 44.828 24.139 1.00 11.96 163 ALA A N 1
ATOM 1311 C CA . ALA A 1 165 ? 23.882 44.898 25.241 1.00 12.79 163 ALA A CA 1
ATOM 1312 C C . ALA A 1 165 ? 24.490 44.451 26.561 1.00 13.35 163 ALA A C 1
ATOM 1313 O O . ALA A 1 165 ? 24.278 45.090 27.601 1.00 14.46 163 ALA A O 1
ATOM 1315 N N A LYS A 1 166 ? 25.254 43.357 26.546 0.48 12.99 164 LYS A N 1
ATOM 1316 N N B LYS A 1 166 ? 25.253 43.358 26.544 0.52 12.73 164 LYS A N 1
ATOM 1317 C CA A LYS A 1 166 ? 25.708 42.786 27.806 0.48 14.38 164 LYS A CA 1
ATOM 1318 C CA B LYS A 1 166 ? 25.709 42.782 27.800 0.52 14.03 164 LYS A CA 1
ATOM 1319 C C A LYS A 1 166 ? 26.744 43.645 28.520 0.48 13.78 164 LYS A C 1
ATOM 1320 C C B LYS A 1 166 ? 26.830 43.576 28.458 0.52 13.63 164 LYS A C 1
ATOM 1321 O O A LYS A 1 166 ? 27.076 43.346 29.671 0.48 14.32 164 LYS A O 1
ATOM 1322 O O B LYS A 1 166 ? 27.328 43.141 29.503 0.52 14.45 164 LYS A O 1
ATOM 1333 N N . LEU A 1 167 ? 27.232 44.717 27.888 1.00 12.86 165 LEU A N 1
ATOM 1334 C CA . LEU A 1 167 ? 28.145 45.629 28.570 1.00 14.08 165 LEU A CA 1
ATOM 1335 C C . LEU A 1 167 ? 27.450 46.447 29.645 1.00 14.74 165 LEU A C 1
ATOM 1336 O O . LEU A 1 167 ? 28.136 47.009 30.501 1.00 16.90 165 LEU A O 1
ATOM 1341 N N . ILE A 1 168 ? 26.113 46.537 29.625 1.00 13.83 166 ILE A N 1
ATOM 1342 C CA . ILE A 1 168 ? 25.442 47.382 30.603 1.00 14.19 166 ILE A CA 1
ATOM 1343 C C . ILE A 1 168 ? 25.712 46.858 32.007 1.00 14.20 166 ILE A C 1
ATOM 1344 O O . ILE A 1 168 ? 25.659 45.649 32.261 1.00 15.50 166 ILE A O 1
ATOM 1349 N N A LYS A 1 169 ? 26.030 47.767 32.924 0.60 14.89 167 LYS A N 1
ATOM 1350 N N B LYS A 1 169 ? 25.994 47.771 32.934 0.40 14.86 167 LYS A N 1
ATOM 1351 C CA A LYS A 1 169 ? 26.145 47.368 34.318 0.60 15.76 167 LYS A CA 1
ATOM 1352 C CA B LYS A 1 169 ? 26.145 47.382 34.331 0.40 15.63 167 LYS A CA 1
ATOM 1353 C C A LYS A 1 169 ? 24.808 46.809 34.789 0.60 15.10 167 LYS A C 1
ATOM 1354 C C B LYS A 1 169 ? 24.819 46.856 34.868 0.40 15.39 167 LYS A C 1
ATOM 1355 O O A LYS A 1 169 ? 23.745 47.379 34.512 0.60 15.43 167 LYS A O 1
ATOM 1356 O O B LYS A 1 169 ? 23.777 47.507 34.734 0.40 15.87 167 LYS A O 1
ATOM 1361 N N . GLY A 1 170 ? 24.856 45.674 35.479 1.00 15.48 168 GLY A N 1
ATOM 1362 C CA . GLY A 1 170 ? 23.640 45.019 35.932 1.00 14.73 168 GLY A CA 1
ATOM 1363 C C . GLY A 1 170 ? 22.982 44.136 34.896 1.00 14.36 168 GLY A C 1
ATOM 1364 O O . GLY A 1 170 ? 21.799 43.792 35.042 1.00 14.57 168 GLY A O 1
ATOM 1365 N N . PHE A 1 171 ? 23.720 43.734 33.859 1.00 13.85 169 PHE A N 1
ATOM 1366 C CA . PHE A 1 171 ? 23.138 42.919 32.800 1.00 14.03 169 PHE A CA 1
ATOM 1367 C C . PHE A 1 171 ? 22.524 41.618 33.312 1.00 13.81 169 PHE A C 1
ATOM 1368 O O . PHE A 1 171 ? 21.443 41.233 32.863 1.00 13.59 169 PHE A O 1
ATOM 1376 N N A LYS A 1 172 ? 23.194 40.926 34.239 0.60 14.57 170 LYS A N 1
ATOM 1377 N N B LYS A 1 172 ? 23.200 40.913 34.223 0.40 15.19 170 LYS A N 1
ATOM 1378 C CA A LYS A 1 172 ? 22.690 39.627 34.682 0.60 15.12 170 LYS A CA 1
ATOM 1379 C CA B LYS A 1 172 ? 22.666 39.627 34.672 0.40 16.41 170 LYS A CA 1
ATOM 1380 C C A LYS A 1 172 ? 21.308 39.757 35.303 0.60 13.22 170 LYS A C 1
ATOM 1381 C C B LYS A 1 172 ? 21.335 39.802 35.391 0.40 16.44 170 LYS A C 1
ATOM 1382 O O A LYS A 1 172 ? 20.391 39.000 34.963 0.60 12.06 170 LYS A O 1
ATOM 1383 O O B LYS A 1 172 ? 20.400 39.019 35.181 0.40 16.34 170 LYS A O 1
ATOM 1392 N N A GLU A 1 173 ? 21.141 40.714 36.217 0.60 12.61 171 GLU A N 1
ATOM 1393 N N B GLU A 1 173 ? 21.238 40.820 36.246 0.40 17.10 171 GLU A N 1
ATOM 1394 C CA A GLU A 1 173 ? 19.829 40.931 36.813 0.60 13.03 171 GLU A CA 1
ATOM 1395 C CA B GLU A 1 173 ? 19.971 41.180 36.874 0.40 18.16 171 GLU A CA 1
ATOM 1396 C C A GLU A 1 173 ? 18.823 41.328 35.744 0.60 11.93 171 GLU A C 1
ATOM 1397 C C B GLU A 1 173 ? 18.895 41.399 35.819 0.40 14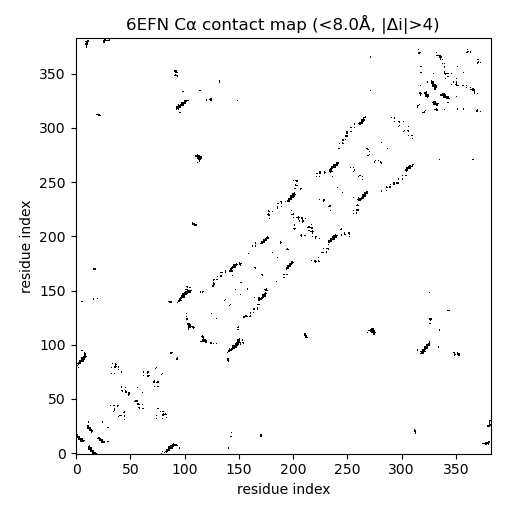.83 171 GLU A C 1
ATOM 1398 O O A GLU A 1 173 ? 17.678 40.856 35.747 0.60 11.17 171 GLU A O 1
ATOM 1399 O O B GLU A 1 173 ? 17.781 40.871 35.911 0.40 14.72 171 GLU A O 1
ATOM 1410 N N . LEU A 1 174 ? 19.246 42.156 34.786 1.00 11.87 172 LEU A N 1
ATOM 1411 C CA . LEU A 1 174 ? 18.312 42.599 33.756 1.00 11.83 172 LEU A CA 1
ATOM 1412 C C . LEU A 1 174 ? 17.836 41.442 32.886 1.00 11.10 172 LEU A C 1
ATOM 1413 O O . LEU A 1 174 ? 16.639 41.332 32.589 1.00 11.50 172 LEU A O 1
ATOM 1418 N N . VAL A 1 175 ? 18.757 40.584 32.440 1.00 10.58 173 VAL A N 1
ATOM 1419 C CA . VAL A 1 175 ? 18.344 39.486 31.576 1.00 11.09 173 VAL A CA 1
ATOM 1420 C C . VAL A 1 175 ? 17.484 38.476 32.333 1.00 10.46 173 VAL A C 1
ATOM 1421 O O . VAL A 1 175 ? 16.589 37.856 31.742 1.00 10.47 173 VAL A O 1
ATOM 1425 N N . VAL A 1 176 ? 17.700 38.319 33.647 1.00 10.52 174 VAL A N 1
ATOM 1426 C CA . VAL A 1 176 ? 16.802 37.480 34.438 1.00 10.79 174 VAL A CA 1
ATOM 1427 C C . VAL A 1 176 ? 15.401 38.076 34.475 1.00 9.89 174 VAL A C 1
ATOM 1428 O O . VAL A 1 176 ? 14.409 37.362 34.317 1.00 10.34 174 VAL A O 1
ATOM 1432 N N . VAL A 1 177 ? 15.289 39.391 34.673 1.00 10.39 175 VAL A N 1
ATOM 1433 C CA . VAL A 1 177 ? 13.971 40.023 34.626 1.00 10.05 175 VAL A CA 1
ATOM 1434 C C . VAL A 1 177 ? 13.327 39.821 33.264 1.00 9.79 175 VAL A C 1
ATOM 1435 O O . VAL A 1 177 ? 12.139 39.492 33.168 1.00 9.40 175 VAL A O 1
ATOM 1439 N N . ALA A 1 178 ? 14.099 40.008 32.195 1.00 9.60 176 ALA A N 1
ATOM 1440 C CA . ALA A 1 178 ? 13.554 39.822 30.860 1.00 9.28 176 ALA A CA 1
ATOM 1441 C C . ALA A 1 178 ? 13.036 38.397 30.682 1.00 8.96 176 ALA A C 1
ATOM 1442 O O . ALA A 1 178 ? 11.910 38.179 30.209 1.00 9.28 176 ALA A O 1
ATOM 1444 N N . SER A 1 179 ? 13.844 37.405 31.054 1.00 8.57 177 SER A N 1
ATOM 1445 C CA . SER A 1 179 ? 13.395 36.021 30.941 1.00 9.31 177 SER A CA 1
ATOM 1446 C C . SER A 1 179 ? 12.131 35.792 31.752 1.00 9.38 177 SER A C 1
ATOM 1447 O O . SER A 1 179 ? 11.216 35.085 31.312 1.00 9.51 177 SER A O 1
ATOM 1450 N N . SER A 1 180 ? 12.072 36.381 32.946 1.00 9.67 178 SER A N 1
ATOM 1451 C CA . SER A 1 180 ? 10.967 36.142 33.860 1.00 10.96 178 SER A CA 1
ATOM 1452 C C . SER A 1 180 ? 9.670 36.774 33.389 1.00 11.01 178 SER A C 1
ATOM 1453 O O . SER A 1 180 ? 8.595 36.237 33.667 1.00 12.03 178 SER A O 1
ATOM 1456 N N . LEU A 1 181 ? 9.741 37.911 32.694 1.00 9.77 179 LEU A N 1
ATOM 1457 C CA . LEU A 1 181 ? 8.546 38.668 32.368 1.00 10.19 179 LEU A CA 1
ATOM 1458 C C . LEU A 1 181 ? 8.035 38.457 30.951 1.00 9.83 179 LEU A C 1
ATOM 1459 O O . LEU A 1 181 ? 6.920 38.905 30.653 1.00 11.05 179 LEU A O 1
ATOM 1464 N N . PHE A 1 182 ? 8.818 37.833 30.069 1.00 9.70 180 PHE A N 1
ATOM 1465 C CA . PHE A 1 182 ? 8.452 37.713 28.663 1.00 10.00 180 PHE A CA 1
ATOM 1466 C C . PHE A 1 182 ? 8.496 36.260 28.235 1.00 10.37 180 PHE A C 1
ATOM 1467 O O . PHE A 1 182 ? 9.210 35.440 28.818 1.00 10.33 180 PHE A O 1
ATOM 1475 N N . THR A 1 183 ? 7.726 35.939 27.194 1.00 10.13 181 THR A N 1
ATOM 1476 C CA . THR A 1 183 ? 7.731 34.558 26.719 1.00 9.93 181 THR A CA 1
ATOM 1477 C C . THR A 1 183 ? 9.064 34.221 26.077 1.00 9.25 181 THR A C 1
ATOM 1478 O O . THR A 1 183 ? 9.625 33.146 26.327 1.00 10.48 181 THR A O 1
ATOM 1482 N N . ASN A 1 184 ? 9.600 35.142 25.268 1.00 9.74 182 ASN A N 1
ATOM 1483 C CA . ASN A 1 184 ? 10.882 34.948 24.596 1.00 10.47 182 ASN A CA 1
ATOM 1484 C C . ASN A 1 184 ? 11.769 36.157 24.798 1.00 9.38 182 ASN A C 1
ATOM 1485 O O . ASN A 1 184 ? 11.300 37.300 24.730 1.00 10.55 182 ASN A O 1
ATOM 1490 N N . VAL A 1 185 ? 13.065 35.889 24.965 1.00 9.03 183 VAL A N 1
ATOM 1491 C CA . VAL A 1 185 ? 14.089 36.920 25.018 1.00 9.46 183 VAL A CA 1
ATOM 1492 C C . VAL A 1 185 ? 15.162 36.558 24.005 1.00 9.55 183 VAL A C 1
ATOM 1493 O O . VAL A 1 185 ? 15.541 35.387 23.879 1.00 9.92 183 VAL A O 1
ATOM 1497 N N . ASN A 1 186 ? 15.657 37.560 23.295 0.93 8.75 184 ASN A N 1
ATOM 1498 C CA . ASN A 1 186 ? 16.814 37.392 22.448 0.93 10.46 184 ASN A CA 1
ATOM 1499 C C . ASN A 1 186 ? 17.862 38.426 22.836 0.93 10.60 184 ASN A C 1
ATOM 1500 O O . ASN A 1 186 ? 17.537 39.598 23.045 0.93 11.63 184 ASN A O 1
ATOM 1505 N N . VAL A 1 187 ? 19.119 37.994 22.941 1.00 10.02 185 VAL A N 1
ATOM 1506 C CA . VAL A 1 187 ? 20.248 38.882 23.220 1.00 9.43 185 VAL A CA 1
ATOM 1507 C C . VAL A 1 187 ? 21.094 38.978 21.953 1.00 9.16 185 VAL A C 1
ATOM 1508 O O . VAL A 1 187 ? 21.565 37.960 21.445 1.00 10.26 185 VAL A O 1
ATOM 1512 N N A PHE A 1 188 ? 21.286 40.189 21.435 0.76 9.04 186 PHE A N 1
ATOM 1513 N N B PHE A 1 188 ? 21.317 40.209 21.476 0.24 9.87 186 PHE A N 1
ATOM 1514 C CA A PHE A 1 188 ? 22.141 40.374 20.270 0.76 9.72 186 PHE A CA 1
ATOM 1515 C CA B PHE A 1 188 ? 22.151 40.482 20.306 0.24 10.77 186 PHE A CA 1
ATOM 1516 C C A PHE A 1 188 ? 23.554 40.655 20.764 0.76 10.01 186 PHE A C 1
ATOM 1517 C C B PHE A 1 188 ? 23.590 40.732 20.742 0.24 10.16 186 PHE A C 1
ATOM 1518 O O A PHE A 1 188 ? 23.742 41.445 21.688 0.76 11.55 186 PHE A O 1
ATOM 1519 O O B PHE A 1 188 ? 23.845 41.629 21.551 0.24 10.30 186 PHE A O 1
ATOM 1534 N N . SER A 1 189 ? 24.538 39.989 20.166 1.00 9.76 187 SER A N 1
ATOM 1535 C CA . SER A 1 189 ? 25.927 40.139 20.580 1.00 9.12 187 SER A CA 1
ATOM 1536 C C . SER A 1 189 ? 26.877 40.004 19.396 1.00 9.32 187 SER A C 1
ATOM 1537 O O . SER A 1 189 ? 26.651 39.214 18.468 1.00 10.41 187 SER A O 1
ATOM 1540 N N . ASN A 1 190 ? 27.977 40.758 19.464 1.00 10.14 188 ASN A N 1
ATOM 1541 C CA . ASN A 1 190 ? 29.074 40.515 18.540 1.00 10.51 188 ASN A CA 1
ATOM 1542 C C . ASN A 1 190 ? 29.830 39.218 18.853 1.00 10.94 188 ASN A C 1
ATOM 1543 O O . ASN A 1 190 ? 30.714 38.851 18.074 1.00 11.42 188 ASN A O 1
ATOM 1548 N N . GLY A 1 191 ? 29.494 38.517 19.946 1.00 10.46 189 GLY A N 1
ATOM 1549 C CA . GLY A 1 191 ? 30.121 37.256 20.300 1.00 10.84 189 GLY A CA 1
ATOM 1550 C C . GLY A 1 191 ? 31.444 37.372 21.034 1.00 11.70 189 GLY A C 1
ATOM 1551 O O . GLY A 1 191 ? 32.082 36.338 21.306 1.00 12.54 189 GLY A O 1
ATOM 1552 N N . LEU A 1 192 ? 31.876 38.581 21.374 1.00 12.10 190 LEU A N 1
ATOM 1553 C CA . LEU A 1 192 ? 33.136 38.770 22.072 1.00 12.64 190 LEU A CA 1
ATOM 1554 C C . LEU A 1 192 ? 32.902 38.846 23.575 1.00 12.46 190 LEU A C 1
ATOM 1555 O O . LEU A 1 192 ? 31.840 39.274 24.034 1.00 13.27 190 LEU A O 1
ATOM 1560 N N . ASN A 1 193 ? 33.920 38.424 24.341 0.91 11.56 191 ASN A N 1
ATOM 1561 C CA . ASN A 1 193 ? 33.957 38.645 25.789 0.91 12.81 191 ASN A CA 1
ATOM 1562 C C . ASN A 1 193 ? 32.789 37.985 26.518 0.91 13.96 191 ASN A C 1
ATOM 1563 O O . ASN A 1 193 ? 32.170 38.587 27.398 0.91 15.45 191 ASN A O 1
ATOM 1568 N N . TRP A 1 194 ? 32.499 36.727 26.168 1.00 13.59 192 TRP A N 1
ATOM 1569 C CA . TRP A 1 194 ? 31.480 35.939 26.857 1.00 14.70 192 TRP A CA 1
ATOM 1570 C C . TRP A 1 194 ? 32.097 35.149 28.003 1.00 18.15 192 TRP A C 1
ATOM 1571 O O . TRP A 1 194 ? 33.098 34.457 27.816 1.00 21.92 192 TRP A O 1
ATOM 1582 N N . ARG A 1 195 ? 31.495 35.259 29.185 1.00 18.70 193 ARG A N 1
ATOM 1583 C CA . ARG A 1 195 ? 31.938 34.549 30.378 1.00 20.91 193 ARG A CA 1
ATOM 1584 C C . ARG A 1 195 ? 31.153 33.253 30.568 1.00 19.06 193 ARG A C 1
ATOM 1585 O O . ARG A 1 195 ? 29.971 33.157 30.218 1.00 17.47 193 ARG A O 1
ATOM 1593 N N . ASP A 1 196 ? 31.819 32.263 31.175 1.00 18.77 194 ASP A N 1
ATOM 1594 C CA . ASP A 1 196 ? 31.198 30.961 31.392 1.00 18.91 194 ASP A CA 1
ATOM 1595 C C . ASP A 1 196 ? 29.895 31.091 32.160 1.00 17.57 194 ASP A C 1
ATOM 1596 O O . ASP A 1 196 ? 28.904 30.430 31.830 1.00 16.67 194 ASP A O 1
ATOM 1601 N N . GLU A 1 197 ? 29.868 31.935 33.188 1.00 17.84 195 GLU A N 1
ATOM 1602 C CA . GLU A 1 197 ? 28.649 32.014 33.980 1.00 19.06 195 GLU A CA 1
ATOM 1603 C C . GLU A 1 197 ? 27.535 32.751 33.244 1.00 16.75 195 GLU A C 1
ATOM 1604 O O . GLU A 1 197 ? 26.364 32.535 33.564 1.00 16.60 195 GLU A O 1
ATOM 1610 N N . GLU A 1 198 ? 27.872 33.583 32.248 1.00 16.08 196 GLU A N 1
ATOM 1611 C CA . GLU A 1 198 ? 26.856 34.182 31.388 1.00 15.87 196 GLU A CA 1
ATOM 1612 C C . GLU A 1 198 ? 26.201 33.122 30.513 1.00 13.98 196 GLU A C 1
ATOM 1613 O O . GLU A 1 198 ? 24.978 33.099 30.348 1.00 13.28 196 GLU A O 1
ATOM 1619 N N . VAL A 1 199 ? 27.011 32.250 29.920 1.00 13.44 197 VAL A N 1
ATOM 1620 C CA . VAL A 1 199 ? 26.467 31.141 29.146 1.00 13.45 197 VAL A CA 1
ATOM 1621 C C . VAL A 1 199 ? 25.584 30.279 30.034 1.00 12.65 197 VAL A C 1
ATOM 1622 O O . VAL A 1 199 ? 24.448 29.939 29.673 1.00 12.34 197 VAL A O 1
ATOM 1626 N N . GLU A 1 200 ? 26.092 29.922 31.221 1.00 13.83 198 GLU A N 1
ATOM 1627 C CA . GLU A 1 200 ? 25.327 29.079 32.134 1.00 13.39 198 GLU A CA 1
ATOM 1628 C C . GLU A 1 200 ? 24.006 29.730 32.512 1.00 12.33 198 GLU A C 1
ATOM 1629 O O . GLU A 1 200 ? 22.950 29.076 32.508 1.00 11.95 198 GLU A O 1
ATOM 1635 N N . LEU A 1 201 ? 24.044 31.029 32.820 1.00 11.96 199 LEU A N 1
ATOM 1636 C CA . LEU A 1 201 ? 22.833 31.741 33.214 1.00 11.49 199 LEU A CA 1
ATOM 1637 C C . LEU A 1 201 ? 21.773 31.674 32.123 1.00 11.43 199 LEU A C 1
ATOM 1638 O O . LEU A 1 201 ? 20.615 31.319 32.383 1.00 11.19 199 LEU A O 1
ATOM 1643 N N A LEU A 1 202 ? 22.151 32.010 30.886 0.69 10.97 200 LEU A N 1
ATOM 1644 N N B LEU A 1 202 ? 22.145 32.023 30.888 0.31 11.00 200 LEU A N 1
ATOM 1645 C CA A LEU A 1 202 ? 21.176 31.996 29.804 0.69 11.71 200 LEU A CA 1
ATOM 1646 C CA B LEU A 1 202 ? 21.168 32.009 29.805 0.31 10.97 200 LEU A CA 1
ATOM 1647 C C A LEU A 1 202 ? 20.678 30.588 29.525 0.69 12.21 200 LEU A C 1
ATOM 1648 C C B LEU A 1 202 ? 20.648 30.604 29.535 0.31 11.61 200 LEU A C 1
ATOM 1649 O O A LEU A 1 202 ? 19.501 30.401 29.192 0.69 12.60 200 LEU A O 1
ATOM 1650 O O B LEU A 1 202 ? 19.468 30.434 29.208 0.31 11.72 200 LEU A O 1
ATOM 1659 N N A SER A 1 203 ? 21.549 29.593 29.675 0.69 12.19 201 SER A N 1
ATOM 1660 N N B SER A 1 203 ? 21.503 29.588 29.682 0.31 12.12 201 SER A N 1
ATOM 1661 C CA A SER A 1 203 ? 21.129 28.210 29.487 0.69 12.82 201 SER A CA 1
ATOM 1662 C CA B SER A 1 203 ? 21.061 28.215 29.452 0.31 13.00 201 SER A CA 1
ATOM 1663 C C A SER A 1 203 ? 20.013 27.845 30.458 0.69 12.35 201 SER A C 1
ATOM 1664 C C B SER A 1 203 ? 20.007 27.795 30.469 0.31 12.42 201 SER A C 1
ATOM 1665 O O A SER A 1 203 ? 18.967 27.320 30.055 0.69 13.26 201 SER A O 1
ATOM 1666 O O B SER A 1 203 ? 19.011 27.154 30.110 0.31 12.73 201 SER A O 1
ATOM 1671 N N . HIS A 1 204 ? 20.210 28.135 31.744 1.00 11.81 202 HIS A N 1
ATOM 1672 C CA . HIS A 1 204 ? 19.219 27.770 32.754 1.00 11.69 202 HIS A CA 1
ATOM 1673 C C . HIS A 1 204 ? 17.934 28.569 32.614 1.00 10.30 202 HIS A C 1
ATOM 1674 O O . HIS A 1 204 ? 16.852 28.037 32.875 1.00 10.74 202 HIS A O 1
ATOM 1681 N N . LEU A 1 205 ? 18.024 29.833 32.199 1.00 10.31 203 LEU A N 1
ATOM 1682 C CA . LEU A 1 205 ? 16.815 30.633 32.072 1.00 10.15 203 LEU A CA 1
ATOM 1683 C C . LEU A 1 205 ? 15.857 30.002 31.075 1.00 10.53 203 LEU A C 1
ATOM 1684 O O . LEU A 1 205 ? 14.635 30.024 31.267 1.00 10.74 203 LEU A O 1
ATOM 1689 N N . GLY A 1 206 ? 16.389 29.435 29.997 1.00 10.26 204 GLY A N 1
ATOM 1690 C CA . GLY A 1 206 ? 15.635 28.528 29.160 1.00 11.32 204 GLY A CA 1
ATOM 1691 C C . GLY A 1 206 ? 14.872 29.158 28.018 1.00 11.07 204 GLY A C 1
ATOM 1692 O O . GLY A 1 206 ? 14.602 28.469 27.031 1.00 13.73 204 GLY A O 1
ATOM 1693 N N . ASN A 1 207 ? 14.507 30.437 28.118 1.00 10.43 205 ASN A N 1
ATOM 1694 C CA . ASN A 1 207 ? 13.744 31.103 27.064 1.00 10.14 205 ASN A CA 1
ATOM 1695 C C . ASN A 1 207 ? 14.540 32.244 26.440 1.00 9.85 205 ASN A C 1
ATOM 1696 O O . ASN A 1 207 ? 13.965 33.211 25.917 1.00 10.70 205 ASN A O 1
ATOM 1701 N N . VAL A 1 208 ? 15.867 32.138 26.481 1.00 9.90 206 VAL A N 1
ATOM 1702 C CA . VAL A 1 208 ? 16.744 33.165 25.929 1.00 10.43 206 VAL A CA 1
ATOM 1703 C C . VAL A 1 208 ? 17.507 32.590 24.744 1.00 10.88 206 VAL A C 1
ATOM 1704 O O . VAL A 1 208 ? 18.195 31.572 24.876 1.00 13.11 206 VAL A O 1
ATOM 1708 N N . SER A 1 209 ? 17.394 33.246 23.599 1.00 9.91 207 SER A N 1
ATOM 1709 C CA A SER A 1 209 ? 18.208 32.948 22.435 0.57 10.75 207 SER A CA 1
ATOM 1710 C CA B SER A 1 209 ? 18.221 32.941 22.445 0.43 10.08 207 SER A CA 1
ATOM 1711 C C . SER A 1 209 ? 19.279 34.025 22.296 1.00 10.36 207 SER A C 1
ATOM 1712 O O . SER A 1 209 ? 19.194 35.096 22.904 1.00 11.16 207 SER A O 1
ATOM 1717 N N . VAL A 1 210 ? 20.291 33.741 21.480 1.00 10.34 208 VAL A N 1
ATOM 1718 C CA . VAL A 1 210 ? 21.363 34.702 21.244 1.00 10.72 208 VAL A CA 1
ATOM 1719 C C . VAL A 1 210 ? 21.576 34.840 19.745 1.00 9.99 208 VAL A C 1
ATOM 1720 O O . VAL A 1 210 ? 21.655 33.837 19.028 1.00 10.90 208 VAL A O 1
ATOM 1724 N N A GLN A 1 211 ? 21.663 36.080 19.274 0.71 10.15 209 GLN A N 1
ATOM 1725 N N B GLN A 1 211 ? 21.635 36.082 19.266 0.29 9.40 209 GLN A N 1
ATOM 1726 C CA A GLN A 1 211 ? 21.979 36.377 17.888 0.71 10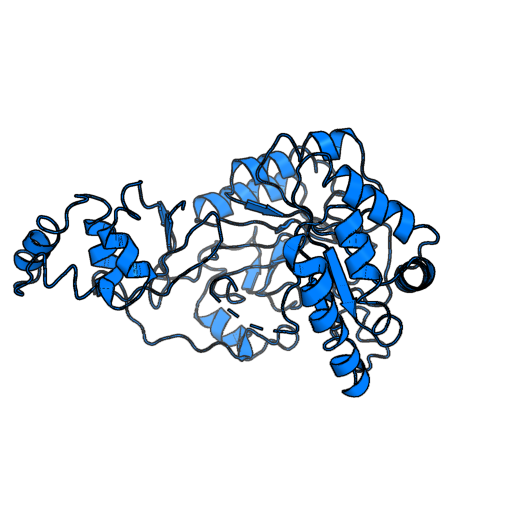.53 209 GLN A CA 1
ATOM 1727 C CA B GLN A 1 211 ? 21.990 36.375 17.884 0.29 8.93 209 GLN A CA 1
ATOM 1728 C C A GLN A 1 211 ? 23.413 36.886 17.836 0.71 10.55 209 GLN A C 1
ATOM 1729 C C B GLN A 1 211 ? 23.424 36.880 17.843 0.29 9.94 209 GLN A C 1
ATOM 1730 O O A GLN A 1 211 ? 23.754 37.831 18.555 0.71 12.06 209 GLN A O 1
ATOM 1731 O O B GLN A 1 211 ? 23.767 37.836 18.545 0.29 10.76 209 GLN A O 1
ATOM 1739 N N . ILE A 1 212 ? 24.254 36.233 17.028 1.00 10.51 210 ILE A N 1
ATOM 1740 C CA . ILE A 1 212 ? 25.677 36.554 16.909 1.00 11.22 210 ILE A CA 1
ATOM 1741 C C . ILE A 1 212 ? 25.955 37.000 15.480 1.00 10.30 210 ILE A C 1
ATOM 1742 O O . ILE A 1 212 ? 25.527 36.337 14.524 1.00 11.28 210 ILE A O 1
ATOM 1747 N N . SER A 1 213 ? 26.693 38.101 15.323 1.00 10.20 211 SER A N 1
ATOM 1748 C CA . SER A 1 213 ? 27.043 38.583 13.988 1.00 11.12 211 SER A CA 1
ATOM 1749 C C . SER A 1 213 ? 28.343 37.959 13.484 1.00 11.48 211 SER A C 1
ATOM 1750 O O . SER A 1 213 ? 29.396 38.075 14.127 1.00 11.89 211 SER A O 1
ATOM 1753 N N . ILE A 1 214 ? 28.268 37.320 12.320 1.00 11.68 212 ILE A N 1
ATOM 1754 C CA . ILE A 1 214 ? 29.430 36.775 11.631 1.00 11.26 212 ILE A CA 1
ATOM 1755 C C . ILE A 1 214 ? 29.388 37.318 10.206 1.00 11.74 212 ILE A C 1
ATOM 1756 O O . ILE A 1 214 ? 28.408 37.092 9.484 1.00 12.66 212 ILE A O 1
ATOM 1761 N N . ASP A 1 215 ? 30.435 38.044 9.806 1.00 11.89 213 ASP A N 1
ATOM 1762 C CA . ASP A 1 215 ? 30.408 38.823 8.572 1.00 12.34 213 ASP A CA 1
ATOM 1763 C C . ASP A 1 215 ? 31.368 38.302 7.507 1.00 13.30 213 ASP A C 1
ATOM 1764 O O . ASP A 1 215 ? 31.712 39.030 6.569 1.00 13.68 213 ASP A O 1
ATOM 1769 N N . GLY A 1 216 ? 31.790 37.058 7.623 1.00 12.96 214 GLY A N 1
ATOM 1770 C CA . GLY A 1 216 ? 32.683 36.465 6.647 1.00 14.08 214 GLY A CA 1
ATOM 1771 C C . GLY A 1 216 ? 33.431 35.334 7.312 1.00 14.03 214 GLY A C 1
ATOM 1772 O O . GLY A 1 216 ? 33.231 35.045 8.497 1.00 13.90 214 GLY A O 1
ATOM 1773 N N . MET A 1 217 ? 34.279 34.675 6.521 1.00 15.79 215 MET A N 1
ATOM 1774 C CA . MET A 1 217 ? 35.298 33.816 7.117 1.00 16.50 215 MET A CA 1
ATOM 1775 C C . MET A 1 217 ? 36.338 34.680 7.842 1.00 16.32 215 MET A C 1
ATOM 1776 O O . MET A 1 217 ? 36.247 35.913 7.879 1.00 16.85 215 MET A O 1
ATOM 1781 N N . ASP A 1 218 ? 37.339 34.015 8.424 0.85 15.13 216 ASP A N 1
ATOM 1782 C CA . ASP A 1 218 ? 38.209 34.637 9.420 0.85 16.56 216 ASP A CA 1
ATOM 1783 C C . ASP A 1 218 ? 38.716 36.007 8.977 0.85 14.95 216 ASP A C 1
ATOM 1784 O O . ASP A 1 218 ? 38.497 37.014 9.650 0.85 15.63 216 ASP A O 1
ATOM 1789 N N . ASN A 1 219 ? 39.409 36.071 7.849 1.00 15.96 217 ASN A N 1
ATOM 1790 C CA . ASN A 1 219 ? 40.113 37.306 7.526 1.00 16.99 217 ASN A CA 1
ATOM 1791 C C . ASN A 1 219 ? 39.157 38.411 7.096 1.00 16.50 217 ASN A C 1
ATOM 1792 O O . ASN A 1 219 ? 39.330 39.572 7.494 1.00 16.41 217 ASN A O 1
ATOM 1797 N N . THR A 1 220 ? 38.128 38.077 6.312 1.00 15.20 218 THR A N 1
ATOM 1798 C CA . THR A 1 220 ? 37.164 39.096 5.892 1.00 15.46 218 THR A CA 1
ATOM 1799 C C . THR A 1 220 ? 36.371 39.628 7.081 1.00 14.51 218 THR A C 1
ATOM 1800 O O . THR A 1 220 ? 36.200 40.844 7.235 1.00 15.43 218 THR A O 1
ATOM 1804 N N . HIS A 1 221 ? 35.871 38.727 7.927 1.00 14.12 219 HIS A N 1
ATOM 1805 C CA . HIS A 1 221 ? 35.166 39.144 9.134 1.00 14.23 219 HIS A CA 1
ATOM 1806 C C . HIS A 1 221 ? 36.045 40.050 9.987 1.00 13.71 219 HIS A C 1
ATOM 1807 O O . HIS A 1 221 ? 35.611 41.126 10.428 1.00 13.67 219 HIS A O 1
ATOM 1814 N N . ASP A 1 222 ? 37.292 39.630 10.230 1.00 13.08 220 ASP A N 1
ATOM 1815 C CA . ASP A 1 222 ? 38.167 40.392 11.117 1.00 13.89 220 ASP A CA 1
ATOM 1816 C C . ASP A 1 222 ? 38.452 41.782 10.561 1.00 14.45 220 ASP A C 1
ATOM 1817 O O . ASP A 1 222 ? 38.523 42.757 11.321 1.00 15.23 220 ASP A O 1
ATOM 1822 N N . GLN A 1 223 ? 38.607 41.893 9.237 1.00 14.32 221 GLN A N 1
ATOM 1823 C CA . GLN A 1 223 ? 38.811 43.196 8.618 1.00 15.60 221 GLN A CA 1
ATOM 1824 C C . GLN A 1 223 ? 37.571 44.066 8.752 1.00 15.38 221 GLN A C 1
ATOM 1825 O O . GLN A 1 223 ? 37.668 45.243 9.115 1.00 16.64 221 GLN A O 1
ATOM 1831 N N . LEU A 1 224 ? 36.400 43.516 8.417 1.00 14.10 222 LEU A N 1
ATOM 1832 C CA . LEU A 1 224 ? 35.170 44.302 8.461 1.00 14.00 222 LEU A CA 1
ATOM 1833 C C . LEU A 1 224 ? 34.865 44.782 9.873 1.00 14.32 222 LEU A C 1
ATOM 1834 O O . LEU A 1 224 ? 34.363 45.896 10.058 1.00 15.97 222 LEU A O 1
ATOM 1839 N N . ARG A 1 225 ? 35.132 43.945 10.878 1.00 13.94 223 ARG A N 1
ATOM 1840 C CA . ARG A 1 225 ? 34.834 44.249 12.273 1.00 14.46 223 ARG A CA 1
ATOM 1841 C C . ARG A 1 225 ? 35.989 44.930 12.995 1.00 15.33 223 ARG A C 1
ATOM 1842 O O . ARG A 1 225 ? 35.834 45.313 14.162 1.00 16.21 223 ARG A O 1
ATOM 1850 N N . GLY A 1 226 ? 37.140 45.085 12.346 1.00 15.26 224 GLY A N 1
ATOM 1851 C CA . GLY A 1 226 ? 38.270 45.735 12.985 1.00 17.00 224 GLY A CA 1
ATOM 1852 C C . GLY A 1 226 ? 38.817 44.997 14.182 1.00 17.33 224 GLY A C 1
ATOM 1853 O O . GLY A 1 226 ? 39.269 45.635 15.139 1.00 18.26 224 GLY A O 1
ATOM 1854 N N . ARG A 1 227 ? 38.797 43.668 14.162 1.00 16.24 225 ARG A N 1
ATOM 1855 C CA . ARG A 1 227 ? 39.236 42.889 15.324 1.00 16.78 225 ARG A CA 1
ATOM 1856 C C . ARG A 1 227 ? 39.956 41.636 14.831 1.00 16.03 225 ARG A C 1
ATOM 1857 O O . ARG A 1 227 ? 39.320 40.669 14.392 1.00 15.64 225 ARG A O 1
ATOM 1865 N N . LYS A 1 228 ? 41.285 41.663 14.880 1.00 15.81 226 LYS A N 1
ATOM 1866 C CA . LYS A 1 228 ? 42.050 40.466 14.567 1.00 16.46 226 LYS A CA 1
ATOM 1867 C C . LYS A 1 228 ? 41.737 39.392 15.605 1.00 16.22 226 LYS A C 1
ATOM 1868 O O . LYS A 1 228 ? 41.847 39.628 16.813 1.00 17.23 226 LYS A O 1
ATOM 1874 N N . GLY A 1 229 ? 41.320 38.218 15.138 1.00 15.35 227 GLY A N 1
ATOM 1875 C CA . GLY A 1 229 ? 40.879 37.161 16.022 1.00 15.85 227 GLY A CA 1
ATOM 1876 C C . GLY A 1 229 ? 39.409 37.213 16.390 1.00 14.72 227 GLY A C 1
ATOM 1877 O O . GLY A 1 229 ? 38.941 36.346 17.148 1.00 15.21 227 GLY A O 1
ATOM 1878 N N . GLY A 1 230 ? 38.667 38.214 15.898 1.00 13.83 228 GLY A N 1
ATOM 1879 C CA . GLY A 1 230 ? 37.257 38.322 16.243 1.00 13.32 228 GLY A CA 1
ATOM 1880 C C . GLY A 1 230 ? 36.436 37.141 15.773 1.00 12.94 228 GLY A C 1
ATOM 1881 O O . GLY A 1 230 ? 35.580 36.644 16.502 1.00 13.45 228 GLY A O 1
ATOM 1882 N N . PHE A 1 231 ? 36.657 36.695 14.536 1.00 13.19 229 PHE A N 1
ATOM 1883 C CA . PHE A 1 231 ? 35.896 35.565 14.009 1.00 13.34 229 PHE A CA 1
ATOM 1884 C C . PHE A 1 231 ? 36.089 34.330 14.875 1.00 14.08 229 PHE A C 1
ATOM 1885 O O . PHE A 1 231 ? 35.120 33.659 15.246 1.00 14.17 229 PHE A O 1
ATOM 1893 N N . LYS A 1 232 ? 37.338 34.007 15.207 1.00 14.05 230 LYS A N 1
ATOM 1894 C CA . LYS A 1 232 ? 37.579 32.804 15.989 1.00 14.19 230 LYS A CA 1
ATOM 1895 C C . LYS A 1 232 ? 36.899 32.881 17.347 1.00 14.58 230 LYS A C 1
ATOM 1896 O O . LYS A 1 232 ? 36.298 31.895 17.805 1.00 15.46 230 LYS A O 1
ATOM 1902 N N . GLU A 1 233 ? 36.961 34.045 18.003 1.00 14.12 231 GLU A N 1
ATOM 1903 C CA . GLU A 1 233 ? 36.320 34.195 19.304 1.00 14.58 231 GLU A CA 1
ATOM 1904 C C . GLU A 1 233 ? 34.804 34.088 19.183 1.00 13.71 231 GLU A C 1
ATOM 1905 O O . GLU A 1 233 ? 34.154 33.368 19.954 1.00 13.65 231 GLU A O 1
ATOM 1911 N N . SER A 1 234 ? 34.224 34.796 18.214 1.00 12.42 232 SER A N 1
ATOM 1912 C CA . SER A 1 234 ? 32.780 34.773 18.055 1.00 11.77 232 SER A CA 1
ATOM 1913 C C . SER A 1 234 ? 32.277 33.386 17.673 1.00 12.54 232 SER A C 1
ATOM 1914 O O . SER A 1 234 ? 31.214 32.955 18.142 1.00 13.05 232 SER A O 1
ATOM 1917 N N . MET A 1 235 ? 33.026 32.665 16.829 1.00 13.56 233 MET A N 1
ATOM 1918 C CA . MET A 1 235 ? 32.612 31.310 16.482 1.00 14.63 233 MET A CA 1
ATOM 1919 C C . MET A 1 235 ? 32.688 30.402 17.696 1.00 15.15 233 MET A C 1
ATOM 1920 O O . MET A 1 235 ? 31.845 29.510 17.875 1.00 15.55 233 MET A O 1
ATOM 1925 N N . ASN A 1 236 ? 33.703 30.599 18.536 1.00 14.82 234 ASN A N 1
ATOM 1926 C CA . ASN A 1 236 ? 33.782 29.816 19.762 1.00 16.93 234 ASN A CA 1
ATOM 1927 C C . ASN A 1 236 ? 32.591 30.098 20.668 1.00 15.91 234 ASN A C 1
ATOM 1928 O O . ASN A 1 236 ? 32.064 29.185 21.318 1.00 15.68 234 ASN A O 1
ATOM 1933 N N . THR A 1 237 ? 32.157 31.358 20.728 1.00 13.74 235 THR A N 1
ATOM 1934 C CA . THR A 1 237 ? 30.973 31.687 21.509 1.00 13.20 235 THR A CA 1
ATOM 1935 C C . THR A 1 237 ? 29.748 30.968 20.961 1.00 12.72 235 THR A C 1
ATOM 1936 O O . THR A 1 237 ? 28.954 30.410 21.730 1.00 12.80 235 THR A O 1
ATOM 1940 N N . ILE A 1 238 ? 29.578 30.956 19.632 1.00 13.11 236 ILE A N 1
ATOM 1941 C CA . ILE A 1 238 ? 28.453 30.227 19.045 1.00 13.99 236 ILE A CA 1
ATOM 1942 C C . ILE A 1 238 ? 28.477 28.774 19.489 1.00 13.93 236 ILE A C 1
ATOM 1943 O O . ILE A 1 238 ? 27.442 28.203 19.864 1.00 14.65 236 ILE A O 1
ATOM 1948 N N . LYS A 1 239 ? 29.664 28.163 19.484 1.00 14.45 237 LYS A N 1
ATOM 1949 C CA . LYS A 1 239 ? 29.778 26.769 19.888 1.00 15.93 237 LYS A CA 1
ATOM 1950 C C . LYS A 1 239 ? 29.431 26.585 21.358 1.00 16.18 237 LYS A C 1
ATOM 1951 O O . LYS A 1 239 ? 28.693 25.660 21.706 1.00 16.63 237 LYS A O 1
ATOM 1954 N N . LYS A 1 240 ? 29.973 27.442 22.241 1.00 15.25 238 LYS A N 1
ATOM 1955 C CA . LYS A 1 240 ? 29.687 27.318 23.670 1.00 16.13 238 LYS A CA 1
ATOM 1956 C C . LYS A 1 240 ? 28.202 27.488 23.949 1.00 13.96 238 LYS A C 1
ATOM 1957 O O . LYS A 1 240 ? 27.613 26.739 24.743 1.00 14.56 238 LYS A O 1
ATOM 1963 N N . LEU A 1 241 ? 27.580 28.478 23.316 1.00 12.27 239 LEU A N 1
ATOM 1964 C CA . LEU A 1 241 ? 26.153 28.688 23.513 1.00 12.43 239 LEU A CA 1
ATOM 1965 C C . LEU A 1 241 ? 25.354 27.489 23.030 1.00 13.16 239 LEU A C 1
ATOM 1966 O O . LEU A 1 241 ? 24.448 27.008 23.727 1.00 12.95 239 LEU A O 1
ATOM 1971 N N . SER A 1 242 ? 25.672 26.985 21.836 1.00 14.27 240 SER A N 1
ATOM 1972 C CA A SER A 1 242 ? 24.927 25.850 21.304 0.58 14.73 240 SER A CA 1
ATOM 1973 C CA B SER A 1 242 ? 24.919 25.850 21.313 0.42 15.69 240 SER A CA 1
ATOM 1974 C C . SER A 1 242 ? 25.124 24.614 22.176 1.00 15.78 240 SER A C 1
ATOM 1975 O O . SER A 1 242 ? 24.182 23.841 22.398 1.00 16.71 240 SER A O 1
ATOM 1980 N N . GLU A 1 243 ? 26.342 24.416 22.693 1.00 15.98 241 GLU A N 1
ATOM 1981 C CA . GLU A 1 243 ? 26.592 23.257 23.553 1.00 18.35 241 GLU A CA 1
ATOM 1982 C C . GLU A 1 243 ? 25.783 23.334 24.843 1.00 17.79 241 GLU A C 1
ATOM 1983 O O . GLU A 1 243 ? 25.440 22.297 25.431 1.00 18.74 241 GLU A O 1
ATOM 1989 N N . ALA A 1 244 ? 25.474 24.546 25.297 1.00 16.13 242 ALA A N 1
ATOM 1990 C CA . ALA A 1 244 ? 24.607 24.769 26.449 1.00 15.52 242 ALA A CA 1
ATOM 1991 C C . ALA A 1 244 ? 23.128 24.813 26.071 1.00 15.62 242 ALA A C 1
ATOM 1992 O O . ALA A 1 244 ? 22.303 25.268 26.876 1.00 15.78 242 ALA A O 1
ATOM 1994 N N . ASN A 1 245 ? 22.782 24.378 24.854 1.00 15.90 243 ASN A N 1
ATOM 1995 C CA . ASN A 1 245 ? 21.388 24.287 24.405 1.00 16.25 243 ASN A CA 1
ATOM 1996 C C . ASN A 1 245 ? 20.701 25.642 24.313 1.00 16.41 243 ASN A C 1
ATOM 1997 O O . ASN A 1 245 ? 19.485 25.741 24.477 1.00 18.89 243 ASN A O 1
ATOM 2002 N N . ILE A 1 246 ? 21.463 26.694 24.046 1.00 14.05 244 ILE A N 1
ATOM 2003 C CA . ILE A 1 246 ? 20.908 28.018 23.795 1.00 13.43 244 ILE A CA 1
ATOM 2004 C C . ILE A 1 246 ? 20.736 28.155 22.284 1.00 13.86 244 ILE A C 1
ATOM 2005 O O . ILE A 1 246 ? 21.717 27.967 21.545 1.00 14.28 244 ILE A O 1
ATOM 2010 N N . PRO A 1 247 ? 19.538 28.467 21.787 1.00 12.58 245 PRO A N 1
ATOM 2011 C CA . PRO A 1 247 ? 19.392 28.674 20.344 1.00 12.95 245 PRO A CA 1
ATOM 2012 C C . PRO A 1 247 ? 20.213 29.869 19.898 1.00 12.62 245 PRO A C 1
ATOM 2013 O O . PRO A 1 247 ? 20.129 30.952 20.482 1.00 12.55 245 PRO A O 1
ATOM 2017 N N . VAL A 1 248 ? 21.026 29.655 18.867 1.00 11.72 246 VAL A N 1
ATOM 2018 C CA . VAL A 1 248 ? 21.872 30.694 18.314 1.00 11.77 246 VAL A CA 1
ATOM 2019 C C . VAL A 1 248 ? 21.412 31.013 16.901 1.00 11.42 246 VAL A C 1
ATOM 2020 O O . VAL A 1 248 ? 21.282 30.116 16.052 1.00 12.87 246 VAL A O 1
ATOM 2024 N N A ILE A 1 249 ? 21.176 32.298 16.656 0.78 11.22 247 ILE A N 1
ATOM 2025 N N B ILE A 1 249 ? 21.117 32.284 16.667 0.22 11.36 247 ILE A N 1
ATOM 2026 C CA A ILE A 1 249 ? 20.876 32.846 15.342 0.78 12.61 247 ILE A CA 1
ATOM 2027 C CA B ILE A 1 249 ? 20.888 32.816 15.335 0.22 11.87 247 ILE A CA 1
ATOM 2028 C C A ILE A 1 249 ? 22.113 33.597 14.868 0.78 12.04 247 ILE A C 1
ATOM 2029 C C B ILE A 1 249 ? 22.170 33.510 14.911 0.22 11.70 247 ILE A C 1
ATOM 2030 O O A ILE A 1 249 ? 22.610 34.488 15.568 0.78 13.12 247 ILE A O 1
ATOM 2031 O O B ILE A 1 249 ? 22.767 34.258 15.696 0.22 11.81 247 ILE A O 1
ATOM 2040 N N . VAL A 1 250 ? 22.618 33.252 13.689 1.00 11.81 248 VAL A N 1
ATOM 2041 C CA . VAL A 1 250 ? 23.769 33.947 13.136 1.00 12.89 248 VAL A CA 1
ATOM 2042 C C . VAL A 1 250 ? 23.282 34.942 12.097 1.00 12.72 248 VAL A C 1
ATOM 2043 O O . VAL A 1 250 ? 22.546 34.570 11.175 1.00 14.22 248 VAL A O 1
ATOM 2047 N N . ALA A 1 251 ? 23.686 36.200 12.253 1.00 12.27 249 ALA A N 1
ATOM 2048 C CA . ALA A 1 251 ? 23.301 37.269 11.344 1.00 11.98 249 ALA A CA 1
ATOM 2049 C C . ALA A 1 251 ? 24.535 37.710 10.561 1.00 12.35 249 ALA A C 1
ATOM 2050 O O . ALA A 1 251 ? 25.530 38.144 11.154 1.00 12.40 249 ALA A O 1
ATOM 2052 N N . MET A 1 252 ? 24.471 37.598 9.238 1.00 12.00 250 MET A N 1
ATOM 2053 C CA . MET A 1 252 ? 25.557 38.013 8.361 1.00 12.53 250 MET A CA 1
ATOM 2054 C C . MET A 1 252 ? 25.087 39.215 7.549 1.00 13.33 250 MET A C 1
ATOM 2055 O O . MET A 1 252 ? 24.040 39.156 6.895 1.00 14.81 250 MET A O 1
ATOM 2060 N N . THR A 1 253 ? 25.840 40.308 7.619 1.00 13.48 251 THR A N 1
ATOM 2061 C CA . THR A 1 253 ? 25.475 41.567 6.988 1.00 13.42 251 THR A CA 1
ATOM 2062 C C . THR A 1 253 ? 26.361 41.743 5.762 1.00 13.69 251 THR A C 1
ATOM 2063 O O . THR A 1 253 ? 27.597 41.816 5.876 1.00 14.15 251 THR A O 1
ATOM 2067 N N . ILE A 1 254 ? 25.730 41.759 4.590 1.00 14.60 252 ILE A N 1
ATOM 2068 C CA . ILE A 1 254 ? 26.391 41.510 3.313 1.00 14.97 252 ILE A CA 1
ATOM 2069 C C . ILE A 1 254 ? 26.914 42.804 2.710 1.00 15.68 252 ILE A C 1
ATOM 2070 O O . ILE A 1 254 ? 26.255 43.850 2.750 1.00 16.93 252 ILE A O 1
ATOM 2075 N N . ASN A 1 255 ? 28.097 42.712 2.112 1.00 14.98 253 ASN A N 1
ATOM 2076 C CA . ASN A 1 255 ? 28.687 43.797 1.347 1.00 15.83 253 ASN A CA 1
ATOM 2077 C C . ASN A 1 255 ? 29.496 43.161 0.218 1.00 17.36 253 ASN A C 1
ATOM 2078 O O . ASN A 1 255 ? 29.531 41.933 0.072 1.00 17.45 253 ASN A O 1
ATOM 2083 N N . GLU A 1 256 ? 30.160 43.996 -0.583 1.00 18.47 254 GLU A N 1
ATOM 2084 C CA . GLU A 1 256 ? 30.910 43.454 -1.712 1.00 20.32 254 GLU A CA 1
ATOM 2085 C C . GLU A 1 256 ? 32.082 42.586 -1.275 1.00 19.80 254 GLU A C 1
ATOM 2086 O O . GLU A 1 256 ? 32.553 41.768 -2.070 1.00 21.25 254 GLU A O 1
ATOM 2092 N N . SER A 1 257 ? 32.564 42.743 -0.038 1.00 18.90 255 SER A N 1
ATOM 2093 C CA . SER A 1 257 ? 33.717 41.977 0.430 1.00 18.31 255 SER A CA 1
ATOM 2094 C C . SER A 1 257 ? 33.346 40.556 0.821 1.00 16.88 255 SER A C 1
ATOM 2095 O O . SER A 1 257 ? 34.137 39.631 0.625 1.00 17.93 255 SER A O 1
ATOM 2098 N N . ASN A 1 258 ? 32.173 40.359 1.408 1.00 16.01 256 ASN A N 1
ATOM 2099 C CA . ASN A 1 258 ? 31.831 39.058 1.964 1.00 15.34 256 ASN A CA 1
ATOM 2100 C C . ASN A 1 258 ? 30.761 38.322 1.176 1.00 15.42 256 ASN A C 1
ATOM 2101 O O . ASN A 1 258 ? 30.405 37.212 1.558 1.00 15.48 256 ASN A O 1
ATOM 2106 N N . ALA A 1 259 ? 30.253 38.897 0.080 1.00 16.62 257 ALA A N 1
ATOM 2107 C CA . ALA A 1 259 ? 29.136 38.276 -0.626 1.00 16.89 257 ALA A CA 1
ATOM 2108 C C . ALA A 1 259 ? 29.467 36.869 -1.101 1.00 18.35 257 ALA A C 1
ATOM 2109 O O . ALA A 1 259 ? 28.581 36.006 -1.136 1.00 18.53 257 ALA A O 1
ATOM 2111 N N . ASP A 1 260 ? 30.720 36.617 -1.483 1.00 18.04 258 ASP A N 1
ATOM 2112 C CA . ASP A 1 260 ? 31.121 35.301 -1.966 1.00 18.95 258 ASP A CA 1
ATOM 2113 C C . ASP A 1 260 ? 31.542 34.341 -0.853 1.00 18.84 258 ASP A C 1
ATOM 2114 O O . ASP A 1 260 ? 32.016 33.240 -1.151 1.00 19.94 258 ASP A O 1
ATOM 2119 N N . GLU A 1 261 ? 31.369 34.715 0.415 1.00 17.84 259 GLU A N 1
ATOM 2120 C CA . GLU A 1 261 ? 31.744 33.860 1.540 1.00 17.67 259 GLU A CA 1
ATOM 2121 C C . GLU A 1 261 ? 30.544 33.256 2.262 1.00 17.54 259 GLU A C 1
ATOM 2122 O O . GLU A 1 261 ? 30.726 32.595 3.289 1.00 17.48 259 GLU A O 1
ATOM 2128 N N . VAL A 1 262 ? 29.327 33.462 1.745 1.00 16.15 260 VAL A N 1
ATOM 2129 C CA . VAL A 1 262 ? 28.116 33.065 2.460 1.00 17.29 260 VAL A CA 1
ATOM 2130 C C . VAL A 1 262 ? 28.093 31.561 2.699 1.00 17.58 260 VAL A C 1
ATOM 2131 O O . VAL A 1 262 ? 27.855 31.101 3.820 1.00 17.18 260 VAL A O 1
ATOM 2135 N N A SER A 1 263 ? 28.347 30.766 1.656 0.57 18.18 261 SER A N 1
ATOM 2136 N N B SER A 1 263 ? 28.346 30.776 1.647 0.43 17.78 261 SER A N 1
ATOM 2137 C CA A SER A 1 263 ? 28.247 29.318 1.827 0.57 19.42 261 SER A CA 1
ATOM 2138 C CA B SER A 1 263 ? 28.288 29.323 1.773 0.43 18.52 261 SER A CA 1
ATOM 2139 C C A SER A 1 263 ? 29.285 28.799 2.820 0.57 18.84 261 SER A C 1
ATOM 2140 C C B SER A 1 263 ? 29.279 28.824 2.819 0.43 18.51 261 SER A C 1
ATOM 2141 O O A SER A 1 263 ? 28.974 27.940 3.657 0.57 18.71 261 SER A O 1
ATOM 2142 O O B SER A 1 263 ? 28.935 28.003 3.679 0.43 18.43 261 SER A O 1
ATOM 2147 N N . ASP A 1 264 ? 30.515 29.330 2.771 1.00 18.73 262 ASP A N 1
ATOM 2148 C CA . ASP A 1 264 ? 31.523 28.939 3.757 1.00 18.76 262 ASP A CA 1
ATOM 2149 C C . ASP A 1 264 ? 31.107 29.324 5.178 1.00 17.34 262 ASP A C 1
ATOM 2150 O O . ASP A 1 264 ? 31.313 28.553 6.122 1.00 17.47 262 ASP A O 1
ATOM 2155 N N . VAL A 1 265 ? 30.540 30.522 5.357 1.00 15.92 263 VAL A N 1
ATOM 2156 C CA . VAL A 1 265 ? 30.068 30.917 6.686 1.00 16.13 263 VAL A CA 1
ATOM 2157 C C . VAL A 1 265 ? 28.953 29.990 7.165 1.00 15.73 263 VAL A C 1
ATOM 2158 O O . VAL A 1 265 ? 28.945 29.552 8.326 1.00 15.37 263 VAL A O 1
ATOM 2162 N N . VAL A 1 266 ? 28.007 29.658 6.279 1.00 15.50 264 VAL A N 1
ATOM 2163 C CA . VAL A 1 266 ? 26.907 28.780 6.677 1.00 16.14 264 VAL A CA 1
ATOM 2164 C C . VAL A 1 266 ? 27.444 27.449 7.182 1.00 16.47 264 VAL A C 1
ATOM 2165 O O . VAL A 1 266 ? 26.982 26.929 8.206 1.00 16.72 264 VAL A O 1
ATOM 2169 N N . GLU A 1 26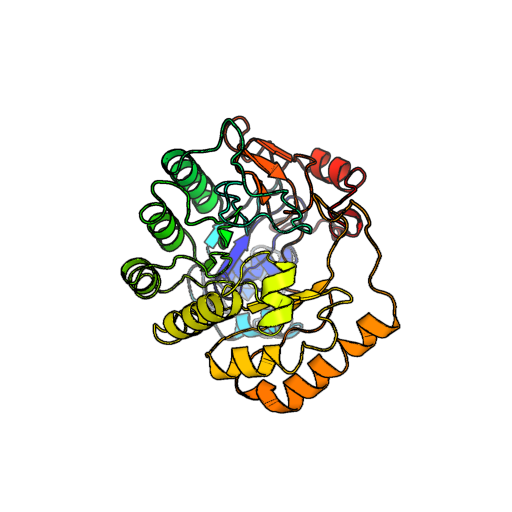7 ? 28.428 26.877 6.478 1.00 16.73 265 GLU A N 1
ATOM 2170 C CA . GLU A 1 267 ? 29.036 25.627 6.930 1.00 17.85 265 GLU A CA 1
ATOM 2171 C C . GLU A 1 267 ? 29.620 25.766 8.331 1.00 17.93 265 GLU A C 1
ATOM 2172 O O . GLU A 1 267 ? 29.442 24.886 9.180 1.00 18.51 265 GLU A O 1
ATOM 2178 N N . GLN A 1 268 ? 30.345 26.856 8.586 1.00 17.93 266 GLN A N 1
ATOM 2179 C CA . GLN A 1 268 ? 30.926 27.049 9.912 1.00 18.36 266 GLN A CA 1
ATOM 2180 C C . GLN A 1 268 ? 29.840 27.137 10.972 1.00 18.00 266 GLN A C 1
ATOM 2181 O O . GLN A 1 268 ? 29.980 26.586 12.072 1.00 18.32 266 GLN A O 1
ATOM 2187 N N . CYS A 1 269 ? 28.753 27.839 10.662 1.00 17.27 267 CYS A N 1
ATOM 2188 C CA . CYS A 1 269 ? 27.658 27.982 11.608 1.00 18.95 267 CYS A CA 1
ATOM 2189 C C . CYS A 1 269 ? 26.968 26.652 11.862 1.00 17.96 267 CYS A C 1
ATOM 2190 O O . CYS A 1 269 ? 26.614 26.341 13.006 1.00 17.90 267 CYS A O 1
ATOM 2193 N N . ALA A 1 270 ? 26.757 25.862 10.808 1.00 18.29 268 ALA A N 1
ATOM 2194 C CA . ALA A 1 270 ? 26.172 24.538 10.978 1.00 18.80 268 ALA A CA 1
ATOM 2195 C C . ALA A 1 270 ? 27.059 23.677 11.872 1.00 19.23 268 ALA A C 1
ATOM 2196 O O . ALA A 1 270 ? 26.577 23.024 12.808 1.00 21.61 268 ALA A O 1
ATOM 2198 N N . ASN A 1 271 ? 28.369 23.674 11.604 1.00 19.24 269 ASN A N 1
ATOM 2199 C CA . ASN A 1 271 ? 29.292 22.880 12.414 1.00 20.51 269 ASN A CA 1
ATOM 2200 C C . ASN A 1 271 ? 29.319 23.343 13.863 1.00 20.08 269 ASN A C 1
ATOM 2201 O O . ASN A 1 271 ? 29.517 22.525 14.767 1.00 20.76 269 ASN A O 1
ATOM 2206 N N . ALA A 1 272 ? 29.151 24.640 14.100 1.00 17.67 270 ALA A N 1
ATOM 2207 C CA . ALA A 1 272 ? 29.162 25.187 15.450 1.00 17.51 270 ALA A CA 1
ATOM 2208 C C . ALA A 1 272 ? 27.859 24.957 16.196 1.00 18.37 270 ALA A C 1
ATOM 2209 O O . ALA A 1 272 ? 27.810 25.208 17.407 1.00 20.69 270 ALA A O 1
ATOM 2211 N N . GLY A 1 273 ? 26.808 24.505 15.517 1.00 17.96 271 GLY A N 1
ATOM 2212 C CA . GLY A 1 273 ? 25.561 24.191 16.180 1.00 18.89 271 GLY A CA 1
ATOM 2213 C C . GLY A 1 273 ? 24.520 25.280 16.146 1.00 17.46 271 GLY A C 1
ATOM 2214 O O . GLY A 1 273 ? 23.528 25.180 16.873 1.00 18.74 271 GLY A O 1
ATOM 2215 N N . ALA A 1 274 ? 24.708 26.316 15.333 1.00 16.84 272 ALA A N 1
ATOM 2216 C CA . ALA A 1 274 ? 23.708 27.367 15.237 1.00 17.83 272 ALA A CA 1
ATOM 2217 C C . ALA A 1 274 ? 22.373 26.808 14.754 1.00 18.53 272 ALA A C 1
ATOM 2218 O O . ALA A 1 274 ? 22.307 25.790 14.061 1.00 19.93 272 ALA A O 1
ATOM 2220 N N . PHE A 1 275 ? 21.303 27.501 15.140 1.00 18.79 273 PHE A N 1
ATOM 2221 C CA . PHE A 1 275 ? 19.912 27.148 14.903 1.00 20.54 273 PHE A CA 1
ATOM 2222 C C . PHE A 1 275 ? 19.380 27.785 13.622 1.00 18.90 273 PHE A C 1
ATOM 2223 O O . PHE A 1 275 ? 18.642 27.144 12.860 1.00 19.23 273 PHE A O 1
ATOM 2231 N N . ILE A 1 276 ? 19.748 29.039 13.377 1.00 16.33 274 ILE A N 1
ATOM 2232 C CA . ILE A 1 276 ? 19.237 29.835 12.268 1.00 14.55 274 ILE A CA 1
ATOM 2233 C C . ILE A 1 276 ? 20.400 30.619 11.690 1.00 14.10 274 ILE A C 1
ATOM 2234 O O . ILE A 1 276 ? 21.273 31.079 12.434 1.00 14.49 274 ILE A O 1
ATOM 2239 N N . PHE A 1 277 ? 20.423 30.751 10.367 1.00 15.07 275 PHE A N 1
ATOM 2240 C CA . PHE A 1 277 ? 21.338 31.649 9.680 1.00 14.73 275 PHE A CA 1
ATOM 2241 C C . PHE A 1 277 ? 20.525 32.635 8.850 1.00 14.78 275 PHE A C 1
ATOM 2242 O O . PHE A 1 277 ? 19.653 32.226 8.072 1.00 16.34 275 PHE A O 1
ATOM 2250 N N . ARG A 1 278 ? 20.820 33.926 8.998 1.00 14.42 276 ARG A N 1
ATOM 2251 C CA . ARG A 1 278 ? 20.116 34.967 8.263 1.00 17.28 276 ARG A CA 1
ATOM 2252 C C . ARG A 1 278 ? 21.119 35.926 7.640 1.00 15.76 276 ARG A C 1
ATOM 2253 O O . ARG A 1 278 ? 21.967 36.487 8.335 1.00 17.59 276 ARG A O 1
ATOM 2261 N N . ALA A 1 279 ? 21.009 36.137 6.337 1.00 15.70 277 ALA A N 1
ATOM 2262 C CA . ALA A 1 279 ? 21.820 37.135 5.662 1.00 16.34 277 ALA A CA 1
ATOM 2263 C C . ALA A 1 279 ? 20.953 38.337 5.315 1.00 16.86 277 ALA A C 1
ATOM 2264 O O . ALA A 1 279 ? 19.791 38.183 4.927 1.00 18.91 277 ALA A O 1
ATOM 2266 N N . GLY A 1 280 ? 21.517 39.535 5.453 1.00 16.25 278 GLY A N 1
ATOM 2267 C CA . GLY A 1 280 ? 20.797 40.748 5.122 1.00 17.06 278 GLY A CA 1
ATOM 2268 C C . GLY A 1 280 ? 21.738 41.766 4.513 1.00 17.05 278 GLY A C 1
ATOM 2269 O O . GLY A 1 280 ? 22.954 41.681 4.670 1.00 17.41 278 GLY A O 1
ATOM 2270 N N . LYS A 1 281 ? 21.156 42.741 3.816 1.00 17.50 279 LYS A N 1
ATOM 2271 C CA . LYS A 1 281 ? 21.943 43.792 3.179 1.00 18.14 279 LYS A CA 1
ATOM 2272 C C . LYS A 1 281 ? 22.470 44.791 4.206 1.00 16.91 279 LYS A C 1
ATOM 2273 O O . LYS A 1 281 ? 21.915 44.969 5.295 1.00 17.07 279 LYS A O 1
ATOM 2279 N N . THR A 1 282 ? 23.570 45.448 3.844 1.00 16.48 280 THR A N 1
ATOM 2280 C CA . THR A 1 282 ? 24.018 46.623 4.574 1.00 16.54 280 THR A CA 1
ATOM 2281 C C . THR A 1 282 ? 23.168 47.806 4.139 1.00 17.58 280 THR A C 1
ATOM 2282 O O . THR A 1 282 ? 23.079 48.108 2.944 1.00 19.63 280 THR A O 1
ATOM 2286 N N . LEU A 1 283 ? 22.550 48.476 5.104 1.00 17.21 281 LEU A N 1
ATOM 2287 C CA . LEU A 1 283 ? 21.645 49.579 4.825 1.00 17.60 281 LEU A CA 1
ATOM 2288 C C . LEU A 1 283 ? 22.341 50.908 5.098 1.00 16.79 281 LEU A C 1
ATOM 2289 O O . LEU A 1 283 ? 23.255 50.995 5.921 1.00 16.23 281 LEU A O 1
ATOM 2294 N N . SER A 1 284 ? 21.915 51.943 4.370 1.00 17.57 282 SER A N 1
ATOM 2295 C CA . SER A 1 284 ? 22.552 53.258 4.429 1.00 18.92 282 SER A CA 1
ATOM 2296 C C . SER A 1 284 ? 22.005 54.026 5.630 1.00 18.60 282 SER A C 1
ATOM 2297 O O . SER A 1 284 ? 21.205 54.958 5.516 1.00 20.63 282 SER A O 1
ATOM 2300 N N . VAL A 1 285 ? 22.443 53.597 6.809 1.00 17.77 283 VAL A N 1
ATOM 2301 C CA . VAL A 1 285 ? 22.029 54.197 8.072 1.00 17.40 283 VAL A CA 1
ATOM 2302 C C . VAL A 1 285 ? 23.260 54.303 8.967 1.00 17.09 283 VAL A C 1
ATOM 2303 O O . VAL A 1 285 ? 24.148 53.447 8.936 1.00 16.83 283 VAL A O 1
ATOM 2307 N N . GLY A 1 286 ? 23.317 55.366 9.768 1.00 17.10 284 GLY A N 1
ATOM 2308 C CA . GLY A 1 286 ? 24.426 55.504 10.703 1.00 16.93 284 GLY A CA 1
ATOM 2309 C C . GLY A 1 286 ? 25.759 55.621 9.985 1.00 17.26 284 GLY A C 1
ATOM 2310 O O . GLY A 1 286 ? 25.880 56.296 8.960 1.00 18.37 284 GLY A O 1
ATOM 2311 N N . ARG A 1 287 ? 26.777 54.929 10.505 1.00 16.99 285 ARG A N 1
ATOM 2312 C CA . ARG A 1 287 ? 28.108 55.065 9.914 1.00 17.29 285 ARG A CA 1
ATOM 2313 C C . ARG A 1 287 ? 28.187 54.520 8.493 1.00 17.09 285 ARG A C 1
ATOM 2314 O O . ARG A 1 287 ? 29.087 54.908 7.745 1.00 17.56 285 ARG A O 1
ATOM 2322 N N . ALA A 1 288 ? 27.266 53.645 8.095 1.00 17.13 286 ALA A N 1
ATOM 2323 C CA . ALA A 1 288 ? 27.318 53.113 6.739 1.00 17.36 286 ALA A CA 1
ATOM 2324 C C . ALA A 1 288 ? 26.985 54.159 5.683 1.00 18.76 286 ALA A C 1
ATOM 2325 O O . ALA A 1 288 ? 27.276 53.938 4.502 1.00 19.47 286 ALA A O 1
ATOM 2327 N N . THR A 1 289 ? 26.385 55.293 6.063 1.00 19.99 287 THR A N 1
ATOM 2328 C CA . THR A 1 289 ? 26.048 56.284 5.043 1.00 21.95 287 THR A CA 1
ATOM 2329 C C . THR A 1 289 ? 27.291 56.819 4.345 1.00 25.02 287 THR A C 1
ATOM 2330 O O . THR A 1 289 ? 27.238 57.131 3.152 1.00 24.75 287 THR A O 1
ATOM 2334 N N A GLU A 1 290 ? 28.410 56.932 5.058 0.49 26.55 288 GLU A N 1
ATOM 2335 N N B GLU A 1 290 ? 28.410 56.920 5.060 0.51 26.49 288 GLU A N 1
ATOM 2336 C CA A GLU A 1 290 ? 29.628 57.471 4.463 0.49 29.80 288 GLU A CA 1
ATOM 2337 C CA B GLU A 1 290 ? 29.647 57.434 4.483 0.51 29.68 288 GLU A CA 1
ATOM 2338 C C A GLU A 1 290 ? 30.171 56.501 3.420 0.49 29.15 288 GLU A C 1
ATOM 2339 C C B GLU A 1 290 ? 30.159 56.476 3.412 0.51 29.17 288 GLU A C 1
ATOM 2340 O O A GLU A 1 290 ? 30.555 55.373 3.747 0.49 29.23 288 GLU A O 1
ATOM 2341 O O B GLU A 1 290 ? 30.510 55.329 3.712 0.51 29.33 288 GLU A O 1
ATOM 2352 N N . GLY A 1 291 ? 30.210 56.945 2.166 1.00 29.28 289 GLY A N 1
ATOM 2353 C CA . GLY A 1 291 ? 30.683 56.104 1.087 1.00 28.86 289 GLY A CA 1
ATOM 2354 C C . GLY A 1 291 ? 29.744 54.988 0.694 1.00 28.74 289 GLY A C 1
ATOM 2355 O O . GLY A 1 291 ? 30.178 54.029 0.047 1.00 29.99 289 GLY A O 1
ATOM 2356 N N . PHE A 1 292 ? 28.464 55.084 1.055 1.00 27.33 290 PHE A N 1
ATOM 2357 C CA . PHE A 1 292 ? 27.547 53.974 0.827 1.00 26.50 290 PHE A CA 1
ATOM 2358 C C . PHE A 1 292 ? 27.433 53.632 -0.653 1.00 27.39 290 PHE A C 1
ATOM 2359 O O . PHE A 1 292 ? 27.270 54.514 -1.501 1.00 26.66 290 PHE A O 1
ATOM 2367 N N . LYS A 1 293 ? 27.491 52.335 -0.950 1.00 29.12 291 LYS A N 1
ATOM 2368 C CA . LYS A 1 293 ? 27.219 51.810 -2.282 1.00 32.29 291 LYS A CA 1
ATOM 2369 C C . LYS A 1 293 ? 26.207 50.686 -2.133 1.00 32.36 291 LYS A C 1
ATOM 2370 O O . LYS A 1 293 ? 26.457 49.720 -1.403 1.00 31.89 291 LYS A O 1
ATOM 2376 N N . ALA A 1 294 ? 25.070 50.819 -2.810 1.00 33.25 292 ALA A N 1
ATOM 2377 C CA . ALA A 1 294 ? 24.051 49.780 -2.769 1.00 34.23 292 ALA A CA 1
ATOM 2378 C C . ALA A 1 294 ? 24.595 48.492 -3.369 1.00 34.87 292 ALA A C 1
ATOM 2379 O O . ALA A 1 294 ? 25.384 48.509 -4.316 1.00 34.92 292 ALA A O 1
ATOM 2381 N N . LEU A 1 295 ? 24.190 47.366 -2.790 1.00 35.15 293 LEU A N 1
ATOM 2382 C CA . LEU A 1 295 ? 24.643 46.075 -3.285 1.00 36.00 293 LEU A CA 1
ATOM 2383 C C . LEU A 1 295 ? 24.147 45.899 -4.715 1.00 38.87 293 LEU A C 1
ATOM 2384 O O . LEU A 1 295 ? 22.935 45.812 -4.945 1.00 38.85 293 LEU A O 1
ATOM 2389 N N . ASP A 1 296 ? 25.058 45.876 -5.688 1.00 41.33 294 ASP A N 1
ATOM 2390 C CA . ASP A 1 296 ? 24.604 45.776 -7.069 1.00 44.05 294 ASP A CA 1
ATOM 2391 C C . ASP A 1 296 ? 24.053 44.377 -7.354 1.00 44.00 294 ASP A C 1
ATOM 2392 O O . ASP A 1 296 ? 24.175 43.448 -6.547 1.00 43.17 294 ASP A O 1
ATOM 2397 N N . ILE A 1 297 ? 23.436 44.234 -8.526 1.00 44.67 295 ILE A N 1
ATOM 2398 C CA . ILE A 1 297 ? 22.616 43.055 -8.780 1.00 45.94 295 ILE A CA 1
ATOM 2399 C C . ILE A 1 297 ? 23.465 41.785 -8.828 1.00 42.72 295 ILE A C 1
ATOM 2400 O O . ILE A 1 297 ? 23.032 40.721 -8.369 1.00 42.57 295 ILE A O 1
ATOM 2405 N N . ASP A 1 298 ? 24.691 41.874 -9.350 1.00 40.01 296 ASP A N 1
ATOM 2406 C CA . ASP A 1 298 ? 25.538 40.687 -9.430 1.00 38.61 296 ASP A CA 1
ATOM 2407 C C . ASP A 1 298 ? 25.866 40.142 -8.044 1.00 34.88 296 ASP A C 1
ATOM 2408 O O . ASP A 1 298 ? 25.856 38.925 -7.826 1.00 32.48 296 ASP A O 1
ATOM 2413 N N . PHE A 1 299 ? 26.154 41.029 -7.092 1.00 33.22 297 PHE A N 1
ATOM 2414 C CA . PHE A 1 299 ? 26.471 40.571 -5.743 1.00 32.58 297 PHE A CA 1
ATOM 2415 C C . PHE A 1 299 ? 25.240 40.005 -5.048 1.00 30.99 297 PHE A C 1
ATOM 2416 O O . PHE A 1 299 ? 25.342 39.033 -4.291 1.00 30.11 297 PHE A O 1
ATOM 2424 N N . GLU A 1 300 ? 24.066 40.590 -5.308 1.00 30.76 298 GLU A N 1
ATOM 2425 C CA . GLU A 1 300 ? 22.840 40.092 -4.696 1.00 31.69 298 GLU A CA 1
ATOM 2426 C C . GLU A 1 300 ? 22.498 38.690 -5.198 1.00 30.85 298 GLU A C 1
ATOM 2427 O O . GLU A 1 300 ? 22.095 37.823 -4.414 1.00 30.36 298 GLU A O 1
ATOM 2433 N N . GLU A 1 301 ? 22.664 38.444 -6.499 1.00 31.17 299 GLU A N 1
ATOM 2434 C CA . GLU A 1 301 ? 22.415 37.107 -7.031 1.00 31.30 299 GLU A CA 1
ATOM 2435 C C . GLU A 1 301 ? 23.442 36.108 -6.518 1.00 30.12 299 GLU A C 1
ATOM 2436 O O . GLU A 1 301 ? 23.115 34.942 -6.267 1.00 30.99 299 GLU A O 1
ATOM 2442 N N . MET A 1 302 ? 24.689 36.551 -6.363 1.00 28.79 300 MET A N 1
ATOM 2443 C CA . MET A 1 302 ? 25.726 35.697 -5.799 1.00 28.08 300 MET A CA 1
ATOM 2444 C C . MET A 1 302 ? 25.333 35.185 -4.414 1.00 26.38 300 MET A C 1
ATOM 2445 O O . MET A 1 302 ? 25.532 34.006 -4.101 1.00 26.41 300 MET A O 1
ATOM 2450 N N . VAL A 1 303 ? 24.782 36.056 -3.567 1.00 24.94 301 VAL A N 1
ATOM 2451 C CA . VAL A 1 303 ? 24.304 35.615 -2.259 1.00 24.40 301 VAL A CA 1
ATOM 2452 C C . VAL A 1 303 ? 23.182 34.599 -2.418 1.00 24.91 301 VAL A C 1
ATOM 2453 O O . VAL A 1 303 ? 23.158 33.565 -1.739 1.00 24.39 301 VAL A O 1
ATOM 2457 N N A GLN A 1 304 ? 22.245 34.862 -3.331 0.58 26.10 302 GLN A N 1
ATOM 2458 N N B GLN A 1 304 ? 22.244 34.875 -3.329 0.42 25.42 302 GLN A N 1
ATOM 2459 C CA A GLN A 1 304 ? 21.075 33.995 -3.452 0.58 28.18 302 GLN A CA 1
ATOM 2460 C CA B GLN A 1 304 ? 21.075 34.017 -3.504 0.42 26.55 302 GLN A CA 1
ATOM 2461 C C A GLN A 1 304 ? 21.450 32.580 -3.887 0.58 28.00 302 GLN A C 1
ATOM 2462 C C B GLN A 1 304 ? 21.472 32.592 -3.869 0.42 27.34 302 GLN A C 1
ATOM 2463 O O A GLN A 1 304 ? 20.880 31.603 -3.387 0.58 28.17 302 GLN A O 1
ATOM 2464 O O B GLN A 1 304 ? 20.937 31.626 -3.314 0.42 27.56 302 GLN A O 1
ATOM 2473 N N . ILE A 1 305 ? 22.406 32.439 -4.808 1.00 28.06 303 ILE A N 1
ATOM 2474 C CA . ILE A 1 305 ? 22.796 31.094 -5.238 1.00 29.40 303 ILE A CA 1
ATOM 2475 C C . ILE A 1 305 ? 23.434 30.322 -4.085 1.00 28.63 303 ILE A C 1
ATOM 2476 O O . ILE A 1 305 ? 23.214 29.114 -3.930 1.00 30.31 303 ILE A O 1
ATOM 2481 N N . GLN A 1 306 ? 24.190 31.010 -3.231 1.00 27.03 304 GLN A N 1
ATOM 2482 C CA . GLN A 1 306 ? 24.803 30.322 -2.102 1.00 26.57 304 GLN A CA 1
ATOM 2483 C C . GLN A 1 306 ? 23.769 29.942 -1.056 1.00 25.80 304 GLN A C 1
ATOM 2484 O O . GLN A 1 306 ? 23.864 28.872 -0.441 1.00 26.95 304 GLN A O 1
ATOM 2490 N N . LEU A 1 307 ? 22.781 30.804 -0.825 1.00 24.40 305 LEU A N 1
ATOM 2491 C CA . LEU A 1 307 ? 21.729 30.438 0.111 1.00 26.10 305 LEU A CA 1
ATOM 2492 C C . LEU A 1 307 ? 20.979 29.209 -0.384 1.00 28.38 305 LEU A C 1
ATOM 2493 O O . LEU A 1 307 ? 20.682 28.300 0.400 1.00 29.49 305 LEU A O 1
ATOM 2498 N N . ARG A 1 308 ? 20.704 29.146 -1.691 1.00 29.48 306 ARG A N 1
ATOM 2499 C CA . ARG A 1 308 ? 20.032 27.981 -2.259 1.00 30.99 306 ARG A CA 1
ATOM 2500 C C . ARG A 1 308 ? 20.878 26.725 -2.091 1.00 31.60 306 ARG A C 1
ATOM 2501 O O . ARG A 1 308 ? 20.385 25.684 -1.635 1.00 32.37 306 ARG A O 1
ATOM 2509 N N . GLU A 1 309 ? 22.159 26.803 -2.468 1.00 30.98 307 GLU A N 1
ATOM 2510 C CA . GLU A 1 309 ? 23.058 25.671 -2.288 1.00 31.67 307 GLU A CA 1
ATOM 2511 C C . GLU A 1 309 ? 23.125 25.257 -0.829 1.00 32.77 307 GLU A C 1
ATOM 2512 O O . GLU A 1 309 ? 23.116 24.060 -0.516 1.00 33.59 307 GLU A O 1
ATOM 2514 N N . ALA A 1 310 ? 23.174 26.239 0.080 1.00 31.91 308 ALA A N 1
ATOM 2515 C CA . ALA A 1 310 ? 23.312 25.941 1.502 1.00 32.59 308 ALA A CA 1
ATOM 2516 C C . ALA A 1 310 ? 22.108 25.176 2.027 1.00 35.51 308 ALA A C 1
ATOM 2517 O O . ALA A 1 310 ? 22.262 24.234 2.813 1.00 36.25 308 ALA A O 1
ATOM 2519 N N . ARG A 1 311 ? 20.896 25.561 1.606 1.00 37.20 309 ARG A N 1
ATOM 2520 C CA . ARG A 1 311 ? 19.707 24.841 2.055 1.00 39.29 309 ARG A CA 1
ATOM 2521 C C . ARG A 1 311 ? 19.718 23.399 1.567 1.00 41.12 309 ARG A C 1
ATOM 2522 O O . ARG A 1 311 ? 19.328 22.485 2.303 1.00 41.92 309 ARG A O 1
ATOM 2530 N N . HIS A 1 312 ? 20.158 23.176 0.325 1.00 42.01 310 HIS A N 1
ATOM 2531 C CA . HIS A 1 312 ? 20.294 21.808 -0.167 1.00 42.75 310 HIS A CA 1
ATOM 2532 C C . HIS A 1 312 ? 21.271 21.015 0.692 1.00 43.36 310 HIS A C 1
ATOM 2533 O O . HIS A 1 312 ? 21.001 19.862 1.047 1.00 44.07 310 HIS A O 1
ATOM 2535 N N . LYS A 1 313 ? 22.398 21.624 1.062 1.00 42.90 311 LYS A N 1
ATOM 2536 C CA . LYS A 1 313 ? 23.419 20.902 1.810 1.00 43.07 311 LYS A CA 1
ATOM 2537 C C . LYS A 1 313 ? 23.090 20.836 3.297 1.00 44.51 311 LYS A C 1
ATOM 2538 O O . LYS A 1 313 ? 23.007 19.743 3.871 1.00 45.52 311 LYS A O 1
ATOM 2542 N N . TRP A 1 314 ? 22.893 21.996 3.934 1.00 44.38 312 TRP A N 1
ATOM 2543 C CA . TRP A 1 314 ? 22.752 22.096 5.387 1.00 44.88 312 TRP A CA 1
ATOM 2544 C C . TRP A 1 314 ? 21.323 22.275 5.863 1.00 46.52 312 TRP A C 1
ATOM 2545 O O . TRP A 1 314 ? 21.106 22.334 7.078 1.00 47.31 312 TRP A O 1
ATOM 2556 N N . GLY A 1 315 ? 20.348 22.390 4.957 1.00 47.43 313 GLY A N 1
ATOM 2557 C CA . GLY A 1 315 ? 18.992 22.705 5.388 1.00 47.59 313 GLY A CA 1
ATOM 2558 C C . GLY A 1 315 ? 18.448 21.750 6.432 1.00 47.57 313 GLY A C 1
ATOM 2559 O O . GLY A 1 315 ? 17.536 22.102 7.186 1.00 47.75 313 GLY A O 1
ATOM 2560 N N . ASP A 1 316 ? 18.999 20.534 6.496 1.00 47.19 314 ASP A N 1
ATOM 2561 C CA . ASP A 1 316 ? 18.557 19.579 7.505 1.00 46.65 314 ASP A CA 1
ATOM 2562 C C . ASP A 1 316 ? 18.954 20.032 8.902 1.00 45.94 314 ASP A C 1
ATOM 2563 O O . ASP A 1 316 ? 18.159 19.927 9.842 1.00 47.25 314 ASP A O 1
ATOM 2565 N N . ARG A 1 317 ? 20.167 20.557 9.056 1.00 43.91 315 ARG A N 1
ATOM 2566 C CA . ARG A 1 317 ? 20.720 20.858 10.367 1.00 41.25 315 ARG A CA 1
ATOM 2567 C C . ARG A 1 317 ? 20.618 22.328 10.755 1.00 38.03 315 ARG A C 1
ATOM 2568 O O . ARG A 1 317 ? 21.067 22.690 11.843 1.00 37.96 315 ARG A O 1
ATOM 2570 N N . LEU A 1 318 ? 20.033 23.176 9.911 1.00 35.33 316 LEU A N 1
ATOM 2571 C CA . LEU A 1 318 ? 20.093 24.616 10.131 1.00 33.43 316 LEU A CA 1
ATOM 2572 C C . LEU A 1 318 ? 19.008 25.289 9.304 1.00 30.55 316 LEU A C 1
ATOM 2573 O O . LEU A 1 318 ? 18.848 24.970 8.123 1.00 31.06 316 LEU A O 1
ATOM 2578 N N . ASN A 1 319 ? 18.284 26.229 9.913 1.00 26.98 317 ASN A N 1
ATOM 2579 C CA . ASN A 1 319 ? 17.269 27.008 9.210 1.00 26.67 317 ASN A CA 1
ATOM 2580 C C . ASN A 1 319 ? 17.954 28.194 8.536 1.00 25.68 317 ASN A C 1
ATOM 2581 O O . ASN A 1 319 ? 18.438 29.106 9.213 1.00 24.99 317 ASN A O 1
ATOM 2586 N N . ILE A 1 320 ? 17.995 28.180 7.208 1.00 25.55 318 ILE A N 1
ATOM 2587 C CA . ILE A 1 320 ? 18.654 29.214 6.419 1.00 24.83 318 ILE A CA 1
ATOM 2588 C C . ILE A 1 320 ? 17.568 30.132 5.864 1.00 26.00 318 ILE A C 1
ATOM 2589 O O . ILE A 1 320 ? 16.809 29.744 4.969 1.00 27.14 318 ILE A O 1
ATOM 2594 N N . ILE A 1 321 ? 17.484 31.351 6.407 1.00 26.15 319 ILE A N 1
ATOM 2595 C CA . ILE A 1 321 ? 16.360 32.237 6.121 1.00 28.48 319 ILE A CA 1
ATOM 2596 C C . ILE A 1 321 ? 16.407 32.708 4.673 1.00 30.32 319 ILE A C 1
ATOM 2597 O O . ILE A 1 321 ? 17.482 32.915 4.092 1.00 29.39 319 ILE A O 1
ATOM 2602 N N . ASP A 1 322 ? 15.221 32.873 4.081 1.00 32.96 320 ASP A N 1
ATOM 2603 C CA . ASP A 1 322 ? 15.110 33.394 2.725 1.00 34.88 320 ASP A CA 1
ATOM 2604 C C . ASP A 1 322 ? 15.633 34.823 2.640 1.00 34.82 320 ASP A C 1
ATOM 2605 O O . ASP A 1 322 ? 15.400 35.649 3.530 1.00 35.43 320 ASP A O 1
ATOM 2610 N N . TRP A 1 323 ? 16.336 35.112 1.547 1.00 34.53 321 TRP A N 1
ATOM 2611 C CA . TRP A 1 323 ? 16.882 36.444 1.307 1.00 34.39 321 TRP A CA 1
ATOM 2612 C C . TRP A 1 323 ? 15.761 37.465 1.140 1.00 37.81 321 TRP A C 1
ATOM 2613 O O . TRP A 1 323 ? 14.858 37.286 0.316 1.00 38.31 321 TRP A O 1
ATOM 2624 N N . GLU A 1 324 ? 15.825 38.539 1.927 1.00 40.90 322 GLU A N 1
ATOM 2625 C CA . GLU A 1 324 ? 14.799 39.585 1.933 1.00 47.57 3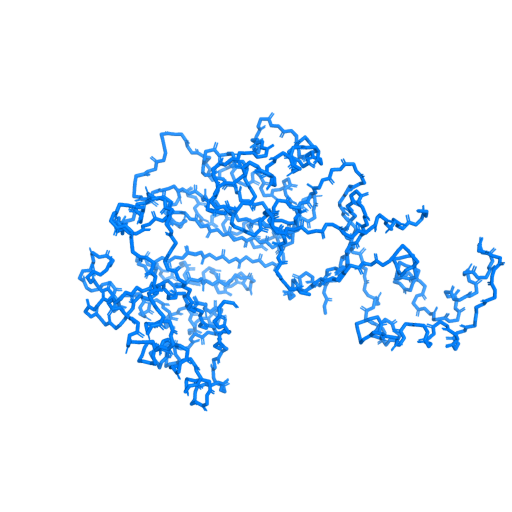22 GLU A CA 1
ATOM 2626 C C . GLU A 1 324 ? 13.399 39.031 2.205 1.00 56.36 322 GLU A C 1
ATOM 2627 O O . GLU A 1 324 ? 12.681 38.637 1.285 1.00 75.72 322 GLU A O 1
ATOM 2629 N N . THR A 1 332 ? 1.732 35.753 9.816 1.00 38.71 330 THR A N 1
ATOM 2630 C CA . THR A 1 332 ? 3.100 36.263 9.731 1.00 38.29 330 THR A CA 1
ATOM 2631 C C . THR A 1 332 ? 3.728 36.324 11.117 1.00 35.73 330 THR A C 1
ATOM 2632 O O . THR A 1 332 ? 3.025 36.341 12.114 1.00 33.42 330 THR A O 1
ATOM 2636 N N . ASP A 1 333 ? 5.057 36.343 11.180 1.00 35.63 331 ASP A N 1
ATOM 2637 C CA . ASP A 1 333 ? 5.759 36.653 12.419 1.00 36.67 331 ASP A CA 1
ATOM 2638 C C . ASP A 1 333 ? 6.515 37.975 12.334 1.00 35.49 331 ASP A C 1
ATOM 2639 O O . ASP A 1 333 ? 7.259 38.321 13.261 1.00 37.06 331 ASP A O 1
ATOM 2644 N N . PHE A 1 334 ? 6.343 38.723 11.246 0.78 32.57 332 PHE A N 1
ATOM 2645 C CA . PHE A 1 334 ? 6.933 40.052 11.136 0.78 29.93 332 PHE A CA 1
ATOM 2646 C C . PHE A 1 334 ? 6.037 41.037 11.876 0.78 26.44 332 PHE A C 1
ATOM 2647 O O . PHE A 1 334 ? 4.902 41.292 11.458 0.78 24.62 332 PHE A O 1
ATOM 2655 N N . CYS A 1 335 ? 6.538 41.583 12.981 1.00 25.50 333 CYS A N 1
ATOM 2656 C CA . CYS A 1 335 ? 5.776 42.554 13.753 1.00 23.46 333 CYS A CA 1
ATOM 2657 C C . CYS A 1 335 ? 5.936 43.923 13.109 1.00 21.52 333 CYS A C 1
ATOM 2658 O O . CYS A 1 335 ? 7.052 44.453 13.024 1.00 23.15 333 CYS A O 1
ATOM 2661 N N A THR A 1 336 ? 4.822 44.489 12.670 0.52 21.01 334 THR A N 1
ATOM 2662 N N B THR A 1 336 ? 4.816 44.478 12.651 0.48 21.15 334 THR A N 1
ATOM 2663 C CA A THR A 1 336 ? 4.850 45.714 11.887 0.52 20.84 334 THR A CA 1
ATOM 2664 C CA B THR A 1 336 ? 4.784 45.747 11.940 0.48 20.90 334 THR A CA 1
ATOM 2665 C C A THR A 1 336 ? 5.466 46.856 12.693 0.52 17.68 334 THR A C 1
ATOM 2666 C C B THR A 1 336 ? 5.515 46.825 12.741 0.48 18.89 334 THR A C 1
ATOM 2667 O O A THR A 1 336 ? 5.088 47.073 13.854 0.52 14.85 334 THR A O 1
ATOM 2668 O O B THR A 1 336 ? 5.255 46.978 13.944 0.48 18.08 334 THR A O 1
ATOM 2675 N N . PRO A 1 337 ? 6.411 47.598 12.124 1.00 17.85 335 PRO A N 1
ATOM 2676 C CA . PRO A 1 337 ? 7.081 48.661 12.882 1.00 16.94 335 PRO A CA 1
ATOM 2677 C C . PRO A 1 337 ? 6.084 49.718 13.331 1.00 15.58 335 PRO A C 1
ATOM 2678 O O . PRO A 1 337 ? 5.196 50.131 12.575 1.00 16.22 335 PRO A O 1
ATOM 2682 N N . GLY A 1 338 ? 6.234 50.138 14.582 1.00 13.89 336 GLY A N 1
ATOM 2683 C CA . GLY A 1 338 ? 5.398 51.164 15.189 1.00 15.12 336 GLY A CA 1
ATOM 2684 C C . GLY A 1 338 ? 4.061 50.633 15.641 1.00 15.32 336 GLY A C 1
ATOM 2685 O O . GLY A 1 338 ? 3.677 50.836 16.798 1.00 16.09 336 GLY A O 1
ATOM 2686 N N . TYR A 1 339 ? 3.344 49.929 14.753 1.00 14.99 337 TYR A N 1
ATOM 2687 C CA . TYR A 1 339 ? 2.009 49.448 15.074 1.00 15.41 337 TYR A CA 1
ATOM 2688 C C . TYR A 1 339 ? 2.064 48.245 15.999 1.00 15.76 337 TYR A C 1
ATOM 2689 O O . TYR A 1 339 ? 1.226 48.123 16.900 1.00 18.41 337 TYR A O 1
ATOM 2698 N N . LEU A 1 340 ? 3.018 47.328 15.780 1.00 14.85 338 LEU A N 1
ATOM 2699 C CA . LEU A 1 340 ? 3.118 46.131 16.609 1.00 14.40 338 LEU A CA 1
ATOM 2700 C C . LEU A 1 340 ? 4.473 45.940 17.261 1.00 13.57 338 LEU A C 1
ATOM 2701 O O . LEU A 1 340 ? 4.598 45.067 18.128 1.00 13.58 338 LEU A O 1
ATOM 2706 N N . ALA A 1 341 ? 5.484 46.712 16.872 1.00 13.41 339 ALA A N 1
ATOM 2707 C CA . ALA A 1 341 ? 6.812 46.591 17.443 1.00 11.89 339 ALA A CA 1
ATOM 2708 C C . ALA A 1 341 ? 7.354 47.979 17.726 1.00 11.20 339 ALA A C 1
ATOM 2709 O O . ALA A 1 341 ? 7.187 48.898 16.920 1.00 12.05 339 ALA A O 1
ATOM 2711 N N . TRP A 1 342 ? 8.003 48.124 18.872 1.00 9.74 340 TRP A N 1
ATOM 2712 C CA . TRP A 1 342 ? 8.689 49.354 19.230 1.00 9.24 340 TRP A CA 1
ATOM 2713 C C . TRP A 1 342 ? 10.177 49.090 19.398 1.00 9.86 340 TRP A C 1
ATOM 2714 O O . TRP A 1 342 ? 10.577 48.044 19.922 1.00 11.62 340 TRP A O 1
ATOM 2725 N N . TYR A 1 343 ? 10.983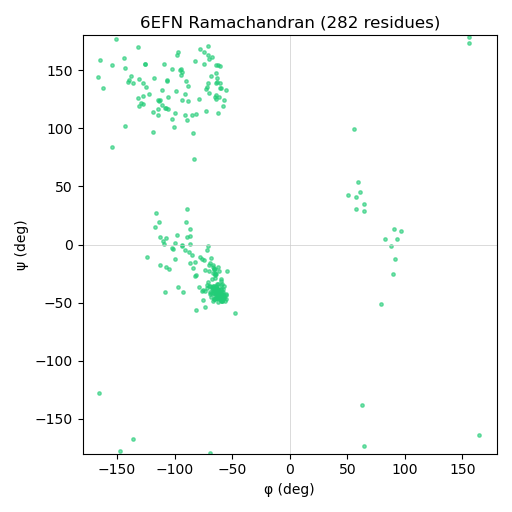 50.064 18.984 1.00 9.77 341 TYR A N 1
ATOM 2726 C CA . TYR A 1 343 ? 12.403 50.113 19.290 1.00 9.81 341 TYR A CA 1
ATOM 2727 C C . TYR A 1 343 ? 12.605 51.186 20.347 1.00 9.87 341 TYR A C 1
ATOM 2728 O O . TYR A 1 343 ? 12.160 52.325 20.163 1.00 11.20 341 TYR A O 1
ATOM 2737 N N . ILE A 1 344 ? 13.259 50.828 21.454 1.00 9.84 342 ILE A N 1
ATOM 2738 C CA . ILE A 1 344 ? 13.478 51.764 22.550 1.00 9.76 342 ILE A CA 1
ATOM 2739 C C . ILE A 1 344 ? 14.973 52.020 22.657 1.00 10.12 342 ILE A C 1
ATOM 2740 O O . ILE A 1 344 ? 15.742 51.120 23.013 1.00 10.59 342 ILE A O 1
ATOM 2745 N N . ARG A 1 345 ? 15.373 53.241 22.331 1.00 10.17 343 ARG A N 1
ATOM 2746 C CA . ARG A 1 345 ? 16.768 53.630 22.315 1.00 11.46 343 ARG A CA 1
ATOM 2747 C C . ARG A 1 345 ? 17.324 53.723 23.735 1.00 11.32 343 ARG A C 1
ATOM 2748 O O . ARG A 1 345 ? 16.585 53.833 24.726 1.00 11.14 343 ARG A O 1
ATOM 2756 N N . ALA A 1 346 ? 18.659 53.722 23.824 1.00 11.88 344 ALA A N 1
ATOM 2757 C CA . ALA A 1 346 ? 19.310 53.772 25.124 1.00 12.25 344 ALA A CA 1
ATOM 2758 C C . ALA A 1 346 ? 19.031 55.075 25.858 1.00 12.43 344 ALA A C 1
ATOM 2759 O O . ALA A 1 346 ? 19.187 55.127 27.085 1.00 13.37 344 ALA A O 1
ATOM 2761 N N . ASP A 1 347 ? 18.647 56.129 25.142 1.00 12.42 345 ASP A N 1
ATOM 2762 C CA . ASP A 1 347 ? 18.250 57.389 25.762 1.00 12.57 345 ASP A CA 1
ATOM 2763 C C . ASP A 1 347 ? 16.758 57.448 26.084 1.00 12.02 345 ASP A C 1
ATOM 2764 O O . ASP A 1 347 ? 16.257 58.497 26.513 1.00 13.11 345 ASP A O 1
ATOM 2769 N N . GLY A 1 348 ? 16.039 56.343 25.901 1.00 11.39 346 GLY A N 1
ATOM 2770 C CA . GLY A 1 348 ? 14.644 56.267 26.267 1.00 11.48 346 GLY A CA 1
ATOM 2771 C C . GLY A 1 348 ? 13.659 56.631 25.174 1.00 10.78 346 GLY A C 1
ATOM 2772 O O . GLY A 1 348 ? 12.461 56.365 25.334 1.00 11.42 346 GLY A O 1
ATOM 2773 N N . TYR A 1 349 ? 14.107 57.216 24.065 1.00 11.24 347 TYR A N 1
ATOM 2774 C CA . TYR A 1 349 ? 13.173 57.529 22.989 1.00 11.11 347 TYR A CA 1
ATOM 2775 C C . TYR A 1 349 ? 12.716 56.266 22.258 1.00 10.75 347 TYR A C 1
ATOM 2776 O O . TYR A 1 349 ? 13.516 55.379 21.941 1.00 11.74 347 TYR A O 1
ATOM 2785 N N . VAL A 1 350 ? 11.409 56.203 22.003 1.00 11.05 348 VAL A N 1
ATOM 2786 C CA . VAL A 1 350 ? 10.761 55.083 21.335 1.00 10.78 348 VAL A CA 1
ATOM 2787 C C . VAL A 1 350 ? 10.577 55.447 19.875 1.00 10.34 348 VAL A C 1
ATOM 2788 O O . VAL A 1 350 ? 10.086 56.539 19.558 1.00 12.20 348 VAL A O 1
ATOM 2792 N N . THR A 1 351 ? 10.960 54.542 18.985 1.00 11.31 349 THR A N 1
ATOM 2793 C CA . THR A 1 351 ? 10.794 54.719 17.550 1.00 11.84 349 THR A CA 1
ATOM 2794 C C . THR A 1 351 ? 10.169 53.455 16.977 1.00 12.30 349 THR A C 1
ATOM 2795 O O . THR A 1 351 ? 10.053 52.435 17.666 1.00 11.25 349 THR A O 1
ATOM 2799 N N . PRO A 1 352 ? 9.736 53.484 15.712 1.00 12.66 350 PRO A N 1
ATOM 2800 C CA . PRO A 1 352 ? 9.106 52.283 15.139 1.00 13.82 350 PRO A CA 1
ATOM 2801 C C . PRO A 1 352 ? 10.087 51.182 14.806 1.00 14.38 350 PRO A C 1
ATOM 2802 O O . PRO A 1 352 ? 9.643 50.062 14.529 1.00 15.19 350 PRO A O 1
ATOM 2806 N N . CYS A 1 353 ? 11.392 51.465 14.787 1.00 13.49 351 CYS A N 1
ATOM 2807 C CA . CYS A 1 353 ? 12.322 50.587 14.090 1.00 14.47 351 CYS A CA 1
ATOM 2808 C C . CYS A 1 353 ? 13.735 50.954 14.495 1.00 14.56 351 CYS A C 1
ATOM 2809 O O . CYS A 1 353 ? 14.038 52.136 14.673 1.00 13.84 351 CYS A O 1
ATOM 2812 N N . GLN A 1 354 ? 14.599 49.939 14.612 1.00 14.76 352 GLN A N 1
ATOM 2813 C CA . GLN A 1 354 ? 15.975 50.185 15.035 1.00 15.79 352 GLN A CA 1
ATOM 2814 C C . GLN A 1 354 ? 16.738 51.077 14.064 1.00 15.34 352 GLN A C 1
ATOM 2815 O O . GLN A 1 354 ? 17.744 51.675 14.460 1.00 16.04 352 GLN A O 1
ATOM 2821 N N . LEU A 1 355 ? 16.278 51.197 12.816 1.00 15.32 353 LEU A N 1
ATOM 2822 C CA . LEU A 1 355 ? 16.929 52.065 11.838 1.00 15.84 353 LEU A CA 1
ATOM 2823 C C . LEU A 1 355 ? 16.476 53.517 11.922 1.00 16.87 353 LEU A C 1
ATOM 2824 O O . LEU A 1 355 ? 17.067 54.375 11.257 1.00 18.61 353 LEU A O 1
ATOM 2829 N N . GLU A 1 356 ? 15.442 53.809 12.701 1.00 15.87 354 GLU A N 1
ATOM 2830 C CA . GLU A 1 356 ? 14.717 55.066 12.610 1.00 17.04 354 GLU A CA 1
ATOM 2831 C C . GLU A 1 356 ? 14.901 55.852 13.899 1.00 16.85 354 GLU A C 1
ATOM 2832 O O . GLU A 1 356 ? 14.704 55.306 14.991 1.00 17.28 354 GLU A O 1
ATOM 2838 N N A ASP A 1 357 ? 15.272 57.135 13.741 0.48 16.97 355 ASP A N 1
ATOM 2839 N N B ASP A 1 357 ? 15.275 57.122 13.799 0.52 17.39 355 ASP A N 1
ATOM 2840 C CA A ASP A 1 357 ? 15.387 58.090 14.840 0.48 17.84 355 ASP A CA 1
ATOM 2841 C CA B ASP A 1 357 ? 15.348 57.945 15.000 0.52 18.38 355 ASP A CA 1
ATOM 2842 C C A ASP A 1 357 ? 14.061 58.768 15.166 0.48 15.83 355 ASP A C 1
ATOM 2843 C C B ASP A 1 357 ? 14.155 58.884 15.159 0.52 17.17 355 ASP A C 1
ATOM 2844 O O A ASP A 1 357 ? 13.875 59.232 16.296 0.48 14.85 355 ASP A O 1
ATOM 2845 O O B ASP A 1 357 ? 14.137 59.696 16.089 0.52 16.76 355 ASP A O 1
ATOM 2854 N N A LEU A 1 358 ? 13.156 58.879 14.197 0.48 15.32 356 LEU A N 1
ATOM 2855 N N B LEU A 1 358 ? 13.158 58.783 14.288 0.52 16.79 356 LEU A N 1
ATOM 2856 C CA A LEU A 1 358 ? 11.924 59.634 14.404 0.48 16.05 356 LEU A CA 1
ATOM 2857 C CA B LEU A 1 358 ? 11.960 59.601 14.422 0.52 17.26 356 LEU A CA 1
ATOM 2858 C C A LEU A 1 358 ? 11.139 59.028 15.562 0.48 14.85 356 LEU A C 1
ATOM 2859 C C B LEU A 1 358 ? 11.110 59.031 15.551 0.52 15.66 356 LEU A C 1
ATOM 2860 O O A LEU A 1 358 ? 10.849 57.822 15.539 0.48 15.07 356 LEU A O 1
ATOM 2861 O O B LEU A 1 358 ? 10.732 57.855 15.493 0.52 16.27 356 LEU A O 1
ATOM 2870 N N . PRO A 1 359 ? 10.816 59.800 16.600 1.00 13.94 357 PRO A N 1
ATOM 2871 C CA . PRO A 1 359 ? 10.219 59.205 17.801 1.00 13.81 357 PRO A CA 1
ATOM 2872 C C . PRO A 1 359 ? 8.705 59.151 17.824 1.00 13.34 357 PRO A C 1
ATOM 2873 O O . PRO A 1 359 ? 8.005 60.058 17.367 1.00 13.83 357 PRO A O 1
ATOM 2877 N N . LEU A 1 360 ? 8.213 58.065 18.417 1.00 12.46 358 LEU A N 1
ATOM 2878 C CA . LEU A 1 360 ? 6.821 58.004 18.844 1.00 13.02 358 LEU A CA 1
ATOM 2879 C C . LEU A 1 360 ? 6.631 58.688 20.188 1.00 13.21 358 LEU A C 1
ATOM 2880 O O . LEU A 1 360 ? 5.533 59.151 20.501 1.00 14.56 358 LEU A O 1
ATOM 2885 N N . GLY A 1 361 ? 7.680 58.737 20.994 1.00 12.19 359 GLY A N 1
ATOM 2886 C CA . GLY A 1 361 ? 7.582 59.297 22.325 1.00 12.43 359 GLY A CA 1
ATOM 2887 C C . GLY A 1 361 ? 8.797 58.877 23.124 1.00 11.95 359 GLY A C 1
ATOM 2888 O O . GLY A 1 361 ? 9.789 58.416 22.564 1.00 12.79 359 GLY A O 1
ATOM 2889 N N . HIS A 1 362 ? 8.684 59.030 24.438 1.00 12.28 360 HIS A N 1
ATOM 2890 C CA . HIS A 1 362 ? 9.766 58.713 25.357 1.00 11.33 360 HIS A CA 1
ATOM 2891 C C . HIS A 1 362 ? 9.232 57.768 26.427 1.00 10.94 360 HIS A C 1
ATOM 2892 O O . HIS A 1 362 ? 8.214 58.067 27.062 1.00 12.30 360 HIS A O 1
ATOM 2899 N N . ILE A 1 363 ? 9.921 56.636 26.641 1.00 10.62 361 ILE A N 1
ATOM 2900 C CA . ILE A 1 363 ? 9.364 55.551 27.456 1.00 10.86 361 ILE A CA 1
ATOM 2901 C C . ILE A 1 363 ? 9.213 55.927 28.925 1.00 12.40 361 ILE A C 1
ATOM 2902 O O . ILE A 1 363 ? 8.418 55.306 29.637 1.00 13.56 361 ILE A O 1
ATOM 2907 N N . LEU A 1 364 ? 9.987 56.894 29.421 1.00 12.27 362 LEU A N 1
ATOM 2908 C CA . LEU A 1 364 ? 9.829 57.331 30.802 1.00 14.16 362 LEU A CA 1
ATOM 2909 C C . LEU A 1 364 ? 8.968 58.577 30.917 1.00 15.54 362 LEU A C 1
ATOM 2910 O O . LEU A 1 364 ? 8.188 58.703 31.864 1.00 18.43 362 LEU A O 1
ATOM 2915 N N . GLU A 1 365 ? 9.081 59.494 29.957 1.00 13.94 363 GLU A N 1
ATOM 2916 C CA . GLU A 1 365 ? 8.419 60.787 30.077 1.00 15.96 363 GLU A CA 1
ATOM 2917 C C . GLU A 1 365 ? 6.955 60.742 29.654 1.00 15.77 363 GLU A C 1
ATOM 2918 O O . GLU A 1 365 ? 6.161 61.560 30.138 1.00 18.27 363 GLU A O 1
ATOM 2924 N N . ASP A 1 366 ? 6.584 59.816 28.766 1.00 13.56 364 ASP A N 1
ATOM 2925 C CA . ASP A 1 366 ? 5.247 59.772 28.192 1.00 13.91 364 ASP A CA 1
ATOM 2926 C C . ASP A 1 366 ? 4.551 58.499 28.632 1.00 14.27 364 ASP A C 1
ATOM 2927 O O . ASP A 1 366 ? 5.199 57.494 28.926 1.00 15.29 364 ASP A O 1
ATOM 2932 N N A SER A 1 367 ? 3.221 58.544 28.660 0.72 14.26 365 SER A N 1
ATOM 2933 N N B SER A 1 367 ? 3.224 58.542 28.659 0.28 15.19 365 SER A N 1
ATOM 2934 C CA A SER A 1 367 ? 2.456 57.346 28.965 0.72 13.95 365 SER A CA 1
ATOM 2935 C CA B SER A 1 367 ? 2.470 57.330 28.919 0.28 16.03 365 SER A CA 1
ATOM 2936 C C A SER A 1 367 ? 2.487 56.390 27.775 0.72 12.87 365 SER A C 1
ATOM 2937 C C B SER A 1 367 ? 2.500 56.416 27.696 0.28 15.55 365 SER A C 1
ATOM 2938 O O A SER A 1 367 ? 2.656 56.802 26.625 0.72 13.40 365 SER A O 1
ATOM 2939 O O B SER A 1 367 ? 2.684 56.860 26.559 0.28 15.85 365 SER A O 1
ATOM 2944 N N A MET A 1 368 ? 2.319 55.093 28.054 0.72 13.00 366 MET A N 1
ATOM 2945 N N B MET A 1 368 ? 2.309 55.115 27.938 0.28 15.18 366 MET A N 1
ATOM 2946 C CA A MET A 1 368 ? 2.198 54.125 26.963 0.72 13.98 366 MET A CA 1
ATOM 2947 C CA B MET A 1 368 ? 2.262 54.175 26.821 0.28 14.94 366 MET A CA 1
ATOM 2948 C C A MET A 1 368 ? 1.137 54.552 25.954 0.72 13.68 366 MET A C 1
ATOM 2949 C C B MET A 1 368 ? 1.066 54.431 25.914 0.28 14.53 366 MET A C 1
ATOM 2950 O O A MET A 1 368 ? 1.361 54.505 24.735 0.72 11.50 366 MET A O 1
ATOM 2951 O O B MET A 1 368 ? 1.119 54.115 24.719 0.28 13.87 366 MET A O 1
ATOM 2960 N N . ALA A 1 369 ? -0.018 54.993 26.454 1.00 14.33 367 ALA A N 1
ATOM 2961 C CA . ALA A 1 369 ? -1.122 55.375 25.589 1.00 16.05 367 ALA A CA 1
ATOM 2962 C C . ALA A 1 369 ? -0.726 56.522 24.669 1.00 16.47 367 ALA A C 1
ATOM 2963 O O . ALA A 1 369 ? -1.110 56.545 23.493 1.00 17.63 367 ALA A O 1
ATOM 2965 N N . ASP A 1 370 ? 0.037 57.487 25.186 1.00 15.48 368 ASP A N 1
ATOM 2966 C CA . ASP A 1 370 ? 0.439 58.616 24.353 1.00 16.47 368 ASP A CA 1
ATOM 2967 C C . ASP A 1 370 ? 1.475 58.213 23.312 1.00 15.13 368 ASP A C 1
ATOM 2968 O O . ASP A 1 370 ? 1.459 58.738 22.189 1.00 15.27 368 ASP A O 1
ATOM 2973 N N . ILE A 1 371 ? 2.369 57.277 23.653 1.00 13.21 369 ILE A N 1
ATOM 2974 C CA . ILE A 1 371 ? 3.394 56.846 22.707 1.00 12.93 369 ILE A CA 1
ATOM 2975 C C . ILE A 1 371 ? 2.750 56.195 21.490 1.00 13.13 369 ILE A C 1
ATOM 2976 O O . ILE A 1 371 ? 3.190 56.398 20.351 1.00 14.43 369 ILE A O 1
ATOM 2981 N N . GLY A 1 372 ? 1.698 55.409 21.709 1.00 13.26 370 GLY A N 1
ATOM 2982 C CA . GLY A 1 372 ? 1.042 54.701 20.615 1.00 13.33 370 GLY A CA 1
ATOM 2983 C C . GLY A 1 372 ? -0.076 55.481 19.941 1.00 14.42 370 GLY A C 1
ATOM 2984 O O . GLY A 1 372 ? -1.024 54.890 19.420 1.00 14.56 370 GLY A O 1
ATOM 2985 N N . SER A 1 373 ? 0.026 56.800 19.916 1.00 16.95 371 SER A N 1
ATOM 2986 C CA . SER A 1 373 ? -0.997 57.626 19.283 1.00 17.90 371 SER A CA 1
ATOM 2987 C C . SER A 1 373 ? -1.199 57.252 17.814 1.00 18.17 371 SER A C 1
ATOM 2988 O O . SER A 1 373 ? -0.237 57.307 17.031 1.00 18.37 371 SER A O 1
ATOM 2991 N N . PRO A 1 374 ? -2.420 56.920 17.383 1.00 19.15 372 PRO A N 1
ATOM 2992 C CA . PRO A 1 374 ? -2.627 56.639 15.950 1.00 20.18 372 PRO A CA 1
ATOM 2993 C C . PRO A 1 374 ? -2.237 57.793 15.039 1.00 21.29 372 PRO A C 1
ATOM 2994 O O . PRO A 1 374 ? -1.676 57.566 13.958 1.00 21.65 372 PRO A O 1
ATOM 2998 N N . ALA A 1 375 ? -2.509 59.032 15.452 1.00 22.96 373 ALA A N 1
ATOM 2999 C CA . ALA A 1 375 ? -2.182 60.174 14.604 1.00 24.80 373 ALA A CA 1
ATOM 3000 C C . ALA A 1 375 ? -0.680 60.300 14.399 1.00 25.33 373 ALA A C 1
ATOM 3001 O O . ALA A 1 375 ? -0.219 60.585 13.284 1.00 26.28 373 ALA A O 1
ATOM 3003 N N . ARG A 1 376 ? 0.101 60.119 15.467 0.83 22.98 374 ARG A N 1
ATOM 3004 C CA . ARG A 1 376 ? 1.548 60.206 15.325 0.83 23.02 374 ARG A CA 1
ATOM 3005 C C . ARG A 1 376 ? 2.074 59.099 14.424 0.83 22.12 374 ARG A C 1
ATOM 3006 O O . ARG A 1 376 ? 2.976 59.327 13.614 0.83 21.70 374 ARG A O 1
ATOM 3014 N N . LEU A 1 377 ? 1.509 57.894 14.538 1.00 21.34 375 LEU A N 1
ATOM 3015 C CA . LEU A 1 377 ? 1.946 56.804 13.673 1.00 22.44 375 LEU A CA 1
ATOM 3016 C C . LEU A 1 377 ? 1.730 57.144 12.204 1.00 24.82 375 LEU A C 1
ATOM 3017 O O . LEU A 1 377 ? 2.605 56.891 11.366 1.00 25.18 375 LEU A O 1
ATOM 3022 N N . LEU A 1 378 ? 0.579 57.737 11.877 1.00 26.64 376 LEU A N 1
ATOM 3023 C CA . LEU A 1 378 ? 0.343 58.176 10.505 1.00 28.88 376 LEU A CA 1
ATOM 3024 C C . LEU A 1 378 ? 1.370 59.212 10.071 1.00 29.92 376 LEU A C 1
ATOM 3025 O O . LEU A 1 378 ? 1.866 59.171 8.938 1.00 30.45 376 LEU A O 1
ATOM 3030 N N . GLN A 1 379 ? 1.689 60.156 10.957 0.90 30.42 377 GLN A N 1
ATOM 3031 C CA . GLN A 1 379 ? 2.703 61.157 10.647 0.90 33.11 377 GLN A CA 1
ATOM 3032 C C . GLN A 1 379 ? 4.067 60.508 10.425 0.90 33.00 377 GLN A C 1
ATOM 3033 O O . GLN A 1 379 ? 4.771 60.837 9.460 0.90 32.47 377 GLN A O 1
ATOM 3039 N N . LEU A 1 380 ? 4.450 59.567 11.292 1.00 32.88 378 LEU A N 1
ATOM 3040 C CA . LEU A 1 380 ? 5.732 58.888 11.114 1.00 34.64 378 LEU A CA 1
ATOM 3041 C C . LEU A 1 380 ? 5.740 58.052 9.845 1.00 35.92 378 LEU A C 1
ATOM 3042 O O . LEU A 1 380 ? 6.765 57.953 9.160 1.00 35.48 378 LEU A O 1
ATOM 3047 N N . LYS A 1 381 ? 4.601 57.452 9.514 1.00 37.59 379 LYS A N 1
ATOM 3048 C CA . LYS A 1 381 ? 4.509 56.644 8.307 1.00 40.60 379 LYS A CA 1
ATOM 3049 C C . LYS A 1 381 ? 4.882 57.454 7.071 1.00 42.18 379 LYS A C 1
ATOM 3050 O O . LYS A 1 381 ? 5.545 56.943 6.162 1.00 42.54 379 LYS A O 1
ATOM 3056 N N A CYS A 1 382 ? 4.483 58.727 7.033 0.49 42.63 380 CYS A N 1
ATOM 3057 N N B CYS A 1 382 ? 4.477 58.722 7.020 0.51 42.87 380 CYS A N 1
ATOM 3058 C CA A CYS A 1 382 ? 4.811 59.587 5.903 0.49 43.05 380 CYS A CA 1
ATOM 3059 C CA B CYS A 1 382 ? 4.769 59.544 5.853 0.51 43.62 380 CYS A CA 1
ATOM 3060 C C A CYS A 1 382 ? 6.196 60.212 6.031 0.49 40.46 380 CYS A C 1
ATOM 3061 C C B CYS A 1 382 ? 6.080 60.314 5.963 0.51 40.89 380 CYS A C 1
ATOM 3062 O O A CYS A 1 382 ? 6.879 60.405 5.017 0.49 40.54 380 CYS A O 1
ATOM 3063 O O B CYS A 1 382 ? 6.604 60.761 4.935 0.51 40.77 380 CYS A O 1
ATOM 3068 N N A GLU A 1 383 ? 6.627 60.530 7.255 0.49 37.18 381 GLU A N 1
ATOM 3069 N N B GLU A 1 383 ? 6.631 60.468 7.170 0.51 37.83 381 GLU A N 1
ATOM 3070 C CA A GLU A 1 383 ? 7.844 61.301 7.479 0.49 34.55 381 GLU A CA 1
ATOM 3071 C CA B GLU A 1 383 ? 7.830 61.272 7.370 0.51 35.44 381 GLU A CA 1
ATOM 3072 C C A GLU A 1 383 ? 9.101 60.446 7.572 0.49 32.83 381 GLU A C 1
ATOM 3073 C C B GLU A 1 383 ? 9.096 60.452 7.591 0.51 33.26 381 GLU A C 1
ATOM 3074 O O A GLU A 1 383 ? 10.197 60.956 7.305 0.49 32.52 381 GLU A O 1
ATOM 3075 O O B GLU A 1 383 ? 10.195 61.000 7.443 0.51 32.92 381 GLU A O 1
ATOM 3086 N N . ALA A 1 384 ? 8.978 59.169 7.939 1.00 31.71 382 ALA A N 1
ATOM 3087 C CA . ALA A 1 384 ? 10.155 58.345 8.211 1.00 30.16 382 ALA A CA 1
ATOM 3088 C C . ALA A 1 384 ? 11.000 58.152 6.960 1.00 30.66 382 ALA A C 1
ATOM 3089 O O . ALA A 1 384 ? 10.483 57.813 5.892 1.00 31.64 382 ALA A O 1
ATOM 3091 N N . LYS A 1 385 ? 12.312 58.356 7.102 1.00 30.59 383 LYS A N 1
ATOM 3092 C CA . LYS A 1 385 ? 13.243 58.233 5.990 1.00 31.27 383 LYS A CA 1
ATOM 3093 C C . LYS A 1 385 ? 14.116 56.989 6.056 1.00 30.07 383 LYS A C 1
ATOM 3094 O O . LYS A 1 385 ? 14.683 56.598 5.029 1.00 31.14 383 LYS A O 1
ATOM 3098 N N . ASN A 1 386 ? 14.252 56.366 7.224 1.00 27.44 384 ASN A N 1
ATOM 3099 C CA . ASN A 1 386 ? 15.176 55.253 7.382 1.00 27.74 384 ASN A CA 1
ATOM 3100 C C . ASN A 1 386 ? 14.499 53.906 7.539 1.00 27.53 384 ASN A C 1
ATOM 3101 O O . ASN A 1 386 ? 14.963 52.932 6.949 1.00 28.83 384 ASN A O 1
ATOM 3106 N N . CYS A 1 387 ? 13.410 53.812 8.300 1.00 25.84 385 CYS A N 1
ATOM 3107 C CA . CYS A 1 387 ? 12.607 52.590 8.254 1.00 25.63 385 CYS A CA 1
ATOM 3108 C C . CYS A 1 387 ? 11.861 52.569 6.928 1.00 28.30 385 CYS A C 1
ATOM 3109 O O . CYS A 1 387 ? 11.030 53.446 6.660 1.00 28.67 385 CYS A O 1
ATOM 3112 N N . LYS A 1 388 ? 12.184 51.591 6.083 1.00 28.78 386 LYS A N 1
ATOM 3113 C CA . LYS A 1 388 ? 11.517 51.475 4.795 1.00 30.22 386 LYS A CA 1
ATOM 3114 C C . LYS A 1 388 ? 10.201 50.718 4.893 1.00 28.96 386 LYS A C 1
ATOM 3115 O O . LYS A 1 388 ? 9.349 50.877 4.013 1.00 29.49 386 LYS A O 1
ATOM 3121 N N . CYS A 1 389 ? 10.007 49.920 5.945 0.89 26.94 387 CYS A N 1
ATOM 3122 C CA . CYS A 1 389 ? 8.788 49.123 6.050 0.89 25.91 387 CYS A CA 1
ATOM 3123 C C . CYS A 1 389 ? 7.574 49.956 6.442 0.89 26.15 387 CYS A C 1
ATOM 3124 O O . CYS A 1 389 ? 6.472 49.702 5.952 0.89 26.42 387 CYS A O 1
ATOM 3127 N N . ILE A 1 390 ? 7.739 50.928 7.343 1.00 26.95 388 ILE A N 1
ATOM 3128 C CA . ILE A 1 390 ? 6.570 51.609 7.903 1.00 28.05 388 ILE A CA 1
ATOM 3129 C C . ILE A 1 390 ? 5.802 52.370 6.825 1.00 29.70 388 ILE A C 1
ATOM 3130 O O . ILE A 1 390 ? 4.566 52.431 6.853 1.00 29.93 388 ILE A O 1
ATOM 3135 N N . GLY A 1 391 ? 6.511 52.944 5.848 1.00 30.90 389 GLY A N 1
ATOM 3136 C CA . GLY A 1 391 ? 5.830 53.686 4.800 1.00 32.70 389 GLY A CA 1
ATOM 3137 C C . GLY A 1 391 ? 4.946 52.814 3.933 1.00 34.25 389 GLY A C 1
ATOM 3138 O O . GLY A 1 391 ? 3.971 53.301 3.348 1.00 35.99 389 GLY A O 1
ATOM 3139 N N . LYS A 1 392 ? 5.260 51.521 3.846 1.00 34.34 390 LYS A N 1
ATOM 3140 C CA . LYS A 1 392 ? 4.520 50.584 3.012 1.00 35.80 390 LYS A CA 1
ATOM 3141 C C . LYS A 1 392 ? 3.321 49.962 3.716 1.00 36.96 390 LYS A C 1
ATOM 3142 O O . LYS A 1 392 ? 2.548 49.250 3.064 1.00 37.56 390 LYS A O 1
ATOM 3144 N N . ILE A 1 393 ? 3.142 50.215 5.014 1.00 36.90 391 ILE A N 1
ATOM 3145 C CA . ILE A 1 393 ? 2.092 49.546 5.777 1.00 37.58 391 ILE A CA 1
ATOM 3146 C C . ILE A 1 393 ? 0.725 50.050 5.337 1.00 38.85 391 ILE A C 1
ATOM 3147 O O . ILE A 1 393 ? 0.485 51.261 5.260 1.00 39.72 391 ILE A O 1
ATOM 3152 N N . GLU A 1 394 ? -0.185 49.120 5.054 1.00 38.70 392 GLU A N 1
ATOM 3153 C CA . GLU A 1 394 ? -1.573 49.440 4.733 1.00 38.21 392 GLU A CA 1
ATOM 3154 C C . GLU A 1 394 ? -2.450 48.780 5.786 1.00 37.75 392 GLU A C 1
ATOM 3155 O O . GLU A 1 394 ? -2.500 47.548 5.873 1.00 38.23 392 GLU A O 1
ATOM 3157 N N . LEU A 1 395 ? -3.127 49.597 6.591 1.00 36.36 393 LEU A N 1
ATOM 3158 C CA . LEU A 1 395 ? -4.015 49.064 7.614 1.00 35.94 393 LEU A CA 1
ATOM 3159 C C . LEU A 1 395 ? -5.249 48.451 6.972 1.00 36.01 393 LEU A C 1
ATOM 3160 O O . LEU A 1 395 ? -5.813 48.999 6.020 1.00 36.29 393 LEU A O 1
ATOM 3165 N N . SER A 1 396 ? -5.671 47.308 7.503 1.00 35.80 394 SER A N 1
ATOM 3166 C CA . SER A 1 396 ? -6.916 46.704 7.063 1.00 36.19 394 SER A CA 1
ATOM 3167 C C . SER A 1 396 ? -8.104 47.571 7.480 1.00 36.17 394 SER A C 1
ATOM 3168 O O . SER A 1 396 ? -8.007 48.431 8.366 1.00 36.02 394 SER A O 1
ATOM 3171 N N . GLU A 1 397 ? -9.237 47.337 6.822 1.00 35.66 395 GLU A N 1
ATOM 3172 C CA . GLU A 1 397 ? -10.440 48.098 7.128 1.00 34.89 395 GLU A CA 1
ATOM 3173 C C . GLU A 1 397 ? -10.870 47.799 8.564 1.00 31.64 395 GLU A C 1
ATOM 3174 O O . GLU A 1 397 ? -10.780 46.647 9.008 1.00 30.91 395 GLU A O 1
ATOM 3177 N N . PRO A 1 398 ? -11.308 48.806 9.324 1.00 29.85 396 PRO A N 1
ATOM 3178 C CA . PRO A 1 398 ? -11.627 48.581 10.741 1.00 28.73 396 PRO A CA 1
ATOM 3179 C C . PRO A 1 398 ? -12.643 47.462 10.900 1.00 26.67 396 PRO A C 1
ATOM 3180 O O . PRO A 1 398 ? -13.651 47.407 10.196 1.00 26.65 396 PRO A O 1
ATOM 3184 N N . ASP A 1 399 ? -12.350 46.546 11.826 1.00 24.54 397 ASP A N 1
ATOM 3185 C CA . ASP A 1 399 ? -13.166 45.347 12.021 1.00 23.93 397 ASP A CA 1
ATOM 3186 C C . ASP A 1 399 ? -12.937 44.941 13.477 1.00 22.60 397 ASP A C 1
ATOM 3187 O O . ASP A 1 399 ? -12.098 44.099 13.799 1.00 23.38 397 ASP A O 1
ATOM 3192 N N . LEU A 1 400 ? -13.688 45.568 14.362 1.00 21.28 398 LEU A N 1
ATOM 3193 C CA . LEU A 1 400 ? -13.443 45.409 15.787 1.00 20.79 398 LEU A CA 1
ATOM 3194 C C . LEU A 1 400 ? -14.331 44.313 16.367 1.00 19.95 398 LEU A C 1
ATOM 3195 O O . LEU A 1 400 ? -15.475 44.134 15.928 1.00 19.65 398 LEU A O 1
ATOM 3200 N N . PRO A 1 401 ? -13.833 43.570 17.358 1.00 21.43 399 PRO A N 1
ATOM 3201 C CA . PRO A 1 401 ? -14.697 42.609 18.058 1.00 22.54 399 PRO A CA 1
ATOM 3202 C C . PRO A 1 401 ? -15.802 43.371 18.770 1.00 24.43 399 PRO A C 1
ATOM 3203 O O . PRO A 1 401 ? -15.651 44.547 19.105 1.00 25.07 399 PRO A O 1
ATOM 3207 N N . PHE A 1 402 ? -16.929 42.705 18.996 1.00 26.98 400 PHE A N 1
ATOM 3208 C CA . PHE A 1 402 ? -17.985 43.296 19.823 1.00 27.98 400 PHE A CA 1
ATOM 3209 C C . PHE A 1 402 ? -18.461 44.624 19.230 1.00 33.16 400 PHE A C 1
ATOM 3210 O O . PHE A 1 402 ? -18.483 45.651 19.911 1.00 33.40 400 PHE A O 1
ATOM 3218 N N . GLN A 1 403 ? -18.847 44.585 17.950 1.00 37.19 401 GLN A N 1
ATOM 3219 C CA . GLN A 1 403 ? -19.069 45.759 17.075 1.00 41.78 401 GLN A CA 1
ATOM 3220 C C . GLN A 1 403 ? -17.758 46.260 16.493 1.00 43.00 401 GLN A C 1
ATOM 3221 O O . GLN A 1 403 ? -17.725 46.758 15.374 1.00 44.18 401 GLN A O 1
#

B-factor: mean 21.23, std 10.2, range [8.51, 77.58]

Nearest PDB structures (foldseek):
  6efn-assembly1_A-2  TM=1.003E+00  e=7.251E-84  Bacillus subtilis subsp. subtilis str. 168
  5v1s-assembly1_A  TM=6.900E-01  e=2.320E-17  Streptococcus suis
  5v1t-assembly1_A  TM=6.842E-01  e=6.421E-17  Streptococcus suis
  6c8v-assembly1_A  TM=7.985E-01  e=9.887E-13  Methylorubrum extorquens
  7voc-assembly1_C  TM=7.406E-01  e=9.625E-12  Streptomyces griseochromogenes

=== Feature glossary ===
Key to the feature types in this record:

— What the protein is —

Primary structure: the covalent order of the twenty standard amino acids along the backbone. Two proteins with the same sequence will (almost always) fold to the same structure; two with 30% identity often share a fold but not the details.

Database cross-references. InterPro integrates a dozen domain/family signature databases into unified entries with residue-range hits. GO terms attach function/process/location labels with evidence codes. CATH codes position the fold in a four-level structural taxonomy. Organism is the NCBI-taxonomy species name.

— Where its atoms are —

The mmCIF block holds the 3D Cartesian coordinates of each backbone atom (N, Cα, C, O) in ångströms. mmCIF is the PDB's canonical archive format — a tagged-loop text representation of the atomic model.

Six rendered views show the 3D structure from the faces of a cube — i.e. along ±x, ±y, ±z. Rendering representation is drawn randomly per protein from cartoon (secondary-structure ribbons), sticks (backbone bonds), or molecular surface; coloring is either N→C rainbow (blue at the N-terminus through red at the C-terminus) or one color per chain.

— Local backbone conformation —

DSSP 8-state secondary structure assigns each residue one of H (α-helix), G (3₁₀-helix), I (π-helix), E (extended β-strand), B (isolated β-bridge), T (hydrogen-bonded turn), S (bend), or '-' (coil). The assignment is computed from backbone hydrogen-bond geometry via the Kabsch–Sander algorithm.

P-SEA three-state annotation labels each residue as helix, strand, or coil based purely on the geometry of the Cα trace. It serves as a fallback when the full backbone (and thus DSSP) is unavailable.

The φ/ψ torsion pair specifies the backbone conformation at each residue. φ rotates about the N–Cα bond, ψ about the Cα–C bond. Steric clashes forbid most of the (φ, ψ) plane — the allowed regions (α-helix basin, β-sheet basin, left-handed helix) are the Ramachandran-allowed regions.

— Global shape and packing —

The geometric summary reports three shape descriptors. Rg (radius of gyration) measures how spread out the Cα atoms are about their centre of mass; compact globular proteins have small Rg, elongated or unfolded ones large. Cα contacts (<8 Å, |i−j|>4) count long-range residue pairs in spatial proximity — high for tightly packed folds, near zero for rods or random coil. The bounding-box extents give the protein's footprint along x, y, z in Å.

Accessible surface area quantifies burial. A residue with SASA near zero is packed into the hydrophobic core; one with SASA >100 Å² sits on the surface. Computed here via the Shrake–Rupley numerical algorithm with a 1.4 Å probe.

Plot images: a contact map (which residues are close in 3D, as an N×N binary image), a Ramachandran scatter (backbone torsion angles, revealing secondary-structure composition at a glance), and — for AlphaFold structures — a PAE heatmap (pairwise prediction confidence).

— Structural neighborhood —

The Foldseek 3Di string encodes local tertiary geometry as a 20-letter alphabet — one character per residue — derived from the relative positions of nearby Cα atoms. Unlike the amino-acid sequence, 3Di is a direct function of the 3D structure, so two proteins with the same fold have similar 3Di strings even at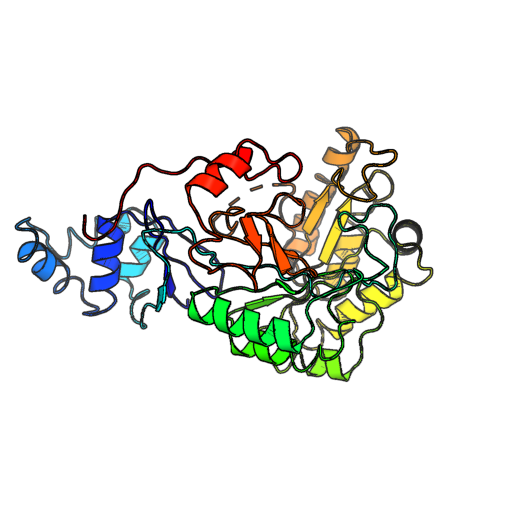 low sequence identity.

Nearest PDB neighbors are the top structural matches found by Foldseek when searching this structure against the entire Protein Data Bank. Each hit reports a TM-score (0 to 1; >0.5 almost always implies the same fold) and an E-value. These are *structural* homologs — they may share no detectable sequence similarity.

— Confidence and disorder —

For AlphaFold models, the B-factor field carries pLDDT — the model's own estimate of local accuracy on a 0–100 scale. Regions with pLDDT<50 should be treated as essentially unmodeled; they often correspond to intrinsically disordered segments.

B-factor (Debye–Waller factor) reflects atomic displacement in the crystal lattice. It is an experimental observable (units Å²), not a prediction; low values mean the atom is pinned down, high values mean it moves or is heterogeneous across the crystal.

Predicted aligned error is AlphaFold's pairwise confidence. Unlike pLDDT (per-residue), PAE is per-residue-pair and captures whether two parts of the structure are correctly placed relative to each other. Units are ångströms of expected positional error.